Protein AF-A0A3C1RPM1-F1 (afdb_monomer)

Secondary structure (DSSP, 8-state):
-HHHHHHHHHHHHHHS----PPPPPHHHHHHHHT-SSPPPHHHHHHHHHHHHHHTSSS--EEEEEE-TTSSHHHHHHHHHHHHHHTT-EEEEE-SSHHHHHHHHHHHHHHTTTS---EEEESTTS-HHHHHHHHHHHHHT--SEEEESGGGGSTT---SSEEEEEEESGGGS-HHHHHHHHHHTTTSEEEEEESS--HHHHHHHHTTSSEEEEE-S--TTPPPPEEEEEE--HHHHHHHHHHHHHTT-EEEEE-S-STTHHHHHHHHHHHSTT--EEEE-TTS-HHHHHHHHHHHHHTS-SEEEESGGGGG----TTEEEEEETTGGGS-HHHHHHHHTTS--SSSPPEEEEEE-B-TTS-B---HHHHHHHHHHHHTTSTTTHHHHHHHHHHHH-GGGGG-----S---SSHHHHHHHHHHHHHHHHHTPPPP-------

Solvent-accessible surface area (backbone atoms only — not comparable to full-atom values): 24704 Å² total; per-residue (Å²): 107,74,67,59,55,50,51,50,51,52,55,52,34,73,73,40,79,30,73,51,45,76,80,88,52,75,66,54,54,53,57,61,68,64,46,94,60,83,77,43,72,38,49,53,49,41,37,50,54,52,52,54,36,42,47,27,56,42,51,31,60,37,38,43,36,26,42,72,84,46,49,65,67,54,45,48,51,55,52,50,50,56,40,40,78,68,73,22,23,37,40,40,38,23,74,32,62,64,50,24,50,52,52,44,51,54,49,50,61,74,38,61,94,49,101,65,41,75,46,78,51,48,83,89,53,51,73,68,57,50,54,50,52,45,51,37,27,42,75,52,71,36,36,32,39,26,14,26,73,70,66,75,37,94,85,59,51,68,61,51,66,46,39,40,37,34,41,50,61,86,73,52,52,71,75,55,51,54,53,51,54,62,54,49,63,75,24,26,31,43,36,35,33,49,62,64,51,68,68,60,44,48,41,32,75,71,69,79,32,53,68,36,68,34,52,65,67,47,92,62,58,50,59,49,49,66,44,82,43,67,74,47,71,68,58,52,49,50,57,51,47,61,36,48,77,71,73,31,26,36,43,40,34,36,87,55,72,81,62,48,67,60,50,51,52,51,50,40,69,75,39,75,88,64,39,72,42,77,44,54,92,85,50,54,75,69,58,44,50,52,51,50,50,40,39,67,75,62,73,27,42,34,40,41,26,36,79,66,72,60,68,65,65,83,42,58,53,25,27,38,37,38,30,46,53,40,65,80,52,53,65,70,54,52,50,48,53,54,55,48,38,26,70,63,5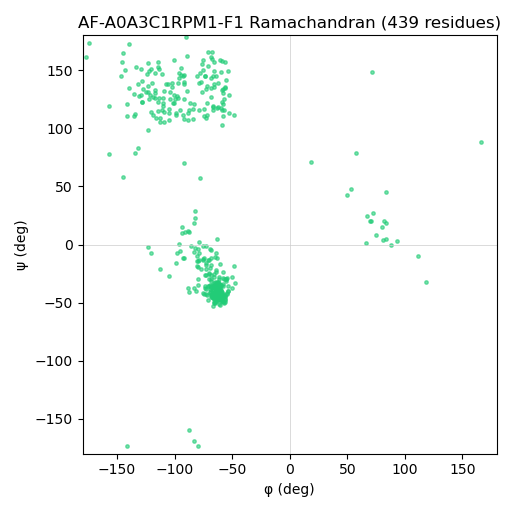1,48,84,15,40,33,40,38,18,33,60,55,44,98,86,70,44,77,66,66,56,71,68,39,49,52,46,57,49,48,57,54,73,53,37,54,78,53,34,50,64,60,47,46,52,48,52,46,65,72,67,43,74,76,71,79,73,75,73,100,68,95,68,98,77,84,82,69,68,54,64,55,50,50,49,56,50,52,52,55,49,32,58,75,71,71,46,85,77,79,79,77,76,80,79,79,131

Mean predicted aligned error: 11.71 Å

Structure (mmCIF, N/CA/C/O backbone):
data_AF-A0A3C1RPM1-F1
#
_entry.id   AF-A0A3C1RPM1-F1
#
loop_
_atom_site.group_PDB
_atom_site.id
_atom_site.type_symbol
_atom_site.label_atom_id
_atom_site.label_alt_id
_atom_site.label_comp_id
_atom_site.label_asym_id
_atom_site.label_entity_id
_atom_site.label_seq_id
_atom_site.pdbx_PDB_ins_code
_atom_site.Cartn_x
_atom_site.Cartn_y
_atom_site.Cartn_z
_atom_site.occupancy
_atom_site.B_iso_or_equiv
_atom_site.auth_seq_id
_atom_site.auth_comp_id
_atom_site.auth_asym_id
_atom_site.auth_atom_id
_atom_site.pdbx_PDB_model_num
ATOM 1 N N . LYS A 1 1 ? 19.577 4.285 22.039 1.00 45.34 1 LYS A N 1
ATOM 2 C CA . LYS A 1 1 ? 18.422 5.217 22.169 1.00 45.34 1 LYS A CA 1
ATOM 3 C C . LYS A 1 1 ? 17.152 4.656 21.520 1.00 45.34 1 LYS A C 1
ATOM 5 O O . LYS A 1 1 ? 16.261 4.275 22.254 1.00 45.34 1 LYS A O 1
ATOM 10 N N . LEU A 1 2 ? 17.105 4.450 20.196 1.00 45.75 2 LEU A N 1
ATOM 11 C CA . LEU A 1 2 ? 15.882 3.989 19.510 1.00 45.75 2 LEU A CA 1
ATOM 12 C C . LEU A 1 2 ? 15.342 2.614 19.971 1.00 45.75 2 LEU A C 1
ATOM 14 O O . LEU A 1 2 ? 14.134 2.417 20.004 1.00 45.75 2 LEU A O 1
ATOM 18 N N . ALA A 1 3 ? 16.220 1.666 20.327 1.00 48.03 3 ALA A N 1
ATOM 19 C CA . ALA A 1 3 ? 15.818 0.365 20.880 1.00 48.03 3 ALA A CA 1
ATOM 20 C C . ALA A 1 3 ? 15.189 0.497 22.277 1.00 48.03 3 ALA A C 1
ATOM 22 O O . ALA A 1 3 ? 14.127 -0.056 22.531 1.00 48.03 3 ALA A O 1
ATOM 23 N N . VAL A 1 4 ? 15.799 1.319 23.136 1.00 56.06 4 VAL A N 1
ATOM 24 C CA . VAL A 1 4 ? 15.280 1.661 24.468 1.00 56.06 4 VAL A CA 1
ATOM 25 C C . VAL A 1 4 ? 13.915 2.349 24.362 1.00 56.06 4 VAL A C 1
ATOM 27 O O . VAL A 1 4 ? 13.015 2.039 25.133 1.00 56.06 4 VAL A O 1
ATOM 30 N N . ASP A 1 5 ? 13.731 3.244 23.389 1.00 59.97 5 ASP A N 1
ATOM 31 C CA . ASP A 1 5 ? 12.451 3.933 23.179 1.00 59.97 5 ASP A CA 1
ATOM 32 C C . ASP A 1 5 ? 11.340 2.968 22.720 1.00 59.97 5 ASP A C 1
ATOM 34 O O . ASP A 1 5 ? 10.194 3.101 23.146 1.00 59.97 5 ASP A O 1
ATOM 38 N N . LEU A 1 6 ? 11.669 1.963 21.898 1.00 61.69 6 LEU A N 1
ATOM 39 C CA . LEU A 1 6 ? 10.729 0.903 21.507 1.00 61.69 6 LEU A CA 1
ATOM 40 C C . LEU A 1 6 ? 10.375 -0.005 22.688 1.00 61.69 6 LEU A C 1
ATOM 42 O O . LEU A 1 6 ? 9.199 -0.275 22.908 1.00 61.69 6 LEU A O 1
ATOM 46 N N . LEU A 1 7 ? 11.362 -0.435 23.473 1.00 62.62 7 LEU A N 1
ATOM 47 C CA . LEU A 1 7 ? 11.129 -1.245 24.672 1.00 62.62 7 LEU A CA 1
ATOM 48 C C . LEU A 1 7 ? 10.241 -0.514 25.679 1.00 62.62 7 LEU A C 1
ATOM 50 O O . LEU A 1 7 ? 9.294 -1.099 26.194 1.00 62.62 7 LEU A O 1
ATOM 54 N N . LYS A 1 8 ? 10.475 0.786 25.888 1.00 67.69 8 LYS A N 1
ATOM 55 C CA . LYS A 1 8 ? 9.611 1.632 26.720 1.00 67.69 8 LYS A CA 1
ATOM 56 C C . LYS A 1 8 ? 8.179 1.692 26.196 1.00 67.69 8 LYS A C 1
ATOM 58 O O . LYS A 1 8 ? 7.257 1.597 26.998 1.00 67.69 8 LYS A O 1
ATOM 63 N N . LEU A 1 9 ? 7.982 1.814 24.881 1.00 70.50 9 LEU A N 1
ATOM 64 C CA . LEU A 1 9 ? 6.647 1.797 24.275 1.00 70.50 9 LEU A CA 1
ATOM 65 C C . LEU A 1 9 ? 5.921 0.473 24.561 1.00 70.50 9 LEU A C 1
ATOM 67 O O . LEU A 1 9 ? 4.767 0.491 24.980 1.00 70.50 9 LEU A O 1
ATOM 71 N N . TYR A 1 10 ? 6.585 -0.670 24.371 1.00 67.19 10 TYR A N 1
ATOM 72 C CA . TYR A 1 10 ? 5.970 -1.980 24.614 1.00 67.19 10 TYR A CA 1
ATOM 73 C C . TYR A 1 10 ? 5.759 -2.270 26.103 1.00 67.19 10 TYR A C 1
ATOM 75 O O . TYR A 1 10 ? 4.724 -2.824 26.461 1.00 67.19 10 TYR A O 1
ATOM 83 N N . ALA A 1 11 ? 6.669 -1.829 26.975 1.00 69.50 11 ALA A N 1
ATOM 84 C CA . ALA A 1 11 ? 6.489 -1.897 28.424 1.00 69.50 11 ALA A CA 1
ATOM 85 C C . ALA A 1 11 ? 5.273 -1.074 28.878 1.00 69.50 11 ALA A C 1
ATOM 87 O O . ALA A 1 11 ? 4.446 -1.564 29.642 1.00 69.50 11 ALA A O 1
ATOM 88 N N . GLN A 1 12 ? 5.122 0.150 28.357 1.00 73.69 12 GLN A N 1
ATOM 89 C CA . GLN A 1 12 ? 3.952 0.990 28.621 1.00 73.69 12 GLN A CA 1
ATOM 90 C C . GLN A 1 12 ? 2.664 0.318 28.141 1.00 73.69 12 GLN A C 1
ATOM 92 O O . GLN A 1 12 ? 1.697 0.259 28.892 1.00 73.69 12 GLN A O 1
ATOM 97 N N . ARG A 1 13 ? 2.654 -0.240 26.926 1.00 75.12 13 ARG A N 1
ATOM 98 C CA . ARG A 1 13 ? 1.475 -0.924 26.372 1.00 75.12 13 ARG A CA 1
ATOM 99 C C . ARG A 1 13 ? 1.100 -2.191 27.136 1.00 75.12 13 ARG A C 1
ATOM 101 O O . ARG A 1 13 ? -0.082 -2.446 27.309 1.00 75.12 13 ARG A O 1
ATOM 108 N N . ALA A 1 14 ? 2.075 -2.959 27.621 1.00 71.38 14 ALA A N 1
ATOM 109 C CA . ALA A 1 14 ? 1.817 -4.159 28.417 1.00 71.38 14 ALA A CA 1
ATOM 110 C C . ALA A 1 14 ? 1.155 -3.849 29.773 1.00 71.38 14 ALA A C 1
ATOM 112 O O . ALA A 1 14 ? 0.478 -4.709 30.330 1.00 71.38 14 ALA A O 1
ATOM 113 N N . GLN A 1 15 ? 1.353 -2.634 30.295 1.00 73.06 15 GLN A N 1
ATOM 114 C CA . GLN A 1 15 ? 0.752 -2.160 31.545 1.00 73.06 15 GLN A CA 1
ATOM 115 C C . GLN A 1 15 ? -0.583 -1.427 31.343 1.00 73.06 15 GLN A C 1
ATOM 117 O O . GLN A 1 15 ? -1.272 -1.152 32.324 1.00 73.06 15 GLN A O 1
ATOM 122 N N . GLN A 1 16 ? -0.951 -1.086 30.104 1.00 76.25 16 GLN A N 1
ATOM 123 C CA . GLN A 1 16 ? -2.204 -0.399 29.808 1.00 76.25 16 GLN A CA 1
ATOM 124 C C . GLN A 1 16 ? -3.331 -1.383 29.494 1.00 76.25 16 GLN A C 1
ATOM 126 O O . GLN A 1 16 ? -3.157 -2.337 28.740 1.00 76.25 16 GLN A O 1
ATOM 131 N N . THR A 1 17 ? -4.514 -1.091 30.028 1.00 81.06 17 THR A N 1
ATOM 132 C CA . THR A 1 17 ? -5.770 -1.727 29.626 1.00 81.06 17 THR A CA 1
ATOM 133 C C . THR A 1 17 ? -6.326 -1.005 28.400 1.00 81.06 17 THR A C 1
ATOM 135 O O . THR A 1 17 ? -6.639 0.186 28.475 1.00 81.06 17 THR A O 1
ATOM 138 N N . GLY A 1 18 ? -6.419 -1.714 27.279 1.00 83.94 18 GLY A N 1
ATOM 139 C CA . GLY A 1 18 ? -7.035 -1.246 26.042 1.00 83.94 18 GLY A CA 1
ATOM 140 C C . GLY A 1 18 ? -8.561 -1.334 26.073 1.00 83.94 18 GLY A C 1
ATOM 141 O O . GLY A 1 18 ? -9.175 -1.645 27.096 1.00 83.94 18 GLY A O 1
ATOM 142 N N . TYR A 1 19 ? -9.179 -1.054 24.928 1.00 90.69 19 TYR A N 1
ATOM 143 C CA . TYR A 1 19 ? -10.606 -1.272 24.728 1.00 90.69 19 TYR A CA 1
ATOM 144 C C . TYR A 1 19 ? -10.827 -2.662 24.128 1.00 90.69 19 TYR A C 1
ATOM 146 O O . TYR A 1 19 ? -10.496 -2.881 22.969 1.00 90.69 19 TYR A O 1
ATOM 154 N N . ALA A 1 20 ? -11.413 -3.573 24.906 1.00 94.25 20 ALA A N 1
ATOM 155 C CA . ALA A 1 20 ? -11.804 -4.886 24.409 1.00 94.25 20 ALA A CA 1
ATOM 156 C C . ALA A 1 20 ? -13.053 -4.755 23.527 1.00 94.25 20 ALA A C 1
ATOM 158 O O . ALA A 1 20 ? -14.147 -4.442 24.011 1.00 94.25 20 ALA A O 1
ATOM 159 N N . PHE A 1 21 ? -12.888 -4.979 22.225 1.00 95.44 21 PHE A N 1
ATOM 160 C CA . PHE A 1 21 ? -13.994 -4.987 21.278 1.00 95.44 21 PHE A CA 1
ATOM 161 C C . PHE A 1 21 ? -14.937 -6.169 21.560 1.00 95.44 21 PHE A C 1
ATOM 163 O O . PHE A 1 21 ? -14.488 -7.243 21.962 1.00 95.44 21 PHE A O 1
ATOM 170 N N . PRO A 1 22 ? -16.255 -6.004 21.352 1.00 94.62 22 PRO A N 1
ATOM 171 C CA . PRO A 1 22 ? -17.206 -7.093 21.526 1.00 94.62 22 PRO A CA 1
ATOM 172 C C . PRO A 1 22 ? -17.014 -8.173 20.457 1.00 94.62 22 PRO A C 1
ATOM 174 O O . PRO A 1 22 ? -16.460 -7.921 19.383 1.00 94.62 22 PRO A O 1
ATOM 177 N N . VAL A 1 23 ? -17.543 -9.366 20.732 1.00 94.12 23 VAL A N 1
ATOM 178 C CA . VAL A 1 23 ? -17.648 -10.450 19.745 1.00 94.12 23 VAL A CA 1
ATOM 179 C C . VAL A 1 23 ? -18.423 -10.005 18.502 1.00 94.12 23 VAL A C 1
ATOM 181 O O . VAL A 1 23 ? -19.206 -9.055 18.538 1.00 94.12 23 VAL A O 1
ATOM 184 N N . ASP A 1 24 ? -18.188 -10.694 17.390 1.00 92.75 24 ASP A N 1
ATOM 185 C CA . ASP A 1 24 ? -18.782 -10.343 16.102 1.00 92.75 24 ASP A CA 1
ATOM 186 C C . ASP A 1 24 ? -20.318 -10.338 16.130 1.00 92.75 24 ASP A C 1
ATOM 188 O O . ASP A 1 24 ? -20.970 -11.276 16.594 1.00 92.75 24 ASP A O 1
ATOM 192 N N . MET A 1 25 ? -20.888 -9.276 15.564 1.00 88.88 25 MET A N 1
ATOM 193 C CA . MET A 1 25 ? -22.328 -9.109 15.376 1.00 88.88 25 MET A CA 1
ATOM 194 C C . MET A 1 25 ? -22.769 -9.709 14.026 1.00 88.88 25 MET A C 1
ATOM 196 O O . MET A 1 25 ? -21.935 -9.857 13.133 1.00 88.88 25 MET A O 1
ATOM 200 N N . PRO A 1 26 ? -24.069 -9.995 13.803 1.00 93.00 26 PRO A N 1
ATOM 201 C CA . PRO A 1 26 ? -24.549 -10.589 12.547 1.00 93.00 26 PRO A CA 1
ATOM 202 C C . PRO A 1 26 ? -24.131 -9.828 11.278 1.00 93.00 26 PRO A C 1
ATOM 204 O O . PRO A 1 26 ? -23.788 -10.443 10.273 1.00 93.00 26 PRO A O 1
ATOM 207 N N . TRP A 1 27 ? -24.070 -8.494 11.338 1.00 94.12 27 TRP A N 1
ATOM 208 C CA . TRP A 1 27 ? -23.588 -7.669 10.224 1.00 94.12 27 TRP A CA 1
ATOM 209 C C . TRP A 1 27 ? -22.135 -7.955 9.832 1.00 94.12 27 TRP A C 1
ATOM 211 O O . TRP A 1 27 ? -21.785 -7.796 8.668 1.00 94.12 27 TRP A O 1
ATOM 221 N N . GLN A 1 28 ? -21.284 -8.383 10.772 1.00 94.06 28 GLN A N 1
ATOM 222 C CA . GLN A 1 28 ? -19.903 -8.759 10.462 1.00 94.06 28 GLN A CA 1
ATOM 223 C C . GLN A 1 28 ? -19.875 -9.983 9.543 1.00 94.06 28 GLN A C 1
ATOM 225 O O . GLN A 1 28 ? -19.100 -10.010 8.593 1.00 94.06 28 GLN A O 1
ATOM 230 N N . GLN A 1 29 ? -20.727 -10.977 9.810 1.00 92.31 29 GLN A N 1
ATOM 231 C CA . GLN A 1 29 ? -20.833 -12.172 8.970 1.00 92.31 29 GLN A CA 1
ATOM 232 C C . GLN A 1 29 ? -21.351 -11.807 7.579 1.00 92.31 29 GLN A C 1
ATOM 234 O O . GLN A 1 29 ? -20.738 -12.181 6.588 1.00 92.31 29 GLN A O 1
ATOM 239 N N . GLU A 1 30 ? -22.398 -10.984 7.501 1.00 92.81 30 GLU A N 1
ATOM 240 C CA . GLU A 1 30 ? -22.948 -10.510 6.226 1.00 92.81 30 GLU A CA 1
ATOM 241 C C . GLU A 1 30 ? -21.907 -9.754 5.380 1.00 92.81 30 GLU A C 1
ATOM 243 O O . GLU A 1 30 ? -21.764 -10.010 4.182 1.00 92.81 30 GLU A O 1
ATOM 248 N N . LEU A 1 31 ? -21.117 -8.870 6.000 1.00 94.44 31 LEU A N 1
ATOM 249 C CA . LEU A 1 31 ? -20.032 -8.163 5.319 1.00 94.44 31 LEU A CA 1
ATOM 250 C C . LEU A 1 31 ? -18.946 -9.131 4.822 1.00 94.44 31 LEU A C 1
ATOM 252 O O . LEU A 1 31 ? -18.398 -8.948 3.729 1.00 94.44 31 LEU A O 1
ATOM 256 N N . GLU A 1 32 ? -18.604 -10.142 5.613 1.00 92.75 32 GLU A N 1
ATOM 257 C CA . GLU A 1 32 ? -17.599 -11.137 5.238 1.00 92.75 32 GLU A CA 1
ATOM 258 C C . GLU A 1 32 ? -18.072 -12.046 4.107 1.00 92.75 32 GLU A C 1
ATOM 260 O O . GLU A 1 32 ? -17.284 -12.330 3.203 1.00 92.75 32 GLU A O 1
ATOM 265 N N . ASP A 1 33 ? -19.351 -12.415 4.113 1.00 91.00 33 ASP A N 1
ATOM 266 C CA . ASP A 1 33 ? -19.999 -13.213 3.071 1.00 91.00 33 ASP A CA 1
ATOM 267 C C . ASP A 1 33 ? -20.215 -12.410 1.778 1.00 91.00 33 ASP A C 1
ATOM 269 O O . ASP A 1 33 ? -20.216 -12.974 0.684 1.00 91.00 33 ASP A O 1
ATOM 273 N N . SER A 1 34 ? -20.326 -11.078 1.871 1.00 90.56 34 SER A N 1
ATOM 274 C CA . SER A 1 34 ? -20.400 -10.187 0.701 1.00 90.56 34 SER A CA 1
ATOM 275 C C . SER A 1 34 ? -19.095 -10.121 -0.107 1.00 90.56 34 SER A C 1
ATOM 277 O O . SER A 1 34 ? -19.066 -9.572 -1.214 1.00 90.56 34 SER A O 1
ATOM 279 N N . PHE A 1 35 ? -17.992 -10.654 0.431 1.00 89.06 35 PHE A N 1
ATOM 280 C CA . PHE A 1 35 ? -16.704 -10.626 -0.243 1.00 89.06 35 PHE A CA 1
ATOM 281 C C . PHE A 1 35 ? -16.731 -11.492 -1.508 1.00 89.06 35 PHE A C 1
ATOM 283 O O . PHE A 1 35 ? -16.902 -12.706 -1.462 1.00 89.06 35 PHE A O 1
ATOM 290 N N . SER A 1 36 ? -16.507 -10.867 -2.665 1.00 83.31 36 SER A N 1
ATOM 291 C CA . SER A 1 36 ? -16.665 -11.509 -3.980 1.00 83.31 36 SER A CA 1
ATOM 292 C C . SER A 1 36 ? -15.640 -12.606 -4.297 1.00 83.31 36 SER A C 1
ATOM 294 O O . SER A 1 36 ? -15.719 -13.230 -5.355 1.00 83.31 36 SER A O 1
ATOM 296 N N . TYR A 1 37 ? -14.656 -12.828 -3.426 1.00 84.06 37 TYR A N 1
ATOM 297 C CA . TYR A 1 37 ? -13.601 -13.817 -3.614 1.00 84.06 37 TYR A CA 1
ATOM 298 C C . TYR A 1 37 ? -13.596 -14.807 -2.458 1.00 84.06 37 TYR A C 1
ATOM 300 O O . TYR A 1 37 ? -13.875 -14.457 -1.317 1.00 84.06 37 TYR A O 1
ATOM 308 N N . GLN A 1 38 ? -13.195 -16.045 -2.732 1.00 83.62 38 GLN A N 1
ATOM 309 C CA . GLN A 1 38 ? -12.976 -17.009 -1.665 1.00 83.62 38 GLN A CA 1
ATOM 310 C C . GLN A 1 38 ? -11.705 -16.630 -0.883 1.00 83.62 38 GLN A C 1
ATOM 312 O O . GLN A 1 38 ? -10.631 -16.542 -1.493 1.00 83.62 38 GLN A O 1
ATOM 317 N N . PRO A 1 39 ? -11.793 -16.400 0.440 1.00 87.00 39 PRO A N 1
ATOM 318 C CA . PRO A 1 39 ? -10.627 -16.043 1.231 1.00 87.00 39 PRO A CA 1
ATOM 319 C C . PRO A 1 39 ? -9.658 -17.226 1.346 1.00 87.00 39 PRO A C 1
ATOM 321 O O . PRO A 1 39 ? -10.069 -18.383 1.453 1.00 87.00 39 PRO A O 1
ATOM 324 N N . THR A 1 40 ? -8.356 -16.943 1.329 1.00 88.88 40 THR A N 1
ATOM 325 C CA . THR A 1 40 ? -7.316 -17.968 1.509 1.00 88.88 40 THR A CA 1
ATOM 326 C C . THR A 1 40 ? -7.213 -18.398 2.980 1.00 88.88 40 THR A C 1
ATOM 328 O O . THR A 1 40 ? -7.585 -17.625 3.868 1.00 88.88 40 THR A O 1
ATOM 331 N N . PRO A 1 41 ? -6.663 -19.592 3.287 1.00 88.69 41 PRO A N 1
ATOM 332 C CA . PRO A 1 41 ? -6.453 -20.020 4.673 1.00 88.69 41 PRO A CA 1
ATOM 333 C C . PRO A 1 41 ? -5.662 -18.999 5.505 1.00 88.69 41 PRO A C 1
ATOM 335 O O . PRO A 1 41 ? -6.026 -18.718 6.646 1.00 88.69 41 PRO A O 1
ATOM 338 N N . ASP A 1 42 ? -4.639 -18.375 4.912 1.00 87.81 42 ASP A N 1
ATOM 339 C CA . ASP A 1 42 ? -3.840 -17.351 5.588 1.00 87.81 42 ASP A CA 1
ATOM 340 C C . ASP A 1 42 ? -4.619 -16.054 5.838 1.00 87.81 42 ASP A C 1
ATOM 342 O O . ASP A 1 42 ? -4.406 -15.400 6.859 1.00 87.81 42 ASP A O 1
ATOM 346 N N . GLN A 1 43 ? -5.527 -15.667 4.933 1.00 90.06 43 GLN A N 1
ATOM 347 C CA . GLN A 1 43 ? -6.409 -14.512 5.136 1.00 90.06 43 GLN A CA 1
ATOM 348 C C . GLN A 1 43 ? -7.408 -14.771 6.265 1.00 90.06 43 GLN A C 1
ATOM 350 O O . GLN A 1 43 ? -7.625 -13.888 7.097 1.00 90.06 43 GLN A O 1
ATOM 355 N N . ILE A 1 44 ? -7.986 -15.976 6.318 1.00 90.88 44 ILE A N 1
ATOM 356 C CA . ILE A 1 44 ? -8.899 -16.392 7.391 1.00 90.88 44 ILE A CA 1
ATOM 357 C C . ILE A 1 44 ? -8.160 -16.355 8.728 1.00 90.88 44 ILE A C 1
ATOM 359 O O . ILE A 1 44 ? -8.616 -15.689 9.656 1.00 90.88 44 ILE A O 1
ATOM 363 N N . LYS A 1 45 ? -6.983 -16.987 8.800 1.00 91.88 45 LYS A N 1
ATOM 364 C CA . LYS A 1 45 ? -6.145 -16.987 10.002 1.00 91.88 45 LYS A CA 1
ATOM 365 C C . LYS A 1 45 ? -5.758 -15.569 10.422 1.00 91.88 45 LYS A C 1
ATOM 367 O O . LYS A 1 45 ? -5.971 -15.203 11.568 1.00 91.88 45 LYS A O 1
ATOM 372 N N . SER A 1 46 ? -5.272 -14.744 9.493 1.00 92.69 46 SER A N 1
ATOM 373 C CA . SER A 1 46 ? -4.893 -13.353 9.788 1.00 92.69 46 SER A CA 1
ATOM 374 C C . SER A 1 46 ? -6.078 -12.525 10.287 1.00 92.69 46 SER A C 1
ATOM 376 O O . SER A 1 46 ? -5.915 -11.695 11.173 1.00 92.69 46 SER A O 1
ATOM 378 N N . THR A 1 47 ? -7.277 -12.754 9.746 1.00 94.00 47 THR A N 1
ATOM 379 C CA . THR A 1 47 ? -8.505 -12.095 10.215 1.00 94.00 47 THR A CA 1
ATOM 380 C C . THR A 1 47 ? -8.857 -12.533 11.636 1.00 94.00 47 THR A C 1
ATOM 382 O O . THR A 1 47 ? -9.182 -11.690 12.466 1.00 94.00 47 THR A O 1
ATOM 385 N N . GLN A 1 48 ? -8.774 -13.832 11.932 1.00 94.19 48 GLN A N 1
ATOM 386 C CA . GLN A 1 48 ? -9.035 -14.371 13.270 1.00 94.19 48 GLN A CA 1
ATOM 387 C C . GLN A 1 48 ? -8.026 -13.855 14.297 1.00 94.19 48 GLN A C 1
ATOM 389 O O . GLN A 1 48 ? -8.430 -13.433 15.376 1.00 94.19 48 GLN A O 1
ATOM 394 N N . ASP A 1 49 ? -6.741 -13.832 13.943 1.00 94.00 49 ASP A N 1
ATOM 395 C CA . ASP A 1 49 ? -5.668 -13.287 14.773 1.00 94.00 49 ASP A CA 1
ATOM 396 C C . ASP A 1 49 ? -5.932 -11.808 15.116 1.00 94.00 49 ASP A C 1
ATOM 398 O O . ASP A 1 49 ? -5.889 -11.421 16.279 1.00 94.00 49 ASP A O 1
ATOM 402 N N . VAL A 1 50 ? -6.274 -10.983 14.115 1.00 95.69 50 VAL A N 1
ATOM 403 C CA . VAL A 1 50 ? -6.615 -9.564 14.324 1.00 95.69 50 VAL A CA 1
ATOM 404 C C . VAL A 1 50 ? -7.837 -9.412 15.233 1.00 95.69 50 VAL A C 1
ATOM 406 O O . VAL A 1 50 ? -7.806 -8.619 16.168 1.00 95.69 50 VAL A O 1
ATOM 409 N N . LYS A 1 51 ? -8.912 -10.172 14.993 1.00 95.00 51 LYS A N 1
ATOM 410 C CA . LYS A 1 51 ? -10.129 -10.096 15.816 1.00 95.00 51 LYS A CA 1
ATOM 411 C C . LYS A 1 51 ? -9.877 -10.515 17.258 1.00 95.00 51 LYS A C 1
ATOM 413 O O . LYS A 1 51 ? -10.382 -9.864 18.165 1.00 95.00 51 LYS A O 1
ATOM 418 N N . ARG A 1 52 ? -9.084 -11.568 17.463 1.00 94.62 52 ARG A N 1
ATOM 419 C CA . ARG A 1 52 ? -8.712 -12.050 18.793 1.00 94.62 52 ARG A CA 1
ATOM 420 C C . ARG A 1 52 ? -7.946 -10.990 19.575 1.00 94.62 52 ARG A C 1
ATOM 422 O O . ARG A 1 52 ? -8.216 -10.815 20.758 1.00 94.62 52 ARG A O 1
ATOM 429 N N . ASP A 1 53 ? -7.024 -10.287 18.925 1.00 93.00 53 ASP A N 1
ATOM 430 C CA . ASP A 1 53 ? -6.296 -9.197 19.574 1.00 93.00 53 ASP A CA 1
ATOM 431 C C . ASP A 1 53 ? -7.220 -8.028 19.912 1.00 93.00 53 ASP A C 1
ATOM 433 O O . ASP A 1 53 ? -7.134 -7.495 21.011 1.00 93.00 53 ASP A O 1
ATOM 437 N N . MET A 1 54 ? -8.129 -7.661 19.000 1.00 95.12 54 MET A N 1
ATOM 438 C CA . MET A 1 54 ? -9.125 -6.611 19.243 1.00 95.12 54 MET A CA 1
ATOM 439 C C . MET A 1 54 ? -10.070 -6.967 20.403 1.00 95.12 54 MET A C 1
ATOM 441 O O . MET A 1 54 ? -10.534 -6.095 21.125 1.00 95.12 54 MET A O 1
ATOM 445 N N . GLU A 1 55 ? -10.379 -8.244 20.613 1.00 94.94 55 GLU A N 1
ATOM 446 C CA . GLU A 1 55 ? -11.209 -8.703 21.738 1.00 94.94 55 GLU A CA 1
ATOM 447 C C . GLU A 1 55 ? -10.434 -8.780 23.070 1.00 94.94 55 GLU A C 1
ATOM 449 O O . GLU A 1 55 ? -11.034 -9.013 24.122 1.00 94.94 55 GLU A O 1
ATOM 454 N N . SER A 1 56 ? -9.111 -8.578 23.054 1.00 91.06 56 SER A N 1
ATOM 455 C CA . SER A 1 56 ? -8.279 -8.573 24.258 1.00 91.06 56 SER A CA 1
ATOM 456 C C . SER A 1 56 ? -8.437 -7.278 25.056 1.00 91.06 56 SER A C 1
ATOM 458 O O . SER A 1 56 ? -8.686 -6.199 24.532 1.00 91.06 56 SER A O 1
ATOM 460 N N . ASP A 1 57 ? -8.165 -7.364 26.354 1.00 87.25 57 ASP A N 1
ATOM 461 C CA . ASP A 1 57 ? -7.994 -6.219 27.256 1.00 87.25 57 ASP A CA 1
ATOM 462 C C . ASP A 1 57 ? -6.678 -5.443 27.047 1.00 87.25 57 ASP A C 1
ATOM 464 O O . ASP A 1 57 ? -6.429 -4.453 27.736 1.00 87.25 57 ASP A O 1
ATOM 468 N N . ARG A 1 58 ? -5.824 -5.872 26.112 1.00 85.81 58 ARG A N 1
ATOM 469 C CA . ARG A 1 58 ? -4.541 -5.242 25.788 1.00 85.81 58 ARG A CA 1
ATOM 470 C C . ARG A 1 58 ? -4.648 -4.538 24.444 1.00 85.81 58 ARG A C 1
ATOM 472 O O . ARG A 1 58 ? -5.164 -5.146 23.512 1.00 85.81 58 ARG A O 1
ATOM 479 N N . PRO A 1 59 ? -4.089 -3.324 24.292 1.00 87.69 59 PRO A N 1
ATOM 480 C CA . PRO A 1 59 ? -4.087 -2.660 22.999 1.00 87.69 59 PRO A CA 1
ATOM 481 C C . PRO A 1 59 ? -3.385 -3.525 21.937 1.00 87.69 59 PRO A C 1
ATOM 483 O O . PRO A 1 59 ? -2.232 -3.934 22.138 1.00 87.69 59 PRO A O 1
ATOM 486 N N . MET A 1 60 ? -4.014 -3.737 20.781 1.00 91.31 60 MET A N 1
ATOM 487 C CA . MET A 1 60 ? -3.439 -4.480 19.648 1.00 91.31 60 MET A CA 1
ATOM 488 C C . MET A 1 60 ? -2.334 -3.666 18.946 1.00 91.31 60 MET A C 1
ATOM 490 O O . MET A 1 60 ? -2.511 -2.478 18.669 1.00 91.31 60 MET A O 1
ATOM 494 N N . ASP A 1 61 ? -1.180 -4.267 18.632 1.00 87.62 61 ASP A N 1
ATOM 495 C CA . ASP A 1 61 ? -0.186 -3.728 17.672 1.00 87.62 61 ASP A CA 1
ATOM 496 C C . ASP A 1 61 ? 0.270 -4.847 16.738 1.00 87.62 61 ASP A C 1
ATOM 498 O O . ASP A 1 61 ? 1.344 -5.434 16.909 1.00 87.62 61 ASP A O 1
ATOM 502 N N . ARG A 1 62 ? -0.574 -5.147 15.749 1.00 89.44 62 ARG A N 1
ATOM 503 C CA . ARG A 1 62 ? -0.363 -6.258 14.823 1.00 89.44 62 ARG A CA 1
ATOM 504 C C . ARG A 1 62 ? 0.156 -5.776 13.475 1.00 89.44 62 ARG A C 1
ATOM 506 O O . ARG A 1 62 ? -0.305 -4.776 12.916 1.00 89.44 62 ARG A O 1
ATOM 513 N N . LEU A 1 63 ? 1.108 -6.524 12.927 1.00 87.25 63 LEU A N 1
ATOM 514 C CA . LEU A 1 63 ? 1.605 -6.362 11.566 1.00 87.25 63 LEU A CA 1
ATOM 515 C C . LEU A 1 63 ? 1.053 -7.466 10.661 1.00 87.25 63 LEU A C 1
ATOM 517 O O . LEU A 1 63 ? 1.396 -8.634 10.822 1.00 87.25 63 LEU A O 1
ATOM 521 N N . VAL A 1 64 ? 0.262 -7.093 9.659 1.00 88.12 64 VAL A N 1
ATOM 522 C CA . VAL A 1 64 ? -0.155 -7.999 8.585 1.00 88.12 64 VAL A CA 1
ATOM 523 C C . VAL A 1 64 ? 0.781 -7.814 7.401 1.00 88.12 64 VAL A C 1
ATOM 525 O O . VAL A 1 64 ? 0.844 -6.753 6.770 1.00 88.12 64 VAL A O 1
ATOM 528 N N . CYS A 1 65 ? 1.518 -8.871 7.096 1.00 82.50 65 CYS A N 1
ATOM 529 C CA . CYS A 1 65 ? 2.509 -8.892 6.039 1.00 82.50 65 CYS A CA 1
ATOM 530 C C . CYS A 1 65 ? 2.116 -9.907 4.973 1.00 82.50 65 CYS A C 1
ATOM 532 O O . CYS A 1 65 ? 1.808 -11.053 5.273 1.00 82.50 65 CYS A O 1
ATOM 534 N N . GLY A 1 66 ? 2.179 -9.506 3.714 1.00 75.69 66 GLY A N 1
ATOM 535 C CA . GLY A 1 66 ? 1.936 -10.397 2.585 1.00 75.69 66 GLY A CA 1
ATOM 536 C C . GLY A 1 66 ? 2.160 -9.663 1.281 1.00 75.69 66 GLY A C 1
ATOM 537 O O . GLY A 1 66 ? 2.137 -8.435 1.270 1.00 75.69 66 GLY A O 1
ATOM 538 N N . ASP A 1 67 ? 2.356 -10.367 0.172 1.00 70.06 67 ASP A N 1
ATOM 539 C CA . ASP A 1 67 ? 2.642 -9.705 -1.103 1.00 70.06 67 ASP A CA 1
ATOM 540 C C . ASP A 1 67 ? 1.522 -8.727 -1.525 1.00 70.06 67 ASP A C 1
ATOM 542 O O . ASP A 1 67 ? 0.364 -8.782 -1.085 1.00 70.06 67 ASP A O 1
ATOM 546 N N . VAL A 1 68 ? 1.868 -7.763 -2.383 1.00 69.69 68 VAL A N 1
ATOM 547 C CA . VAL A 1 68 ? 0.890 -6.852 -3.010 1.00 69.69 68 VAL A CA 1
ATOM 548 C C . VAL A 1 68 ? -0.211 -7.689 -3.658 1.00 69.69 68 VAL A C 1
ATOM 550 O O . VAL A 1 68 ? 0.116 -8.601 -4.401 1.00 69.69 68 VAL A O 1
ATOM 553 N N . GLY A 1 69 ? -1.490 -7.419 -3.388 1.00 71.31 69 GLY A N 1
ATOM 554 C CA . GLY A 1 69 ? -2.604 -8.183 -3.969 1.00 71.31 69 GLY A CA 1
ATOM 555 C C . GLY A 1 69 ? -2.965 -9.492 -3.252 1.00 71.31 69 GLY A C 1
ATOM 556 O O . GLY A 1 69 ? -3.856 -10.192 -3.710 1.00 71.31 69 GLY A O 1
ATOM 557 N N . PHE A 1 70 ? -2.344 -9.827 -2.117 1.00 78.31 70 PHE A N 1
ATOM 558 C CA . PHE A 1 70 ? -2.748 -10.979 -1.290 1.00 78.31 70 PHE A CA 1
ATOM 559 C C . PHE A 1 70 ? -3.909 -10.671 -0.326 1.00 78.31 70 PHE A C 1
ATOM 561 O O . PHE A 1 70 ? -4.123 -11.381 0.648 1.00 78.31 70 PHE A O 1
ATOM 568 N N . GLY A 1 71 ? -4.672 -9.602 -0.567 1.00 82.12 71 GLY A N 1
ATOM 569 C CA . GLY A 1 71 ? -5.861 -9.275 0.229 1.00 82.12 71 GLY A CA 1
ATOM 570 C C . GLY A 1 71 ? -5.587 -8.751 1.642 1.00 82.12 71 GLY A C 1
ATOM 571 O O . GLY A 1 71 ? -6.444 -8.870 2.507 1.00 82.12 71 GLY A O 1
ATOM 572 N N . LYS A 1 72 ? -4.436 -8.109 1.889 1.00 88.88 72 LYS A N 1
ATOM 573 C CA . LYS A 1 72 ? -4.181 -7.381 3.153 1.00 88.88 72 LYS A CA 1
ATOM 574 C C . LYS A 1 72 ? -5.276 -6.355 3.467 1.00 88.88 72 LYS A C 1
ATOM 576 O O . LYS A 1 72 ? -5.697 -6.223 4.610 1.00 88.88 72 LYS A O 1
ATOM 581 N N . THR A 1 73 ? -5.749 -5.658 2.433 1.00 89.38 73 THR A N 1
ATOM 582 C CA . THR A 1 73 ? -6.840 -4.685 2.539 1.00 89.38 73 THR A CA 1
ATOM 583 C C . THR A 1 73 ? -8.126 -5.335 3.040 1.00 89.38 73 THR A C 1
ATOM 585 O O . THR A 1 73 ? -8.833 -4.716 3.819 1.00 89.38 73 THR A O 1
ATOM 588 N N . GLU A 1 74 ? -8.404 -6.590 2.670 1.00 92.44 74 GLU A N 1
ATOM 589 C CA . GLU A 1 74 ? -9.597 -7.302 3.143 1.00 92.44 74 GLU A CA 1
ATOM 590 C C . GLU A 1 74 ? -9.540 -7.557 4.652 1.00 92.44 74 GLU A C 1
ATOM 592 O O . GLU A 1 74 ? -10.512 -7.301 5.357 1.00 92.44 74 GLU A O 1
ATOM 597 N N . VAL A 1 75 ? -8.378 -7.975 5.165 1.00 94.38 75 VAL A N 1
ATOM 598 C CA . VAL A 1 75 ? -8.163 -8.144 6.613 1.00 94.38 75 VAL A CA 1
ATOM 599 C C . VAL A 1 75 ? -8.408 -6.823 7.352 1.00 94.38 75 VAL A C 1
ATOM 601 O O . VAL A 1 75 ? -9.069 -6.803 8.388 1.00 94.38 75 VAL A O 1
ATOM 604 N N . ALA A 1 76 ? -7.938 -5.704 6.792 1.00 95.56 76 ALA A N 1
ATOM 605 C CA . ALA A 1 76 ? -8.178 -4.385 7.367 1.00 95.56 76 ALA A CA 1
ATOM 606 C C . ALA A 1 76 ? -9.648 -3.958 7.299 1.00 95.56 76 ALA A C 1
ATOM 608 O O . ALA A 1 76 ? -10.159 -3.458 8.293 1.00 95.56 76 ALA A O 1
ATOM 609 N N . ILE A 1 77 ? -10.344 -4.179 6.179 1.00 96.12 77 ILE A N 1
ATOM 610 C CA . ILE A 1 77 ? -11.775 -3.855 6.033 1.00 96.12 77 ILE A CA 1
ATOM 611 C C . ILE A 1 77 ? -12.598 -4.561 7.115 1.00 96.12 77 ILE A C 1
ATOM 613 O O . ILE A 1 77 ? -13.435 -3.925 7.753 1.00 96.12 77 ILE A O 1
ATOM 617 N N . ARG A 1 78 ? -12.319 -5.844 7.377 1.00 96.06 78 ARG A N 1
ATOM 618 C CA . ARG A 1 78 ? -13.012 -6.623 8.415 1.00 96.06 78 ARG A CA 1
ATOM 619 C C . ARG A 1 78 ? -12.759 -6.080 9.821 1.00 96.06 78 ARG A C 1
ATOM 621 O O . ARG A 1 78 ? -13.702 -5.976 10.598 1.00 96.06 78 ARG A O 1
ATOM 628 N N . ALA A 1 79 ? -11.519 -5.692 10.127 1.00 97.00 79 ALA A N 1
ATOM 629 C CA . ALA A 1 79 ? -11.161 -5.072 11.404 1.00 97.00 79 ALA A CA 1
ATOM 630 C C . ALA A 1 79 ? -11.807 -3.686 11.581 1.00 97.00 79 ALA A C 1
ATOM 632 O O . ALA A 1 79 ? -12.351 -3.377 12.639 1.00 97.00 79 ALA A O 1
ATOM 633 N N . ILE A 1 80 ? -11.799 -2.867 10.524 1.00 97.50 80 ILE A N 1
ATOM 634 C CA . ILE A 1 80 ? -12.448 -1.550 10.497 1.00 97.50 80 ILE A CA 1
ATOM 635 C C . ILE A 1 80 ? -13.945 -1.696 10.768 1.00 97.50 80 ILE A C 1
ATOM 637 O O . ILE A 1 80 ? -14.484 -0.972 11.600 1.00 97.50 80 ILE A O 1
ATOM 641 N N . PHE A 1 81 ? -14.609 -2.644 10.105 1.00 97.12 81 PHE A N 1
ATOM 642 C CA . PHE A 1 81 ? -16.041 -2.861 10.280 1.00 97.12 81 PHE A CA 1
ATOM 643 C C . PHE A 1 81 ? -16.394 -3.298 11.708 1.00 97.12 81 PHE A C 1
ATOM 645 O O . PHE A 1 81 ? -17.324 -2.748 12.300 1.00 97.12 81 PHE A O 1
ATOM 652 N N . LYS A 1 82 ? -15.604 -4.200 12.310 1.00 96.62 82 LYS A N 1
ATOM 653 C CA . LYS A 1 82 ? -15.756 -4.592 13.722 1.00 96.62 82 LYS A CA 1
ATOM 654 C C . LYS A 1 82 ? -15.635 -3.390 14.660 1.00 96.62 82 LYS A C 1
ATOM 656 O O . LYS A 1 82 ? -16.440 -3.235 15.573 1.00 96.62 82 LYS A O 1
ATOM 661 N N . ALA A 1 83 ? -14.659 -2.514 14.421 1.00 96.56 83 ALA A N 1
ATOM 662 C CA . ALA A 1 83 ? -14.464 -1.334 15.256 1.00 96.56 83 ALA A CA 1
ATOM 663 C C . ALA A 1 83 ? -15.608 -0.314 15.119 1.00 96.56 83 ALA A C 1
ATOM 665 O O . ALA A 1 83 ? -16.127 0.165 16.128 1.00 96.56 83 ALA A O 1
ATOM 666 N N . VAL A 1 84 ? -16.045 -0.038 13.888 1.00 96.31 84 VAL A N 1
ATOM 667 C CA . VAL A 1 84 ? -17.154 0.889 13.613 1.00 96.31 84 VAL A CA 1
ATOM 668 C C . VAL A 1 84 ? -18.471 0.381 14.200 1.00 96.31 84 VAL A C 1
ATOM 670 O O . VAL A 1 84 ? -19.187 1.132 14.857 1.00 96.31 84 VAL A O 1
ATOM 673 N N . THR A 1 85 ? -18.782 -0.904 14.031 1.00 94.81 85 THR A N 1
ATOM 674 C CA . THR A 1 85 ? -20.022 -1.494 14.569 1.00 94.81 85 THR A CA 1
ATOM 675 C C . THR A 1 85 ? -20.039 -1.585 16.097 1.00 94.81 85 THR A C 1
ATOM 677 O O . THR A 1 85 ? -21.115 -1.610 16.691 1.00 94.81 85 THR A O 1
ATOM 680 N N . ALA A 1 86 ? -18.872 -1.541 16.747 1.00 94.69 86 ALA A N 1
ATOM 681 C CA . ALA A 1 86 ? -18.741 -1.369 18.194 1.00 94.69 86 ALA A CA 1
ATOM 682 C C . ALA A 1 86 ? -18.912 0.094 18.664 1.00 94.69 86 ALA A C 1
ATOM 684 O O . ALA A 1 86 ? -18.781 0.378 19.855 1.00 94.69 86 ALA A O 1
ATOM 685 N N . GLY A 1 87 ? -19.191 1.031 17.752 1.00 94.06 87 GLY A N 1
ATOM 686 C CA . GLY A 1 87 ? -19.374 2.453 18.051 1.00 94.06 87 GLY A CA 1
ATOM 687 C C . GLY A 1 87 ? -18.071 3.237 18.212 1.00 94.06 87 GLY A C 1
ATOM 688 O O . GLY A 1 87 ? -18.095 4.345 18.749 1.00 94.06 87 GLY A O 1
ATOM 689 N N . LYS A 1 88 ? -16.933 2.682 17.775 1.00 96.25 88 LYS A N 1
ATOM 690 C CA . LYS A 1 88 ? -15.635 3.366 17.789 1.00 96.25 88 LYS A CA 1
ATOM 691 C C . LYS A 1 88 ? -15.332 4.004 16.441 1.00 96.25 88 LYS A C 1
ATOM 693 O O . LYS A 1 88 ? -15.582 3.418 15.392 1.00 96.25 88 LYS A O 1
ATOM 698 N N . GLN A 1 89 ? -14.704 5.176 16.469 1.00 97.38 89 GLN A N 1
ATOM 699 C CA . GLN A 1 89 ? -14.176 5.800 15.263 1.00 97.38 89 GLN A CA 1
ATOM 700 C C . GLN A 1 89 ? -12.891 5.106 14.814 1.00 97.38 89 GLN A C 1
ATOM 702 O O . GLN A 1 89 ? -12.106 4.611 15.630 1.00 97.38 89 GLN A O 1
ATOM 707 N N . VAL A 1 90 ? -12.650 5.122 13.507 1.00 97.69 90 VAL A N 1
ATOM 708 C CA . VAL A 1 90 ? -11.489 4.489 12.883 1.00 97.69 90 VAL A CA 1
ATOM 709 C C . VAL A 1 90 ? -10.764 5.474 11.973 1.00 97.69 90 VAL A C 1
ATOM 711 O O . VAL A 1 90 ? -11.382 6.259 11.251 1.00 97.69 90 VAL A O 1
ATOM 714 N N . ALA A 1 91 ? -9.433 5.422 11.982 1.00 96.50 91 ALA A N 1
ATOM 715 C CA . ALA A 1 91 ? -8.589 6.193 11.076 1.00 96.50 91 ALA A CA 1
ATOM 716 C C . ALA A 1 91 ? -7.746 5.261 10.197 1.00 96.50 91 ALA A C 1
ATOM 718 O O . ALA A 1 91 ? -7.021 4.414 10.715 1.00 96.50 91 ALA A O 1
ATOM 719 N N . LEU A 1 92 ? -7.798 5.446 8.875 1.00 96.62 92 LEU A N 1
ATOM 720 C CA . LEU A 1 92 ? -6.926 4.763 7.916 1.00 96.62 92 LEU A CA 1
ATOM 721 C C . LEU A 1 92 ? -5.919 5.755 7.332 1.00 96.62 92 LEU A C 1
ATOM 723 O O . LEU A 1 92 ? -6.282 6.679 6.598 1.00 96.62 92 LEU A O 1
ATOM 727 N N . LEU A 1 93 ? -4.643 5.534 7.640 1.00 93.94 93 LEU A N 1
ATOM 728 C CA . LEU A 1 93 ? -3.512 6.291 7.119 1.00 93.94 93 LEU A CA 1
ATOM 729 C C . LEU A 1 93 ? -2.879 5.573 5.931 1.00 93.94 93 LEU A C 1
ATOM 731 O O . LEU A 1 93 ? -2.431 4.435 6.051 1.00 93.94 93 LEU A O 1
ATOM 735 N N . ALA A 1 94 ? -2.761 6.283 4.812 1.00 90.50 94 ALA A N 1
ATOM 736 C CA . ALA A 1 94 ? -1.973 5.847 3.663 1.00 90.50 94 ALA A CA 1
ATOM 737 C C . ALA A 1 94 ? -1.006 6.959 3.208 1.00 90.50 94 ALA A C 1
ATOM 739 O O . ALA A 1 94 ? -1.287 8.148 3.397 1.00 90.50 94 ALA A O 1
ATOM 740 N N . PRO A 1 95 ? 0.155 6.612 2.621 1.00 83.38 95 PRO A N 1
ATOM 741 C CA . PRO A 1 95 ? 1.227 7.574 2.373 1.00 83.38 95 PRO A CA 1
ATOM 742 C C . PRO A 1 95 ? 0.922 8.539 1.221 1.00 83.38 95 PRO A C 1
ATOM 744 O O . PRO A 1 95 ? 1.445 9.653 1.202 1.00 83.38 95 PRO A O 1
ATOM 747 N N . THR A 1 96 ? 0.079 8.137 0.266 1.00 83.12 96 THR A N 1
ATOM 748 C CA . THR A 1 96 ? -0.232 8.925 -0.932 1.00 83.12 96 THR A CA 1
ATOM 749 C C . THR A 1 96 ? -1.718 9.252 -1.039 1.00 83.12 96 THR A C 1
ATOM 751 O O . THR A 1 96 ? -2.592 8.506 -0.592 1.00 83.12 96 THR A O 1
ATOM 754 N N . THR A 1 97 ? -2.025 10.379 -1.679 1.00 83.00 97 THR A N 1
ATOM 755 C CA . THR A 1 97 ? -3.404 10.803 -1.965 1.00 83.00 97 THR A CA 1
ATOM 756 C C . THR A 1 97 ? -4.161 9.762 -2.792 1.00 83.00 97 THR A C 1
ATOM 758 O O . THR A 1 97 ? -5.354 9.559 -2.601 1.00 83.00 97 THR A O 1
ATOM 761 N N . ILE A 1 98 ? -3.469 9.055 -3.683 1.00 81.00 98 ILE A N 1
ATOM 762 C CA . ILE A 1 98 ? -4.110 8.094 -4.581 1.00 81.00 98 ILE A CA 1
ATOM 763 C C . ILE A 1 98 ? -4.476 6.812 -3.832 1.00 81.00 98 ILE A C 1
ATOM 765 O O . ILE A 1 98 ? -5.596 6.329 -3.971 1.00 81.00 98 ILE A O 1
ATOM 769 N N . LEU A 1 99 ? -3.590 6.317 -2.960 1.00 83.56 99 LEU A N 1
ATOM 770 C CA . LEU A 1 99 ? -3.927 5.207 -2.065 1.00 83.56 99 LEU A CA 1
ATOM 771 C C . LEU A 1 99 ? -5.095 5.559 -1.138 1.00 83.56 99 LEU A C 1
ATOM 773 O O . LEU A 1 99 ? -5.987 4.741 -0.942 1.00 83.56 99 LEU A O 1
ATOM 777 N N . THR A 1 100 ? -5.131 6.781 -0.594 1.00 90.12 100 THR A N 1
ATOM 778 C CA . THR A 1 100 ? -6.262 7.206 0.252 1.00 90.12 100 THR A CA 1
ATOM 779 C C . THR A 1 100 ? -7.573 7.259 -0.533 1.00 90.12 100 THR A C 1
ATOM 781 O O . THR A 1 100 ? -8.602 6.836 -0.016 1.00 90.12 100 THR A O 1
ATOM 784 N N . GLN A 1 101 ? -7.544 7.689 -1.798 1.00 87.31 101 GLN A N 1
ATOM 785 C CA . GLN A 1 101 ? -8.705 7.646 -2.690 1.00 87.31 101 GLN A CA 1
ATOM 786 C C . GLN A 1 101 ? -9.158 6.204 -2.980 1.00 87.31 101 GLN A C 1
ATOM 788 O O . GLN A 1 101 ? -10.355 5.923 -2.944 1.00 87.31 101 GLN A O 1
ATOM 793 N N . GLN A 1 102 ? -8.216 5.293 -3.241 1.00 86.25 102 GLN A N 1
ATOM 794 C CA . GLN A 1 102 ? -8.503 3.882 -3.509 1.00 86.25 102 GLN A CA 1
ATOM 795 C C . GLN A 1 102 ? -9.152 3.201 -2.297 1.00 86.25 102 GLN A C 1
ATOM 797 O O . GLN A 1 102 ? -10.191 2.550 -2.434 1.00 86.25 102 GLN A O 1
ATOM 802 N N . HIS A 1 103 ? -8.566 3.386 -1.110 1.00 93.06 103 HIS A N 1
ATOM 803 C CA . HIS A 1 103 ? -9.131 2.886 0.143 1.00 93.06 103 HIS A CA 1
ATOM 804 C C . HIS A 1 103 ? -10.517 3.473 0.383 1.00 93.06 103 HIS A C 1
ATOM 806 O O . HIS A 1 103 ? -11.453 2.724 0.638 1.00 93.06 103 HIS A O 1
ATOM 812 N N . TYR A 1 104 ? -10.678 4.790 0.220 1.00 94.50 104 TYR A N 1
ATOM 813 C CA . TYR A 1 104 ? -11.971 5.458 0.366 1.00 94.50 104 TYR A CA 1
ATOM 814 C C . TYR A 1 104 ? -13.048 4.870 -0.551 1.00 94.50 104 TYR A C 1
ATOM 816 O O . TYR A 1 104 ? -14.149 4.593 -0.088 1.00 94.50 104 TYR A O 1
ATOM 824 N N . HIS A 1 105 ? -12.741 4.657 -1.834 1.00 91.12 105 HIS A N 1
ATOM 825 C CA . HIS A 1 105 ? -13.701 4.094 -2.782 1.00 91.12 105 HIS A CA 1
ATOM 826 C C . HIS A 1 105 ? -14.096 2.663 -2.405 1.00 91.12 105 HIS A C 1
ATOM 828 O O . HIS A 1 105 ? -15.283 2.370 -2.302 1.00 91.12 105 HIS A O 1
ATOM 834 N N . THR A 1 106 ? -13.104 1.820 -2.102 1.00 91.44 106 THR A N 1
ATOM 835 C CA . THR A 1 106 ? -13.321 0.419 -1.705 1.00 91.44 106 THR A CA 1
ATOM 836 C C . THR A 1 106 ? -14.163 0.325 -0.430 1.00 91.44 106 THR A C 1
ATOM 838 O O . THR A 1 106 ? -15.107 -0.456 -0.360 1.00 91.44 106 THR A O 1
ATOM 841 N N . LEU A 1 107 ? -13.847 1.142 0.579 1.00 95.44 107 LEU A N 1
ATOM 842 C CA . LEU A 1 107 ? -14.577 1.186 1.847 1.00 95.44 107 LEU A CA 1
ATOM 843 C C . LEU A 1 107 ? -16.005 1.695 1.653 1.00 95.44 107 LEU A C 1
ATOM 845 O O . LEU A 1 107 ? -16.937 1.113 2.193 1.00 95.44 107 LEU A O 1
ATOM 849 N N . LYS A 1 108 ? -16.192 2.747 0.850 1.00 94.50 108 LYS A N 1
ATOM 850 C CA . LYS A 1 108 ? -17.518 3.302 0.562 1.00 94.50 108 LYS A CA 1
ATOM 851 C C . LYS A 1 108 ? -18.410 2.312 -0.184 1.00 94.50 108 LYS A C 1
ATOM 853 O O . LYS A 1 108 ? -19.600 2.245 0.098 1.00 94.50 108 LYS A O 1
ATOM 858 N N . GLU A 1 109 ? -17.848 1.551 -1.118 1.00 92.81 109 GLU A N 1
ATOM 859 C CA . GLU A 1 109 ? -18.568 0.492 -1.828 1.00 92.81 109 GLU A CA 1
ATOM 860 C C . GLU A 1 109 ? -18.948 -0.646 -0.874 1.00 92.81 109 GLU A C 1
ATOM 862 O O . GLU A 1 109 ? -20.128 -0.978 -0.749 1.00 92.81 109 GLU A O 1
ATOM 867 N N . ARG A 1 110 ? -17.971 -1.182 -0.130 1.00 93.69 110 ARG A N 1
ATOM 868 C CA . ARG A 1 110 ? -18.178 -2.297 0.809 1.00 93.69 110 ARG A CA 1
ATOM 869 C C . ARG A 1 110 ? -19.117 -1.959 1.960 1.00 93.69 110 ARG A C 1
ATOM 871 O O . ARG A 1 110 ? -19.822 -2.845 2.427 1.00 93.69 110 ARG A O 1
ATOM 878 N N . PHE A 1 111 ? -19.137 -0.707 2.411 1.00 95.38 111 PHE A N 1
ATOM 879 C CA . PHE A 1 111 ? -19.988 -0.267 3.517 1.00 95.38 111 PHE A CA 1
ATOM 880 C C . PHE A 1 111 ? -21.305 0.372 3.066 1.00 95.38 111 PHE A C 1
ATOM 882 O O . PHE A 1 111 ? -22.109 0.736 3.916 1.00 95.38 111 PHE A O 1
ATOM 889 N N . SER A 1 112 ? -21.570 0.458 1.757 1.00 93.50 112 SER A N 1
ATOM 890 C CA . SER A 1 112 ? -22.811 1.034 1.221 1.00 93.50 112 SER A CA 1
ATOM 891 C C . SER A 1 112 ? -24.123 0.420 1.746 1.00 93.50 112 SER A C 1
ATOM 893 O O . SER A 1 112 ? -25.094 1.174 1.838 1.00 93.50 112 SER A O 1
ATOM 895 N N . PRO A 1 113 ? -24.199 -0.874 2.134 1.00 93.44 113 PRO A N 1
ATOM 896 C CA . PRO A 1 113 ? -25.418 -1.435 2.724 1.00 93.44 113 PRO A CA 1
ATOM 897 C C . PRO A 1 113 ? -25.677 -0.994 4.174 1.00 93.44 113 PRO A C 1
ATOM 899 O O . PRO A 1 113 ? -26.760 -1.245 4.700 1.00 93.44 113 PRO A O 1
ATOM 902 N N . TYR A 1 114 ? -24.702 -0.360 4.831 1.00 94.81 114 TYR A N 1
ATOM 903 C CA . TYR A 1 114 ? -24.729 -0.055 6.261 1.00 94.81 114 TYR A CA 1
ATOM 904 C C . TYR A 1 114 ? -24.783 1.459 6.502 1.00 94.81 114 TYR A C 1
ATOM 906 O O . TYR A 1 114 ? -24.276 2.237 5.692 1.00 94.81 114 TYR A O 1
ATOM 914 N N . PRO A 1 115 ? -25.352 1.910 7.633 1.00 94.38 115 PRO A N 1
ATOM 915 C CA . PRO A 1 115 ? -25.397 3.324 7.994 1.00 94.38 115 PRO A CA 1
ATOM 916 C C . PRO A 1 115 ? -24.042 3.798 8.554 1.00 94.38 115 PRO A C 1
ATOM 918 O O . PRO A 1 115 ? -23.972 4.254 9.689 1.00 94.38 115 PRO A O 1
ATOM 921 N N . ILE A 1 116 ? -22.966 3.636 7.777 1.00 96.00 116 ILE A N 1
ATOM 922 C CA . ILE A 1 116 ? -21.591 3.986 8.152 1.00 96.00 116 ILE A CA 1
ATOM 923 C C . ILE A 1 116 ? -21.142 5.196 7.339 1.00 96.00 116 ILE A C 1
ATOM 925 O O . ILE A 1 116 ? -21.081 5.146 6.107 1.00 96.00 116 ILE A O 1
ATOM 929 N N . GLU A 1 117 ? -20.762 6.271 8.024 1.00 96.69 117 GLU A N 1
ATOM 930 C CA . GLU A 1 117 ? -20.256 7.475 7.374 1.00 96.69 117 GLU A CA 1
ATOM 931 C C . GLU A 1 117 ? -18.736 7.389 7.180 1.00 96.69 117 GLU A C 1
ATOM 933 O O . GLU A 1 117 ? -17.941 7.441 8.126 1.00 96.69 117 GLU A O 1
ATOM 938 N N . VAL A 1 118 ? -18.324 7.309 5.913 1.00 97.25 118 VAL A N 1
ATOM 939 C CA . VAL A 1 118 ? -16.914 7.302 5.508 1.00 97.25 118 VAL A CA 1
ATOM 940 C C . VAL A 1 118 ? -16.527 8.667 4.941 1.00 97.25 118 VAL A C 1
ATOM 942 O O . VAL A 1 118 ? -17.105 9.136 3.955 1.00 97.25 118 VAL A O 1
ATOM 945 N N . ALA A 1 119 ? -15.485 9.281 5.501 1.00 96.44 119 ALA A N 1
ATOM 946 C CA . ALA A 1 119 ? -14.922 10.545 5.036 1.00 96.44 119 ALA A CA 1
ATOM 947 C C . ALA A 1 119 ? -13.492 10.391 4.494 1.00 96.44 119 ALA A C 1
ATOM 949 O O . ALA A 1 119 ? -12.754 9.472 4.849 1.00 96.44 119 ALA A O 1
ATOM 950 N N . LEU A 1 120 ? -13.083 11.333 3.641 1.00 95.50 120 LEU A N 1
ATOM 951 C CA . LEU A 1 120 ? -11.750 11.377 3.040 1.00 95.50 120 LEU A CA 1
ATOM 952 C C . LEU A 1 120 ? -11.113 12.750 3.233 1.00 95.50 120 LEU A C 1
ATOM 954 O O . LEU A 1 120 ? -11.636 13.747 2.733 1.00 95.50 120 LEU A O 1
ATOM 958 N N . ILE A 1 121 ? -9.941 12.787 3.869 1.00 92.31 121 ILE A N 1
ATOM 959 C CA . ILE A 1 121 ? -9.079 13.972 3.921 1.00 92.31 121 ILE A CA 1
ATOM 960 C C . ILE A 1 121 ? -7.797 13.706 3.146 1.00 92.31 121 ILE A C 1
ATOM 962 O O . ILE A 1 121 ? -6.884 13.004 3.585 1.00 92.31 121 ILE A O 1
ATOM 966 N N . ASN A 1 122 ? -7.696 14.368 2.004 1.00 88.44 122 ASN A N 1
ATOM 967 C CA . ASN A 1 122 ? -6.484 14.418 1.212 1.00 88.44 122 ASN A CA 1
ATOM 968 C C . ASN A 1 122 ? -6.305 15.819 0.607 1.00 88.44 122 ASN A C 1
ATOM 970 O O . ASN A 1 122 ? -7.029 16.762 0.947 1.00 88.44 122 ASN A O 1
ATOM 974 N N . ARG A 1 123 ? -5.305 15.997 -0.258 1.00 83.25 123 ARG A N 1
ATOM 975 C CA . ARG A 1 123 ? -4.999 17.326 -0.800 1.00 83.25 123 ARG A CA 1
ATOM 976 C C . ARG A 1 123 ? -6.049 17.866 -1.772 1.00 83.25 123 ARG A C 1
ATOM 978 O O . ARG A 1 123 ? -6.169 19.081 -1.852 1.00 83.25 123 ARG A O 1
ATOM 985 N N . PHE A 1 124 ? -6.831 17.000 -2.417 1.00 82.44 124 PHE A N 1
ATOM 986 C CA . PHE A 1 124 ? -7.870 17.395 -3.374 1.00 82.44 124 PHE A CA 1
ATOM 987 C C . PHE A 1 124 ? -9.101 18.026 -2.724 1.00 82.44 124 PHE A C 1
ATOM 989 O O . PHE A 1 124 ? -9.883 18.679 -3.406 1.00 82.44 124 PHE A O 1
ATOM 996 N N . ARG A 1 125 ? -9.270 17.870 -1.407 1.00 85.81 125 ARG A N 1
ATOM 997 C CA . ARG A 1 125 ? -10.330 18.558 -0.668 1.00 85.81 125 ARG A CA 1
ATOM 998 C C . ARG A 1 125 ? -9.976 20.021 -0.437 1.00 85.81 125 ARG A C 1
ATOM 1000 O O . ARG A 1 125 ? -8.888 20.339 0.063 1.00 85.81 125 ARG A O 1
ATOM 1007 N N . SER A 1 126 ? -10.923 20.896 -0.746 1.00 89.19 126 SER A N 1
ATOM 1008 C CA . SER A 1 126 ? -10.853 22.322 -0.443 1.00 89.19 126 SER A CA 1
ATOM 1009 C C . SER A 1 126 ? -10.737 22.559 1.066 1.00 89.19 126 SER A C 1
ATOM 1011 O O . SER A 1 126 ? -11.099 21.714 1.890 1.00 89.19 126 SER A O 1
ATOM 1013 N N . ASN A 1 127 ? -10.239 23.734 1.460 1.00 89.88 127 ASN A N 1
ATOM 1014 C CA . ASN A 1 127 ? -10.136 24.076 2.880 1.00 89.88 127 ASN A CA 1
ATOM 1015 C C . ASN A 1 127 ? -11.507 24.102 3.570 1.00 89.88 127 ASN A C 1
ATOM 1017 O O . ASN A 1 127 ? -11.600 23.683 4.720 1.00 89.88 127 ASN A O 1
ATOM 1021 N N . SER A 1 128 ? -12.564 24.527 2.869 1.00 93.31 128 SER A N 1
ATOM 1022 C CA . SER A 1 128 ? -13.929 24.517 3.408 1.00 93.31 128 SER A CA 1
ATOM 1023 C C . SER A 1 128 ? -14.410 23.095 3.704 1.00 93.31 128 SER A C 1
ATOM 1025 O O . SER A 1 128 ? -14.879 22.831 4.806 1.00 93.31 128 SER A O 1
ATOM 1027 N N . GLU A 1 129 ? -14.232 22.160 2.761 1.00 93.31 129 GLU A N 1
ATOM 1028 C CA . GLU A 1 129 ? -14.592 20.748 2.96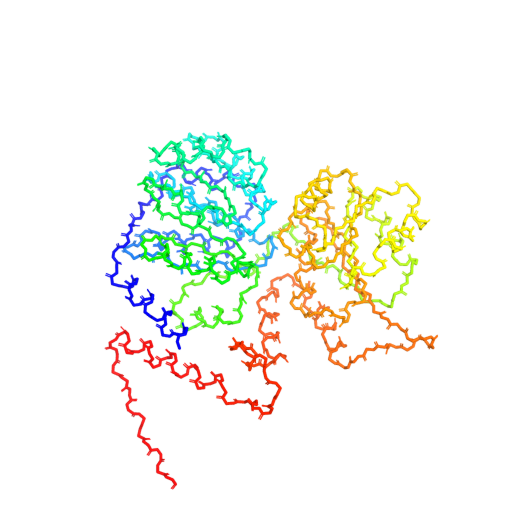6 1.00 93.31 129 GLU A CA 1
ATOM 1029 C C . GLU A 1 129 ? -13.792 20.121 4.110 1.00 93.31 129 GLU A C 1
ATOM 1031 O O . GLU A 1 129 ? -14.355 19.422 4.946 1.00 93.31 129 GLU A O 1
ATOM 1036 N N . LYS A 1 130 ? -12.481 20.386 4.183 1.00 92.50 130 LYS A N 1
ATOM 1037 C CA . LYS A 1 130 ? -11.634 19.865 5.266 1.00 92.50 130 LYS A CA 1
ATOM 1038 C C . LYS A 1 130 ? -12.118 20.329 6.634 1.00 92.50 130 LYS A C 1
ATOM 1040 O O . LYS A 1 130 ? -12.206 19.512 7.542 1.00 92.50 130 LYS A O 1
ATOM 1045 N N . GLN A 1 131 ? -12.424 21.618 6.785 1.00 92.62 131 GLN A N 1
ATOM 1046 C CA . GLN A 1 131 ? -12.911 22.158 8.056 1.00 92.62 131 GLN A CA 1
ATOM 1047 C C . GLN A 1 131 ? -14.248 21.538 8.461 1.00 92.62 131 GLN A C 1
ATOM 1049 O O . GLN A 1 131 ? -14.442 21.226 9.632 1.00 92.62 131 GLN A O 1
ATOM 1054 N N . GLU A 1 132 ? -15.140 21.306 7.500 1.00 95.25 132 GLU A N 1
ATOM 1055 C CA . GLU A 1 132 ? -16.417 20.649 7.766 1.00 95.25 132 GLU A CA 1
ATOM 1056 C C . GLU A 1 132 ? -16.237 19.191 8.203 1.00 95.25 132 GLU A C 1
ATOM 1058 O O . GLU A 1 132 ? -16.773 18.775 9.229 1.00 95.25 132 GLU A O 1
ATOM 1063 N N . ILE A 1 133 ? -15.398 18.432 7.492 1.00 95.62 133 ILE A N 1
ATOM 1064 C CA . ILE A 1 133 ? -15.079 17.044 7.850 1.00 95.62 133 ILE A CA 1
ATOM 1065 C C . ILE A 1 133 ? -14.477 16.973 9.258 1.00 95.62 133 ILE A C 1
ATOM 1067 O O . ILE A 1 133 ? -14.866 16.119 10.047 1.00 95.62 133 ILE A O 1
ATOM 1071 N N . LEU A 1 134 ? -13.554 17.873 9.609 1.00 94.69 134 LEU A N 1
ATOM 1072 C CA . LEU A 1 134 ? -12.925 17.874 10.934 1.00 94.69 134 LEU A CA 1
ATOM 1073 C C . LEU A 1 134 ? -13.912 18.203 12.062 1.00 94.69 134 LEU A C 1
ATOM 1075 O O . LEU A 1 134 ? -13.798 17.631 13.145 1.00 94.69 134 LEU A O 1
ATOM 1079 N N . LYS A 1 135 ? -14.899 19.076 11.821 1.00 95.56 135 LYS A N 1
ATOM 1080 C CA . LYS A 1 135 ? -15.969 19.348 12.794 1.00 95.56 135 LYS A CA 1
ATOM 1081 C C . LYS A 1 135 ? -16.836 18.115 13.027 1.00 95.56 135 LYS A C 1
ATOM 1083 O O . LYS A 1 135 ? -17.019 17.721 14.175 1.00 95.56 135 LYS A O 1
ATOM 1088 N N . ARG A 1 136 ? -17.300 17.481 11.947 1.00 97.00 136 ARG A N 1
ATOM 1089 C CA . ARG A 1 136 ? -18.116 16.255 11.996 1.00 97.00 136 ARG A CA 1
ATOM 1090 C C . ARG A 1 136 ? -17.362 15.078 12.625 1.00 97.00 136 ARG A C 1
ATOM 1092 O O . ARG A 1 136 ? -17.939 14.260 13.338 1.00 97.00 136 ARG A O 1
ATOM 1099 N N . LEU A 1 137 ? -16.045 15.014 12.422 1.00 96.25 137 LEU A N 1
ATOM 1100 C CA . LEU A 1 137 ? -15.181 14.024 13.066 1.00 96.25 137 LEU A CA 1
ATOM 1101 C C . LEU A 1 137 ? -15.136 14.219 14.587 1.00 96.25 137 LEU A C 1
ATOM 1103 O O . LEU A 1 137 ? -15.234 13.242 15.330 1.00 96.25 137 LEU A O 1
ATOM 1107 N N . ALA A 1 138 ? -15.039 15.470 15.042 1.00 95.50 138 ALA A N 1
ATOM 1108 C CA . ALA A 1 138 ? -15.007 15.808 16.461 1.00 95.50 138 ALA A CA 1
ATOM 1109 C C . ALA A 1 138 ? -16.363 15.591 17.162 1.00 95.50 138 ALA A C 1
ATOM 1111 O O . ALA A 1 138 ? -16.385 15.271 18.350 1.00 95.50 138 ALA A O 1
ATOM 1112 N N . THR A 1 139 ? -17.491 15.727 16.453 1.00 95.88 139 THR A N 1
ATOM 1113 C CA . THR A 1 139 ? -18.837 15.428 16.991 1.00 95.88 139 THR A CA 1
ATOM 1114 C C . THR A 1 139 ? -19.180 13.934 16.967 1.00 95.88 139 THR A C 1
ATOM 1116 O O . THR A 1 139 ? -20.097 13.496 17.675 1.00 95.88 139 THR A O 1
ATOM 1119 N N . GLY A 1 140 ? -18.403 13.131 16.231 1.00 93.88 140 GLY A N 1
ATOM 1120 C CA . GLY A 1 140 ? -18.609 11.691 16.070 1.00 93.88 140 GLY A CA 1
ATOM 1121 C C . GLY A 1 140 ? -19.648 11.329 15.012 1.00 93.88 140 GLY A C 1
ATOM 1122 O O . GLY A 1 140 ? -20.193 10.238 15.069 1.00 93.88 140 GLY A O 1
ATOM 1123 N N . GLU A 1 141 ? -19.945 12.234 14.079 1.00 96.25 141 GLU A N 1
ATOM 1124 C CA . GLU A 1 141 ? -20.819 11.963 12.926 1.00 96.25 141 GLU A CA 1
ATOM 1125 C C . GLU A 1 141 ? -20.114 11.187 11.808 1.00 96.25 141 GLU A C 1
ATOM 1127 O O . GLU A 1 141 ? -20.761 10.749 10.863 1.00 96.25 141 GLU A O 1
ATOM 1132 N N . ILE A 1 142 ? -18.783 11.092 11.870 1.00 97.31 142 ILE A N 1
ATOM 1133 C CA . ILE A 1 142 ? -17.960 10.320 10.939 1.00 97.31 142 ILE A CA 1
ATOM 1134 C C . ILE A 1 142 ? -17.407 9.118 11.691 1.00 97.31 142 ILE A C 1
ATOM 1136 O O . ILE A 1 142 ? -16.635 9.292 12.639 1.00 97.31 142 ILE A O 1
ATOM 1140 N N . ASP A 1 143 ? -17.747 7.922 11.226 1.00 97.62 143 ASP A N 1
ATOM 1141 C CA . ASP A 1 143 ? -17.293 6.664 11.817 1.00 97.62 143 ASP A CA 1
ATOM 1142 C C . ASP A 1 143 ? -15.885 6.298 11.340 1.00 97.62 143 ASP A C 1
ATOM 1144 O O . ASP A 1 143 ? -15.038 5.858 12.117 1.00 97.62 143 ASP A O 1
ATOM 1148 N N . LEU A 1 144 ? -15.606 6.520 10.053 1.00 97.81 144 LEU A N 1
ATOM 1149 C CA . LEU A 1 144 ? -14.334 6.175 9.429 1.00 97.81 144 LEU A CA 1
ATOM 1150 C C . LEU A 1 144 ? -13.770 7.347 8.640 1.00 97.81 144 LEU A C 1
ATOM 1152 O O . LEU A 1 144 ? -14.410 7.878 7.732 1.00 97.81 144 LEU A O 1
ATOM 1156 N N . ILE A 1 145 ? -12.515 7.690 8.918 1.00 97.12 145 ILE A N 1
ATOM 1157 C CA . ILE A 1 145 ? -11.777 8.677 8.140 1.00 97.12 145 ILE A CA 1
ATOM 1158 C C . ILE A 1 145 ? -10.562 8.058 7.459 1.00 97.12 145 ILE A C 1
ATOM 1160 O O . ILE A 1 145 ? -9.694 7.453 8.087 1.00 97.12 145 ILE A O 1
ATOM 1164 N N . VAL A 1 146 ? -10.486 8.244 6.147 1.00 97.12 146 VAL A N 1
ATOM 1165 C CA . VAL A 1 146 ? -9.337 7.859 5.330 1.00 97.12 146 VAL A CA 1
ATOM 1166 C C . VAL A 1 146 ? -8.532 9.110 5.019 1.00 97.12 146 VAL A C 1
ATOM 1168 O O . VAL A 1 146 ? -9.092 10.150 4.662 1.00 97.12 146 VAL A O 1
ATOM 1171 N N . GLY A 1 147 ? -7.211 9.052 5.132 1.00 94.19 147 GLY A N 1
ATOM 1172 C CA . GLY A 1 147 ? -6.411 10.218 4.798 1.00 94.19 147 GLY A CA 1
ATOM 1173 C C . GLY A 1 147 ? -4.913 10.018 4.840 1.00 94.19 147 GLY A C 1
ATOM 1174 O O . GLY A 1 147 ? -4.386 8.965 5.191 1.00 94.19 147 GLY A O 1
ATOM 1175 N N . THR A 1 148 ? -4.218 11.060 4.401 1.00 89.69 148 THR A N 1
ATOM 1176 C CA . THR A 1 148 ? -2.752 11.071 4.390 1.00 89.69 148 THR A CA 1
ATOM 1177 C C . THR A 1 148 ? -2.204 11.463 5.764 1.00 89.69 148 THR A C 1
ATOM 1179 O O . THR A 1 148 ? -2.949 11.627 6.731 1.00 89.69 148 THR A O 1
ATOM 1182 N N . GLN A 1 149 ? -0.899 11.733 5.844 1.00 83.56 149 GLN A N 1
ATOM 1183 C CA . GLN A 1 149 ? -0.256 12.363 7.004 1.00 83.56 149 GLN A CA 1
ATOM 1184 C C . GLN A 1 149 ? -0.959 13.633 7.530 1.00 83.56 149 GLN A C 1
ATOM 1186 O O . GLN A 1 149 ? -0.726 14.024 8.671 1.00 83.56 149 GLN A O 1
ATOM 1191 N N . SER A 1 150 ? -1.825 14.276 6.738 1.00 84.94 150 SER A N 1
ATOM 1192 C CA . SER A 1 150 ? -2.676 15.384 7.189 1.00 84.94 150 SER A CA 1
ATOM 1193 C C . SER A 1 150 ? -3.542 15.026 8.401 1.00 84.94 150 SER A C 1
ATOM 1195 O O . SER A 1 150 ? -3.815 15.903 9.218 1.00 84.94 150 SER A O 1
ATOM 1197 N N . LEU A 1 151 ? -3.926 13.753 8.557 1.00 88.00 151 LEU A N 1
ATOM 1198 C CA . LEU A 1 151 ? -4.673 13.265 9.722 1.00 88.00 151 LEU A CA 1
ATOM 1199 C C . LEU A 1 151 ? -3.849 13.271 11.021 1.00 88.00 151 LEU A C 1
ATOM 1201 O O . LEU A 1 151 ? -4.414 13.274 12.105 1.00 88.00 151 LEU A O 1
ATOM 1205 N N . LEU A 1 152 ? -2.518 13.344 10.926 1.00 85.62 152 LEU A N 1
ATOM 1206 C CA . LEU A 1 152 ? -1.606 13.480 12.069 1.00 85.62 152 LEU A CA 1
ATOM 1207 C C . LEU A 1 152 ? -1.369 14.960 12.451 1.00 85.62 152 LEU A C 1
ATOM 1209 O O . LEU A 1 152 ? -0.417 15.297 13.169 1.00 85.62 152 LEU A O 1
ATOM 1213 N N . GLY A 1 153 ? -2.156 15.883 11.897 1.00 83.12 153 GLY A N 1
ATOM 1214 C CA . GLY A 1 153 ? -2.109 17.309 12.214 1.00 83.12 153 GLY A CA 1
ATOM 1215 C C . GLY A 1 153 ? -2.650 17.611 13.615 1.00 83.12 153 GLY A C 1
ATOM 1216 O O . GLY A 1 153 ? -3.496 16.894 14.129 1.00 83.12 153 GLY A O 1
ATOM 1217 N N . LYS A 1 154 ? -2.195 18.710 14.234 1.00 80.25 154 LYS A N 1
ATOM 1218 C CA . LYS A 1 154 ? -2.637 19.106 15.588 1.00 80.25 154 LYS A CA 1
ATOM 1219 C C . LYS A 1 154 ? -4.129 19.460 15.685 1.00 80.25 154 LYS A C 1
ATOM 1221 O O . LYS A 1 154 ? -4.660 19.450 16.780 1.00 80.25 154 LYS A O 1
ATOM 1226 N N . GLY A 1 155 ? -4.771 19.809 14.568 1.00 82.12 155 GLY A N 1
ATOM 1227 C CA . GLY A 1 155 ? -6.186 20.196 14.524 1.00 82.12 155 GLY A CA 1
ATOM 1228 C C . GLY A 1 155 ? -7.154 19.038 14.279 1.00 82.12 155 GLY A C 1
ATOM 1229 O O . GLY A 1 155 ? -8.311 19.291 13.960 1.00 82.12 155 GLY A O 1
ATOM 1230 N N . VAL A 1 156 ? -6.687 17.789 14.344 1.00 90.25 156 VAL A N 1
ATOM 1231 C CA . VAL A 1 156 ? -7.527 16.605 14.144 1.00 90.25 156 VAL A CA 1
ATOM 1232 C C . VAL A 1 156 ? -7.903 16.050 15.508 1.00 90.25 156 VAL A C 1
ATOM 1234 O O . VAL A 1 156 ? -7.042 15.581 16.251 1.00 90.25 156 VAL A O 1
ATOM 1237 N N . HIS A 1 157 ? -9.190 16.122 15.830 1.00 91.94 157 HIS A N 1
ATOM 1238 C CA . HIS A 1 157 ? -9.741 15.634 17.085 1.00 91.94 157 HIS A CA 1
ATOM 1239 C C . HIS A 1 157 ? -10.813 14.593 16.785 1.00 91.94 157 HIS A C 1
ATOM 1241 O O . HIS A 1 157 ? -11.747 14.855 16.031 1.00 91.94 157 HIS A O 1
ATOM 1247 N N . PHE A 1 158 ? -10.647 13.417 17.377 1.0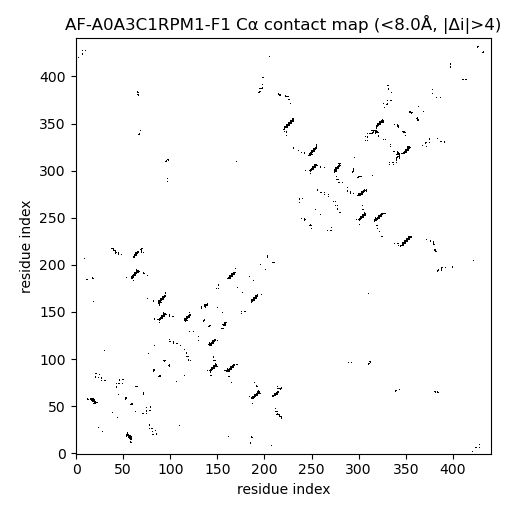0 94.00 158 PHE A N 1
ATOM 1248 C CA . PHE A 1 158 ? -11.633 12.347 17.360 1.00 94.00 158 PHE A CA 1
ATOM 1249 C C . PHE A 1 158 ? -12.456 12.424 18.644 1.00 94.00 158 PHE A C 1
ATOM 1251 O O . PHE A 1 158 ? -11.924 12.792 19.693 1.00 94.00 158 PHE A O 1
ATOM 1258 N N . LYS A 1 159 ? -13.731 12.052 18.564 1.00 94.88 159 LYS A N 1
ATOM 1259 C CA . LYS A 1 159 ? -14.586 11.850 19.734 1.00 94.88 159 LYS A CA 1
ATOM 1260 C C . LYS A 1 159 ? -14.178 10.594 20.501 1.00 94.88 159 LYS A C 1
ATOM 1262 O O . LYS A 1 159 ? -14.043 10.651 21.717 1.00 94.88 159 LYS A O 1
ATOM 1267 N N . ASP A 1 160 ? -13.991 9.481 19.790 1.00 93.94 160 ASP A N 1
ATOM 1268 C CA . ASP A 1 160 ? -13.669 8.176 20.384 1.00 93.94 160 ASP A CA 1
ATOM 1269 C C . ASP A 1 160 ? -12.965 7.266 19.361 1.00 93.94 160 ASP A C 1
ATOM 1271 O O . ASP A 1 160 ? -13.581 6.407 18.731 1.00 93.94 160 ASP A O 1
ATOM 1275 N N . LEU A 1 161 ? -11.667 7.502 19.134 1.00 94.69 161 LEU A N 1
ATOM 1276 C CA . LEU A 1 161 ? -10.847 6.699 18.220 1.00 94.69 161 LEU A CA 1
ATOM 1277 C C . LEU A 1 161 ? -10.516 5.340 18.854 1.00 94.69 161 LEU A C 1
ATOM 1279 O O . LEU A 1 161 ? -9.799 5.293 19.850 1.00 94.69 161 LEU A O 1
ATOM 1283 N N . GLY A 1 162 ? -10.983 4.248 18.244 1.00 94.31 162 GLY A N 1
ATOM 1284 C CA . GLY A 1 162 ? -10.717 2.884 18.717 1.00 94.31 162 GLY A CA 1
ATOM 1285 C C . GLY A 1 162 ? -9.691 2.108 17.897 1.00 94.31 162 GLY A C 1
ATOM 1286 O O . GLY A 1 162 ? -9.019 1.250 18.453 1.00 94.31 162 GLY A O 1
ATOM 1287 N N . LEU A 1 163 ? -9.531 2.410 16.603 1.00 96.44 163 LEU A N 1
ATOM 1288 C CA . LEU A 1 163 ? -8.611 1.681 15.721 1.00 96.44 163 LEU A CA 1
ATOM 1289 C C . LEU A 1 163 ? -7.864 2.626 14.773 1.00 96.44 163 LEU A C 1
ATOM 1291 O O . LEU A 1 163 ? -8.456 3.485 14.115 1.00 96.44 163 LEU A O 1
ATOM 1295 N N . LEU A 1 164 ? -6.554 2.417 14.656 1.00 95.44 164 LEU A N 1
ATOM 1296 C CA . LEU A 1 164 ? -5.679 3.066 13.687 1.00 95.44 164 LEU A CA 1
ATOM 1297 C C . LEU A 1 164 ? -5.124 2.030 12.703 1.00 95.44 164 LEU A C 1
ATOM 1299 O O . LEU A 1 164 ? -4.312 1.178 13.061 1.00 95.44 164 LEU A O 1
ATOM 1303 N N . VAL A 1 165 ? -5.501 2.145 11.435 1.00 95.69 165 VAL A N 1
ATOM 1304 C CA . VAL A 1 165 ? -4.942 1.336 10.350 1.00 95.69 165 VAL A CA 1
ATOM 1305 C C . VAL A 1 165 ? -3.861 2.139 9.633 1.00 95.69 165 VAL A C 1
ATOM 1307 O O . VAL A 1 165 ? -4.099 3.267 9.206 1.00 95.69 165 VAL A O 1
ATOM 1310 N N . VAL A 1 166 ? -2.667 1.567 9.483 1.00 91.69 166 VAL A N 1
ATOM 1311 C CA . VAL A 1 166 ? -1.539 2.187 8.774 1.00 91.69 166 VAL A CA 1
ATOM 1312 C C . VAL A 1 166 ? -1.126 1.293 7.616 1.00 91.69 166 VAL A C 1
ATOM 1314 O O . VAL A 1 166 ? -0.618 0.194 7.828 1.00 91.69 166 VAL A O 1
ATOM 1317 N N . ASP A 1 167 ? -1.317 1.769 6.391 1.00 88.25 167 ASP A N 1
ATOM 1318 C CA . ASP A 1 167 ? -0.889 1.069 5.182 1.00 88.25 167 ASP A CA 1
ATOM 1319 C C . ASP A 1 167 ? 0.459 1.604 4.687 1.00 88.25 167 ASP A C 1
ATOM 1321 O O . ASP A 1 167 ? 0.698 2.812 4.701 1.00 88.25 167 ASP A O 1
ATOM 1325 N N . GLU A 1 168 ? 1.347 0.711 4.248 1.00 78.44 168 GLU A N 1
ATOM 1326 C CA . GLU A 1 168 ? 2.679 1.038 3.721 1.00 78.44 168 GLU A CA 1
ATOM 1327 C C . GLU A 1 168 ? 3.529 1.915 4.681 1.00 78.44 168 GLU A C 1
ATOM 1329 O O . GLU A 1 168 ? 4.158 2.895 4.263 1.00 78.44 168 GLU A O 1
ATOM 1334 N N . GLU A 1 169 ? 3.592 1.549 5.975 1.00 77.31 169 GLU A N 1
ATOM 1335 C CA . GLU A 1 169 ? 4.306 2.286 7.049 1.00 77.31 169 GLU A CA 1
ATOM 1336 C C . GLU A 1 169 ? 5.745 2.700 6.661 1.00 77.31 169 GLU A C 1
ATOM 1338 O O . GLU A 1 169 ? 6.228 3.772 7.042 1.00 77.31 169 GLU A O 1
ATOM 1343 N N . GLN A 1 170 ? 6.440 1.893 5.853 1.00 68.25 170 GLN A N 1
ATOM 1344 C CA . GLN A 1 170 ? 7.791 2.176 5.359 1.00 68.25 170 GLN A CA 1
ATOM 1345 C C . GLN A 1 170 ? 7.919 3.524 4.633 1.00 68.25 170 GLN A C 1
ATOM 1347 O O . GLN A 1 170 ? 8.973 4.151 4.736 1.00 68.25 170 GLN A O 1
ATOM 1352 N N . ARG A 1 171 ? 6.862 3.996 3.958 1.00 73.94 171 ARG A N 1
ATOM 1353 C CA . ARG A 1 171 ? 6.862 5.245 3.175 1.00 73.94 171 ARG A CA 1
ATOM 1354 C C . ARG A 1 171 ? 6.673 6.499 4.040 1.00 73.94 171 ARG A C 1
ATOM 1356 O O . ARG A 1 171 ? 6.863 7.603 3.536 1.00 73.94 171 ARG A O 1
ATOM 1363 N N . PHE A 1 172 ? 6.326 6.355 5.321 1.00 72.88 172 PHE A N 1
ATOM 1364 C CA . PHE A 1 172 ? 6.173 7.490 6.233 1.00 72.88 172 PHE A CA 1
ATOM 1365 C C . PHE A 1 172 ? 7.531 7.996 6.743 1.00 72.88 172 PHE A C 1
ATOM 1367 O O . PHE A 1 172 ? 8.428 7.218 7.097 1.00 72.88 172 PHE A O 1
ATOM 1374 N N . GLY A 1 173 ? 7.670 9.320 6.809 1.00 73.50 173 GLY A N 1
ATOM 1375 C CA . GLY A 1 173 ? 8.856 10.002 7.327 1.00 73.50 173 GLY A CA 1
ATOM 1376 C C . GLY A 1 173 ? 9.004 9.872 8.847 1.00 73.50 173 GLY A C 1
ATOM 1377 O O . GLY A 1 173 ? 8.062 9.517 9.556 1.00 73.50 173 GLY A O 1
ATOM 1378 N N . VAL A 1 174 ? 10.187 10.208 9.369 1.00 70.25 174 VAL A N 1
ATOM 1379 C CA . VAL A 1 174 ? 10.533 10.046 10.798 1.00 70.25 174 VAL A CA 1
ATOM 1380 C C . VAL A 1 174 ? 9.543 10.775 11.717 1.00 70.25 174 VAL A C 1
ATOM 1382 O O . VAL A 1 174 ? 8.967 10.161 12.609 1.00 70.25 174 VAL A O 1
ATOM 1385 N N . ASN A 1 175 ? 9.251 12.051 11.445 1.00 71.50 175 ASN A N 1
ATOM 1386 C CA . ASN A 1 175 ? 8.319 12.848 12.257 1.00 71.50 175 ASN A CA 1
ATOM 1387 C C . ASN A 1 175 ? 6.889 12.283 12.271 1.00 71.50 175 ASN A C 1
ATOM 1389 O O . ASN A 1 175 ? 6.172 12.418 13.260 1.00 71.50 175 ASN A O 1
ATOM 1393 N N . GLN A 1 176 ? 6.457 11.668 11.168 1.00 76.56 176 GLN A N 1
ATOM 1394 C CA . GLN A 1 176 ? 5.133 11.051 11.071 1.00 76.56 176 GLN A CA 1
ATOM 1395 C C . GLN A 1 176 ? 5.089 9.770 11.907 1.00 76.56 176 GLN A C 1
ATOM 1397 O O . GLN A 1 176 ? 4.142 9.567 12.662 1.00 76.56 176 GLN A O 1
ATOM 1402 N N . LYS A 1 177 ? 6.144 8.951 11.831 1.00 74.94 177 LYS A N 1
ATOM 1403 C CA . LYS A 1 177 ? 6.294 7.730 12.631 1.00 74.94 177 LYS A CA 1
ATOM 1404 C C . LYS A 1 177 ? 6.289 8.024 14.129 1.00 74.94 177 LYS A C 1
ATOM 1406 O O . LYS A 1 177 ? 5.628 7.306 14.869 1.00 74.94 177 LYS A O 1
ATOM 1411 N N . GLU A 1 178 ? 6.939 9.097 14.575 1.00 74.12 178 GLU A N 1
ATOM 1412 C CA . GLU A 1 178 ? 6.891 9.515 15.984 1.00 74.12 178 GLU A CA 1
ATOM 1413 C C . GLU A 1 178 ? 5.470 9.878 16.441 1.00 74.12 178 GLU A C 1
ATOM 1415 O O . GLU A 1 178 ? 5.023 9.418 17.488 1.00 74.12 178 GLU A O 1
ATOM 1420 N N . LYS A 1 179 ? 4.702 10.612 15.626 1.00 77.88 179 LYS A N 1
ATOM 1421 C CA . LYS A 1 179 ? 3.293 10.906 15.946 1.00 77.88 179 LYS A CA 1
ATOM 1422 C C . LYS A 1 179 ? 2.418 9.657 15.973 1.00 77.88 179 LYS A C 1
ATOM 1424 O O . LYS A 1 179 ? 1.571 9.528 16.853 1.00 77.88 179 LYS A O 1
ATOM 1429 N N . ILE A 1 180 ? 2.631 8.740 15.027 1.00 80.06 180 ILE A N 1
ATOM 1430 C CA . ILE A 1 180 ? 1.944 7.446 15.014 1.00 80.06 180 ILE A CA 1
ATOM 1431 C C . ILE A 1 180 ? 2.258 6.702 16.314 1.00 80.06 180 ILE A C 1
ATOM 1433 O O . ILE A 1 180 ? 1.320 6.267 16.969 1.00 80.06 180 ILE A O 1
ATOM 1437 N N . LYS A 1 181 ? 3.529 6.625 16.745 1.00 74.88 181 LYS A N 1
ATOM 1438 C CA . LYS A 1 181 ? 3.927 6.010 18.030 1.00 74.88 181 LYS A CA 1
ATOM 1439 C C . LYS A 1 181 ? 3.196 6.614 19.223 1.00 74.88 181 LYS A C 1
ATOM 1441 O O . LYS A 1 181 ? 2.759 5.867 20.091 1.00 74.88 181 LYS A O 1
ATOM 1446 N N . THR A 1 182 ? 3.034 7.938 19.263 1.00 76.94 182 THR A N 1
ATOM 1447 C CA . THR A 1 182 ? 2.268 8.588 20.334 1.00 76.94 182 THR A CA 1
ATOM 1448 C C . THR A 1 182 ? 0.817 8.111 20.339 1.00 76.94 182 THR A C 1
ATOM 1450 O O . THR A 1 182 ? 0.319 7.733 21.392 1.00 76.94 182 THR A O 1
ATOM 1453 N N . LEU A 1 183 ? 0.158 8.040 19.178 1.00 76.19 183 LEU A N 1
ATOM 1454 C CA . LEU A 1 183 ? -1.210 7.511 19.066 1.00 76.19 183 LEU A CA 1
ATOM 1455 C C . LEU A 1 183 ? -1.294 6.017 19.405 1.00 76.19 183 LEU A C 1
ATOM 1457 O O . LEU A 1 183 ? -2.269 5.589 20.017 1.00 76.19 183 LEU A O 1
ATOM 1461 N N . LYS A 1 184 ? -0.246 5.238 19.093 1.00 76.88 184 LYS A N 1
ATOM 1462 C CA . LYS A 1 184 ? -0.171 3.813 19.443 1.00 76.88 184 LYS A CA 1
ATOM 1463 C C . LYS A 1 184 ? -0.239 3.577 20.953 1.00 76.88 184 LYS A C 1
ATOM 1465 O O . LYS A 1 184 ? -0.452 2.453 21.357 1.00 76.88 184 LYS A O 1
ATOM 1470 N N . THR A 1 185 ? -0.019 4.554 21.823 1.00 73.81 185 THR A N 1
ATOM 1471 C CA . THR A 1 185 ? 0.012 4.255 23.266 1.00 73.81 185 THR A CA 1
ATOM 1472 C C . THR A 1 185 ? -1.330 3.749 23.810 1.00 73.81 185 THR A C 1
ATOM 1474 O O . THR A 1 185 ? -1.306 2.836 24.622 1.00 73.81 185 THR A O 1
ATOM 1477 N N . HIS A 1 186 ? -2.464 4.253 23.304 1.00 77.06 186 HIS A N 1
ATOM 1478 C CA . HIS A 1 186 ? -3.799 3.993 23.876 1.00 77.06 186 HIS A CA 1
ATOM 1479 C C . HIS A 1 186 ? -4.806 3.374 22.890 1.00 77.06 186 HIS A C 1
ATOM 1481 O O . HIS A 1 186 ? -5.949 3.127 23.261 1.00 77.06 186 HIS A O 1
ATOM 1487 N N . VAL A 1 187 ? -4.417 3.180 21.627 1.00 89.25 187 VAL A N 1
ATOM 1488 C CA . VAL A 1 187 ? -5.319 2.781 20.534 1.00 89.25 187 VAL A CA 1
ATOM 1489 C C . VAL A 1 187 ? -4.805 1.498 19.889 1.00 89.25 187 VAL A C 1
ATOM 1491 O O . VAL A 1 187 ? -3.587 1.293 19.782 1.00 89.25 187 VAL A O 1
ATOM 1494 N N . ASP A 1 188 ? -5.729 0.660 19.426 1.00 93.12 188 ASP A N 1
ATOM 1495 C CA . ASP A 1 188 ? -5.411 -0.513 18.623 1.00 93.12 188 ASP A CA 1
ATOM 1496 C C . ASP A 1 188 ? -4.833 -0.101 17.272 1.00 93.12 188 ASP A C 1
ATOM 1498 O O . ASP A 1 188 ? -5.319 0.815 16.606 1.00 93.12 188 ASP A O 1
ATOM 1502 N N . VAL A 1 189 ? -3.763 -0.771 16.854 1.00 92.25 189 VAL A N 1
ATOM 1503 C CA . VAL A 1 189 ? -3.016 -0.425 15.649 1.00 92.25 189 VAL A CA 1
ATOM 1504 C C . VAL A 1 189 ? -2.851 -1.651 14.774 1.00 92.25 189 VAL A C 1
ATOM 1506 O O . VAL A 1 189 ? -2.236 -2.643 15.166 1.00 92.25 189 VAL A O 1
ATOM 1509 N N . LEU A 1 190 ? -3.335 -1.536 13.542 1.00 93.88 190 LEU A N 1
ATOM 1510 C CA . LEU A 1 190 ? -3.150 -2.528 12.496 1.00 93.88 190 LEU A CA 1
ATOM 1511 C C . LEU A 1 190 ? -2.235 -1.952 11.420 1.00 93.88 190 LEU A C 1
ATOM 1513 O O . LEU A 1 190 ? -2.571 -0.974 10.757 1.00 93.88 190 LEU A O 1
ATOM 1517 N N . THR A 1 191 ? -1.062 -2.548 11.232 1.00 90.31 191 THR A N 1
ATOM 1518 C CA . THR A 1 191 ? -0.129 -2.137 10.176 1.00 90.31 191 THR A CA 1
ATOM 1519 C C . THR A 1 191 ? -0.159 -3.124 9.018 1.00 90.31 191 THR A C 1
ATOM 1521 O O . THR A 1 191 ? -0.026 -4.325 9.234 1.00 90.31 191 THR A O 1
ATOM 1524 N N . LEU A 1 192 ? -0.276 -2.626 7.787 1.00 87.31 192 LEU A N 1
ATOM 1525 C CA . LEU A 1 192 ? -0.241 -3.421 6.561 1.00 87.31 192 LEU A CA 1
ATOM 1526 C C . LEU A 1 192 ? 1.062 -3.151 5.804 1.00 87.31 192 LEU A C 1
ATOM 1528 O O . LEU A 1 192 ? 1.444 -1.998 5.593 1.00 87.31 192 LEU A O 1
ATOM 1532 N N . THR A 1 193 ? 1.755 -4.204 5.367 1.00 77.31 193 THR A N 1
ATOM 1533 C CA . THR A 1 193 ? 2.951 -4.038 4.528 1.00 77.31 193 THR A CA 1
ATOM 1534 C C . THR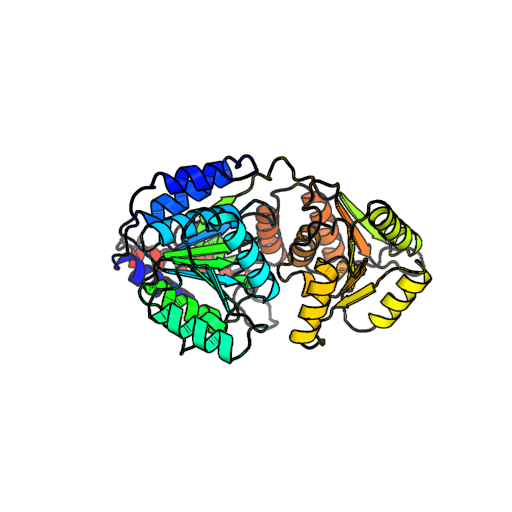 A 1 193 ? 3.131 -5.155 3.505 1.00 77.31 193 THR A C 1
ATOM 1536 O O . THR A 1 193 ? 2.781 -6.312 3.744 1.00 77.31 193 THR A O 1
ATOM 1539 N N . ALA A 1 194 ? 3.657 -4.799 2.331 1.00 64.12 194 ALA A N 1
ATOM 1540 C CA . ALA A 1 194 ? 4.041 -5.752 1.295 1.00 64.12 194 ALA A CA 1
ATOM 1541 C C . ALA A 1 194 ? 5.398 -6.420 1.552 1.00 64.12 194 ALA A C 1
ATOM 1543 O O . ALA A 1 194 ? 5.587 -7.586 1.221 1.00 64.12 194 ALA A O 1
ATOM 1544 N N . THR A 1 195 ? 6.335 -5.679 2.140 1.00 57.97 195 THR A N 1
ATOM 1545 C CA . THR A 1 195 ? 7.698 -6.133 2.420 1.00 57.97 195 THR A CA 1
ATOM 1546 C C . THR A 1 195 ? 8.032 -5.727 3.846 1.00 57.97 195 THR A C 1
ATOM 1548 O O . THR A 1 195 ? 8.132 -4.522 4.110 1.00 57.97 195 THR A O 1
ATOM 1551 N N . PRO A 1 196 ? 8.194 -6.675 4.780 1.00 55.00 196 PRO A N 1
ATOM 1552 C CA . PRO A 1 196 ? 8.523 -6.311 6.138 1.00 55.00 196 PRO A CA 1
ATOM 1553 C C . PRO A 1 196 ? 9.946 -5.746 6.118 1.00 55.00 196 PRO A C 1
ATOM 1555 O O . PRO A 1 196 ? 10.865 -6.351 5.567 1.00 55.00 196 PRO A O 1
ATOM 1558 N N . ILE A 1 197 ? 10.128 -4.546 6.669 1.00 55.53 197 ILE A N 1
ATOM 1559 C CA . ILE A 1 197 ? 11.464 -3.968 6.850 1.00 55.53 197 ILE A CA 1
ATOM 1560 C C . ILE A 1 197 ? 12.271 -4.982 7.679 1.00 55.53 197 ILE A C 1
ATOM 1562 O O . ILE A 1 197 ? 11.723 -5.454 8.677 1.00 55.53 197 ILE A O 1
ATOM 1566 N N . PRO A 1 198 ? 13.537 -5.301 7.347 1.00 50.47 198 PRO A N 1
ATOM 1567 C CA . PRO A 1 198 ? 14.300 -6.332 8.057 1.00 50.47 198 PRO A CA 1
ATOM 1568 C C . PRO A 1 198 ? 14.283 -6.179 9.584 1.00 50.47 198 PRO A C 1
ATOM 1570 O O . PRO A 1 198 ? 14.110 -7.146 10.317 1.00 50.47 198 PRO A O 1
ATOM 1573 N N . ARG A 1 199 ? 14.327 -4.935 10.072 1.00 53.16 199 ARG A N 1
ATOM 1574 C CA . ARG A 1 199 ? 14.169 -4.603 11.492 1.00 53.16 199 ARG A CA 1
ATOM 1575 C C . ARG A 1 199 ? 12.792 -4.959 12.061 1.00 53.16 199 ARG A C 1
ATOM 1577 O O . ARG A 1 199 ? 12.697 -5.508 13.151 1.00 53.16 199 ARG A O 1
ATOM 1584 N N . THR A 1 200 ? 11.723 -4.602 11.355 1.00 51.28 200 THR A N 1
ATOM 1585 C CA . THR A 1 200 ? 10.347 -4.907 11.765 1.00 51.28 200 THR A CA 1
ATOM 1586 C C . THR A 1 200 ? 10.096 -6.410 11.735 1.00 51.28 200 THR A C 1
ATOM 1588 O O . THR A 1 200 ? 9.417 -6.931 12.614 1.00 51.28 200 THR A O 1
ATOM 1591 N N . LEU A 1 201 ? 10.686 -7.102 10.759 1.00 52.97 201 LEU A N 1
ATOM 1592 C CA . LEU A 1 201 ? 10.660 -8.551 10.680 1.00 52.97 201 LEU A CA 1
ATOM 1593 C C . LEU A 1 201 ? 11.370 -9.182 11.882 1.00 52.97 201 LEU A C 1
ATOM 1595 O O . LEU A 1 201 ? 10.809 -10.064 12.518 1.00 52.97 201 LEU A O 1
ATOM 1599 N N . TYR A 1 202 ? 12.551 -8.682 12.248 1.00 52.25 202 TYR A N 1
ATOM 1600 C CA . TYR A 1 202 ? 13.272 -9.170 13.420 1.00 52.25 202 TYR A CA 1
ATOM 1601 C C . TYR A 1 202 ? 12.473 -8.972 14.715 1.00 52.25 202 TYR A C 1
ATOM 1603 O O . TYR A 1 202 ? 12.307 -9.911 15.479 1.00 52.25 202 TYR A O 1
ATOM 1611 N N . MET A 1 203 ? 11.875 -7.793 14.925 1.00 52.34 203 MET A N 1
ATOM 1612 C CA . MET A 1 203 ? 11.030 -7.533 16.103 1.00 52.34 203 MET A CA 1
ATOM 1613 C C . MET A 1 203 ? 9.809 -8.455 16.198 1.00 52.34 203 MET A C 1
ATOM 1615 O O . MET A 1 203 ? 9.391 -8.817 17.301 1.00 52.34 203 MET A O 1
ATOM 1619 N N . ALA A 1 204 ? 9.232 -8.812 15.050 1.00 52.94 204 ALA A N 1
ATOM 1620 C CA . ALA A 1 204 ? 8.168 -9.799 14.990 1.00 52.94 204 ALA A CA 1
ATOM 1621 C C . ALA A 1 204 ? 8.677 -11.203 15.348 1.00 52.94 204 ALA A C 1
ATOM 1623 O O . ALA A 1 204 ? 8.056 -11.898 16.148 1.00 52.94 204 ALA A O 1
ATOM 1624 N N . LEU A 1 205 ? 9.843 -11.592 14.825 1.00 46.72 205 LEU A N 1
ATOM 1625 C CA . LEU A 1 205 ? 10.491 -12.871 15.128 1.00 46.72 205 LEU A CA 1
ATOM 1626 C C . LEU A 1 205 ? 10.927 -12.983 16.600 1.00 46.72 205 LEU A C 1
ATOM 1628 O O . LEU A 1 205 ? 10.850 -14.066 17.171 1.00 46.72 205 LEU A O 1
ATOM 1632 N N . SER A 1 206 ? 11.303 -11.875 17.246 1.00 49.97 206 SER A N 1
ATOM 1633 C CA . SER A 1 206 ? 11.615 -11.816 18.684 1.00 49.97 206 SER A CA 1
ATOM 1634 C C . SER A 1 206 ? 10.371 -11.857 19.590 1.00 49.97 206 SER A C 1
ATOM 1636 O O . SER A 1 206 ? 10.504 -11.800 20.813 1.00 49.97 206 SER A O 1
ATOM 1638 N N . GLY A 1 207 ? 9.155 -11.908 19.029 1.00 54.44 207 GLY A N 1
ATOM 1639 C CA . GLY A 1 207 ? 7.904 -11.976 19.794 1.00 54.44 207 GLY A CA 1
ATOM 1640 C C . GLY A 1 207 ? 7.556 -10.694 20.563 1.00 54.44 207 GLY A C 1
ATOM 1641 O O . GLY A 1 207 ? 6.803 -10.750 21.535 1.00 54.44 207 GLY A O 1
ATOM 1642 N N . ILE A 1 208 ? 8.128 -9.550 20.168 1.00 60.00 208 ILE A N 1
ATOM 1643 C CA . ILE A 1 208 ? 7.796 -8.224 20.725 1.00 60.00 208 ILE A CA 1
ATOM 1644 C C . ILE A 1 208 ? 6.549 -7.661 20.040 1.00 60.00 208 ILE A C 1
ATOM 1646 O O . ILE A 1 208 ? 5.730 -7.001 20.674 1.00 60.00 208 ILE A O 1
ATOM 1650 N N . ARG A 1 209 ? 6.423 -7.913 18.733 1.00 66.69 209 ARG A N 1
ATOM 1651 C CA . ARG A 1 209 ? 5.321 -7.437 17.899 1.00 66.69 209 ARG A CA 1
ATOM 1652 C C . ARG A 1 209 ? 4.612 -8.621 17.264 1.00 66.69 209 ARG A C 1
ATOM 1654 O O . ARG A 1 209 ? 5.257 -9.447 16.626 1.00 66.69 209 ARG A O 1
ATOM 1661 N N . GLU A 1 210 ? 3.295 -8.687 17.400 1.00 74.88 210 GLU A N 1
ATOM 1662 C CA . GLU A 1 210 ? 2.528 -9.766 16.786 1.00 74.88 210 GLU A CA 1
ATOM 1663 C C . GLU A 1 210 ? 2.454 -9.587 15.266 1.00 74.88 210 GLU A C 1
ATOM 1665 O O . GLU A 1 210 ? 2.256 -8.480 14.752 1.00 74.88 210 GLU A O 1
ATOM 1670 N N . MET A 1 211 ? 2.651 -10.679 14.528 1.00 82.50 211 MET A N 1
ATOM 1671 C CA . MET A 1 211 ? 2.736 -10.657 13.072 1.00 82.50 211 MET A CA 1
ATOM 1672 C C . MET A 1 211 ? 1.915 -11.786 12.468 1.00 82.50 211 MET A C 1
ATOM 1674 O O . MET A 1 211 ? 2.083 -12.950 12.826 1.00 82.50 211 MET A O 1
ATOM 1678 N N . SER A 1 212 ? 1.072 -11.434 11.501 1.00 82.56 212 SER A N 1
ATOM 1679 C CA . SER A 1 212 ? 0.344 -12.395 10.674 1.00 82.56 212 SER A CA 1
ATOM 1680 C C . SER A 1 212 ? 0.897 -12.351 9.253 1.00 82.56 212 SER A C 1
ATOM 1682 O O . SER A 1 212 ? 1.009 -11.287 8.635 1.00 82.56 212 SER A O 1
ATOM 1684 N N . LEU A 1 213 ? 1.286 -13.521 8.752 1.00 80.56 213 LEU A N 1
ATOM 1685 C CA . LEU A 1 213 ? 1.844 -13.704 7.418 1.00 80.56 213 LEU A CA 1
ATOM 1686 C C . LEU A 1 213 ? 0.766 -14.235 6.473 1.00 80.56 213 LEU A C 1
ATOM 1688 O O . LEU A 1 213 ? 0.142 -15.254 6.751 1.00 80.56 213 LEU A O 1
ATOM 1692 N N . ILE A 1 214 ? 0.603 -13.566 5.334 1.00 81.06 214 ILE A N 1
ATOM 1693 C CA . ILE A 1 214 ? -0.202 -14.023 4.205 1.00 81.06 214 ILE A CA 1
ATOM 1694 C C . ILE A 1 214 ? 0.766 -14.387 3.085 1.00 81.06 214 ILE A C 1
ATOM 1696 O O . ILE A 1 214 ? 1.354 -13.502 2.460 1.00 81.06 214 ILE A O 1
ATOM 1700 N N . THR A 1 215 ? 0.958 -15.684 2.851 1.00 75.38 215 THR A N 1
ATOM 1701 C CA . THR A 1 215 ? 1.889 -16.209 1.836 1.00 75.38 215 THR A CA 1
ATOM 1702 C C . THR A 1 215 ? 1.157 -16.904 0.694 1.00 75.38 215 THR A C 1
ATOM 1704 O O . THR A 1 215 ? 1.687 -16.987 -0.413 1.00 75.38 215 THR A O 1
ATOM 1707 N N . THR A 1 216 ? -0.079 -17.339 0.929 1.00 75.38 216 THR A N 1
ATOM 1708 C CA . THR A 1 216 ? -0.925 -17.987 -0.069 1.00 75.38 216 THR A CA 1
ATOM 1709 C C . THR A 1 216 ? -1.541 -16.941 -1.008 1.00 75.38 216 THR A C 1
ATOM 1711 O O . THR A 1 216 ? -2.343 -16.113 -0.556 1.00 75.38 216 THR A O 1
ATOM 1714 N N . PRO A 1 217 ? -1.210 -16.951 -2.316 1.00 73.00 217 PRO A N 1
ATOM 1715 C CA . PRO A 1 217 ? -1.840 -16.063 -3.285 1.00 73.00 217 PRO A CA 1
ATOM 1716 C C . PRO A 1 217 ? -3.332 -16.387 -3.459 1.00 73.00 217 PRO A C 1
ATOM 1718 O O . PRO A 1 217 ? -3.720 -17.553 -3.380 1.00 73.00 217 PRO A O 1
ATOM 1721 N N . PRO A 1 218 ? -4.176 -15.389 -3.777 1.00 71.56 218 PRO A N 1
ATOM 1722 C CA . PRO A 1 218 ? -5.549 -15.644 -4.195 1.00 71.56 218 PRO A CA 1
ATOM 1723 C C . PRO A 1 218 ? -5.601 -16.513 -5.467 1.00 71.56 218 PRO A C 1
ATOM 1725 O O . PRO A 1 218 ? -4.732 -16.355 -6.331 1.00 71.56 218 PRO A O 1
ATOM 1728 N N . PRO A 1 219 ? -6.635 -17.358 -5.651 1.00 67.81 219 PRO A N 1
ATOM 1729 C CA . PRO A 1 219 ? -6.730 -18.290 -6.784 1.00 67.81 219 PRO A CA 1
ATOM 1730 C C . PRO A 1 219 ? -6.690 -17.620 -8.164 1.00 67.81 219 PRO A C 1
ATOM 1732 O O . PRO A 1 219 ? -6.238 -18.211 -9.140 1.00 67.81 219 PRO A O 1
ATOM 1735 N N . SER A 1 220 ? -7.159 -16.374 -8.256 1.00 68.25 220 SER A N 1
ATOM 1736 C CA . SER A 1 220 ? -7.184 -15.594 -9.495 1.00 68.25 220 SER A CA 1
ATOM 1737 C C . SER A 1 220 ? -5.810 -15.062 -9.912 1.00 68.25 220 SER A C 1
ATOM 1739 O O . SER A 1 220 ? -5.659 -14.583 -11.037 1.00 68.25 220 SER A O 1
ATOM 1741 N N . ARG A 1 221 ? -4.795 -15.120 -9.039 1.00 71.44 221 ARG A N 1
ATOM 1742 C CA . ARG A 1 221 ? -3.501 -14.491 -9.298 1.00 71.44 221 ARG A CA 1
ATOM 1743 C C . ARG A 1 221 ? -2.577 -15.411 -10.088 1.00 71.44 221 ARG A C 1
ATOM 1745 O O . ARG A 1 221 ? -2.210 -16.492 -9.637 1.00 71.44 221 ARG A O 1
ATOM 1752 N N . ARG A 1 222 ? -2.133 -14.936 -11.252 1.00 77.75 222 ARG A N 1
ATOM 1753 C CA . ARG A 1 222 ? -1.139 -15.625 -12.086 1.00 77.75 222 ARG A CA 1
ATOM 1754 C C . ARG A 1 222 ? 0.280 -15.152 -11.747 1.00 77.75 222 ARG A C 1
ATOM 1756 O O . ARG A 1 222 ? 0.458 -13.976 -11.417 1.00 77.75 222 ARG A O 1
ATOM 1763 N N . PRO A 1 223 ? 1.296 -16.031 -11.815 1.00 80.75 223 PRO A N 1
ATOM 1764 C CA . PRO A 1 223 ? 2.687 -15.622 -11.648 1.00 80.75 223 PRO A CA 1
ATOM 1765 C C . PRO A 1 223 ? 3.097 -14.670 -12.775 1.00 80.75 223 PRO A C 1
ATOM 1767 O O . PRO A 1 223 ? 2.652 -14.810 -13.915 1.00 80.75 223 PRO A O 1
ATOM 1770 N N . ILE A 1 224 ? 3.951 -13.700 -12.463 1.00 85.81 224 ILE A N 1
ATOM 1771 C CA . ILE A 1 224 ? 4.401 -12.695 -13.431 1.00 85.81 224 ILE A CA 1
ATOM 1772 C C . ILE A 1 224 ? 5.551 -13.289 -14.245 1.00 85.81 224 ILE A C 1
ATOM 1774 O O . ILE A 1 224 ? 6.590 -13.649 -13.687 1.00 85.81 224 ILE A O 1
ATOM 1778 N N . GLN A 1 225 ? 5.387 -13.372 -15.567 1.00 89.25 225 GLN A N 1
ATOM 1779 C CA . GLN A 1 225 ? 6.446 -13.850 -16.453 1.00 89.25 225 GLN A CA 1
ATOM 1780 C C . GLN A 1 225 ? 7.543 -12.792 -16.539 1.00 89.25 225 GLN A C 1
ATOM 1782 O O . GLN A 1 225 ? 7.330 -11.699 -17.057 1.00 89.25 225 GLN A O 1
ATOM 1787 N N . THR A 1 226 ? 8.708 -13.107 -15.974 1.00 89.56 226 THR A N 1
ATOM 1788 C CA . THR A 1 226 ? 9.848 -12.189 -15.922 1.00 89.56 226 THR A CA 1
ATOM 1789 C C . THR A 1 226 ? 10.848 -12.557 -17.011 1.00 89.56 226 THR A C 1
ATOM 1791 O O . THR A 1 226 ? 11.357 -13.677 -17.037 1.00 89.56 226 THR A O 1
ATOM 1794 N N . HIS A 1 227 ? 11.134 -11.611 -17.901 1.00 91.00 227 HIS A N 1
ATOM 1795 C CA . HIS A 1 227 ? 12.036 -11.764 -19.036 1.00 91.00 227 HIS A CA 1
ATOM 1796 C C . HIS A 1 227 ? 13.261 -10.870 -18.837 1.00 91.00 227 HIS A C 1
ATOM 1798 O O . HIS A 1 227 ? 13.125 -9.664 -18.643 1.00 91.00 227 HIS A O 1
ATOM 1804 N N . LEU A 1 228 ? 14.458 -11.452 -18.908 1.00 89.75 228 LEU A N 1
ATOM 1805 C CA . LEU A 1 228 ? 15.723 -10.719 -18.905 1.00 89.75 228 LEU A CA 1
ATOM 1806 C C . LEU A 1 228 ? 16.256 -10.636 -20.331 1.00 89.75 228 LEU A C 1
ATOM 1808 O O . LEU A 1 228 ? 16.497 -11.667 -20.957 1.00 89.75 228 LEU A O 1
ATOM 1812 N N . SER A 1 229 ? 16.470 -9.423 -20.834 1.00 90.12 229 SER A N 1
ATOM 1813 C CA . SER A 1 229 ? 16.935 -9.204 -22.206 1.00 90.12 229 SER A CA 1
ATOM 1814 C C . SER A 1 229 ? 17.907 -8.027 -22.292 1.00 90.12 229 SER A C 1
ATOM 1816 O O . SER A 1 229 ? 17.759 -7.062 -21.545 1.00 90.12 229 SER A O 1
ATOM 1818 N N . PRO A 1 230 ? 18.863 -8.034 -23.236 1.00 89.69 230 PRO A N 1
ATOM 1819 C CA . PRO A 1 230 ? 19.510 -6.807 -23.680 1.00 89.69 230 PRO A CA 1
ATOM 1820 C C . PRO A 1 230 ? 18.473 -5.772 -24.126 1.00 89.69 230 PRO A C 1
ATOM 1822 O O . PRO A 1 230 ? 17.404 -6.145 -24.629 1.00 89.69 230 PRO A O 1
ATOM 1825 N N . LEU A 1 231 ? 18.788 -4.486 -23.963 1.00 88.12 231 LEU A N 1
ATOM 1826 C CA . LEU A 1 231 ? 17.944 -3.398 -24.458 1.00 88.12 231 LEU A CA 1
ATOM 1827 C C . LEU A 1 231 ? 17.770 -3.511 -25.983 1.00 88.12 231 LEU A C 1
ATOM 1829 O O . LEU A 1 231 ? 18.733 -3.391 -26.736 1.00 88.12 231 LEU A O 1
ATOM 1833 N N . ASN A 1 232 ? 16.536 -3.742 -26.432 1.00 90.00 232 ASN A N 1
ATOM 1834 C CA . ASN A 1 232 ? 16.192 -3.875 -27.846 1.00 90.00 232 ASN A CA 1
ATOM 1835 C C . ASN A 1 232 ? 14.838 -3.206 -28.118 1.00 90.00 232 ASN A C 1
ATOM 1837 O O . ASN A 1 232 ? 13.818 -3.588 -27.538 1.00 90.00 232 ASN A O 1
ATOM 1841 N N . LEU A 1 233 ? 14.838 -2.219 -29.018 1.00 90.50 233 LEU A N 1
ATOM 1842 C CA . LEU A 1 233 ? 13.662 -1.411 -29.346 1.00 90.50 233 LEU A CA 1
ATOM 1843 C C . LEU A 1 233 ? 12.528 -2.226 -29.984 1.00 90.50 233 LEU A C 1
ATOM 1845 O O . LEU A 1 233 ? 11.364 -1.959 -29.700 1.00 90.50 233 LEU A O 1
ATOM 1849 N N . GLU A 1 234 ? 12.832 -3.264 -30.766 1.00 92.19 234 GLU A N 1
ATOM 1850 C CA . GLU A 1 234 ? 11.797 -4.117 -31.370 1.00 92.19 234 GLU A CA 1
ATOM 1851 C C . GLU A 1 234 ? 11.087 -4.984 -30.324 1.00 92.19 234 GLU A C 1
ATOM 1853 O O . GLU A 1 234 ? 9.870 -5.177 -30.391 1.00 92.19 234 GLU A O 1
ATOM 1858 N N . ILE A 1 235 ? 11.819 -5.451 -29.304 1.00 92.75 235 ILE A N 1
ATOM 1859 C CA . ILE A 1 235 ? 11.224 -6.174 -28.168 1.00 92.75 235 ILE A CA 1
ATOM 1860 C C . ILE A 1 235 ? 10.314 -5.232 -27.377 1.00 92.75 235 ILE A C 1
ATOM 1862 O O . ILE A 1 235 ? 9.176 -5.594 -27.081 1.00 92.75 235 ILE A O 1
ATOM 1866 N N . ILE A 1 236 ? 10.779 -4.010 -27.090 1.00 94.00 236 ILE A N 1
ATOM 1867 C CA . ILE A 1 236 ? 9.988 -2.971 -26.411 1.00 94.00 236 ILE A CA 1
ATOM 1868 C C . ILE A 1 236 ? 8.700 -2.684 -27.186 1.00 94.00 236 ILE A C 1
ATOM 1870 O O . ILE A 1 236 ? 7.607 -2.733 -26.620 1.00 94.00 236 ILE A O 1
ATOM 1874 N N . ARG A 1 237 ? 8.813 -2.436 -28.494 1.00 95.00 237 ARG A N 1
ATOM 1875 C CA . ARG A 1 237 ? 7.677 -2.149 -29.374 1.00 95.00 237 ARG A CA 1
ATOM 1876 C C . ARG A 1 237 ? 6.658 -3.283 -29.378 1.00 95.00 237 ARG A C 1
ATOM 1878 O O . ARG A 1 237 ? 5.459 -3.029 -29.268 1.00 95.00 237 ARG A O 1
ATOM 1885 N N . THR A 1 238 ? 7.133 -4.521 -29.499 1.00 94.44 238 THR A N 1
ATOM 1886 C CA . THR A 1 238 ? 6.282 -5.716 -29.528 1.00 94.44 238 THR A CA 1
ATOM 1887 C C . THR A 1 238 ? 5.563 -5.909 -28.196 1.00 94.44 238 THR A C 1
ATOM 1889 O O . THR A 1 238 ? 4.350 -6.102 -28.189 1.00 94.44 238 THR A O 1
ATOM 1892 N N . ALA A 1 239 ? 6.281 -5.789 -27.076 1.00 94.38 239 ALA A N 1
ATOM 1893 C CA . ALA A 1 239 ? 5.711 -5.930 -25.739 1.00 94.38 239 ALA A CA 1
ATOM 1894 C C . ALA A 1 239 ? 4.634 -4.873 -25.451 1.00 94.38 239 ALA A C 1
ATOM 1896 O O . ALA A 1 239 ? 3.579 -5.210 -24.919 1.00 94.38 239 ALA A O 1
ATOM 1897 N N . ILE A 1 240 ? 4.865 -3.611 -25.841 1.00 95.19 240 ILE A N 1
ATOM 1898 C CA . ILE A 1 240 ? 3.859 -2.555 -25.678 1.00 95.19 240 ILE A CA 1
ATOM 1899 C C . ILE A 1 240 ? 2.637 -2.854 -26.554 1.00 95.19 240 ILE A C 1
ATOM 1901 O O . ILE A 1 240 ? 1.525 -2.868 -26.040 1.00 95.19 240 ILE A O 1
ATOM 1905 N N . ARG A 1 241 ? 2.815 -3.151 -27.850 1.00 94.44 241 ARG A N 1
ATOM 1906 C CA . ARG A 1 241 ? 1.686 -3.440 -28.757 1.00 94.44 241 ARG A CA 1
ATOM 1907 C C . ARG A 1 241 ? 0.823 -4.603 -28.281 1.00 94.44 241 ARG A C 1
ATOM 1909 O O . ARG A 1 241 ? -0.389 -4.457 -28.241 1.00 94.44 241 ARG A O 1
ATOM 1916 N N . GLN A 1 242 ? 1.437 -5.703 -27.850 1.00 93.69 242 GLN A N 1
ATOM 1917 C CA . GLN A 1 242 ? 0.705 -6.860 -27.327 1.00 93.69 242 GLN A CA 1
ATOM 1918 C C . GLN A 1 242 ? -0.184 -6.508 -26.126 1.00 93.69 242 GLN A C 1
ATOM 1920 O O . GLN A 1 242 ? -1.266 -7.076 -25.985 1.00 93.69 242 GLN A O 1
ATOM 1925 N N . GLU A 1 243 ? 0.249 -5.583 -25.263 1.00 94.25 243 GLU A N 1
ATOM 1926 C CA . GLU A 1 243 ? -0.576 -5.105 -24.150 1.00 94.25 243 GLU A CA 1
ATOM 1927 C C . GLU A 1 243 ? -1.721 -4.203 -24.627 1.00 94.25 243 GLU A C 1
ATOM 1929 O O . GLU A 1 243 ? -2.853 -4.340 -24.160 1.00 94.25 243 GLU A O 1
ATOM 1934 N N . LEU A 1 244 ? -1.444 -3.302 -25.571 1.00 92.94 244 LEU A N 1
ATOM 1935 C CA . LEU A 1 244 ? -2.452 -2.390 -26.114 1.00 92.94 244 LEU A CA 1
ATOM 1936 C C . LEU A 1 244 ? -3.533 -3.138 -26.905 1.00 92.94 244 LEU A C 1
ATOM 1938 O O . LEU A 1 244 ? -4.714 -2.832 -26.757 1.00 92.94 244 LEU A O 1
ATOM 1942 N N . ASP A 1 245 ? -3.156 -4.168 -27.668 1.00 92.38 245 ASP A N 1
ATOM 1943 C CA . ASP A 1 245 ? -4.077 -5.000 -28.455 1.00 92.38 245 ASP A CA 1
ATOM 1944 C C . ASP A 1 245 ? -5.099 -5.735 -27.569 1.00 92.38 245 ASP A C 1
ATOM 1946 O O . ASP A 1 245 ? -6.222 -6.003 -27.997 1.00 92.38 245 ASP A O 1
ATOM 1950 N N . ARG A 1 246 ? -4.741 -6.030 -26.310 1.00 91.38 246 ARG A N 1
ATOM 1951 C CA . ARG A 1 246 ? -5.651 -6.613 -25.306 1.00 91.38 246 ARG A CA 1
ATOM 1952 C C . ARG A 1 246 ? -6.352 -5.577 -24.420 1.00 91.38 246 ARG A C 1
ATOM 1954 O O . ARG A 1 246 ? -6.985 -5.959 -23.437 1.00 91.38 246 ARG A O 1
ATOM 1961 N N . GLY A 1 247 ? -6.247 -4.286 -24.746 1.00 88.69 247 GLY A N 1
ATOM 1962 C CA . GLY A 1 247 ? -6.878 -3.184 -24.009 1.00 88.69 247 GLY A CA 1
ATOM 1963 C C . GLY A 1 247 ? -6.263 -2.912 -22.633 1.00 88.69 247 GLY A C 1
ATOM 1964 O O . GLY A 1 247 ? -6.927 -2.343 -21.763 1.00 88.69 247 GLY A O 1
ATOM 1965 N N . GLY A 1 248 ? -5.028 -3.363 -22.410 1.00 91.75 248 GLY A N 1
ATOM 1966 C CA . GLY A 1 248 ? -4.284 -3.114 -21.184 1.00 91.75 248 GLY A CA 1
ATOM 1967 C C . GLY A 1 248 ? -3.447 -1.840 -21.247 1.00 91.75 248 GLY A C 1
ATOM 1968 O O . GLY A 1 248 ? -3.401 -1.136 -22.253 1.00 91.75 248 GLY A O 1
ATOM 1969 N N . GLN A 1 249 ? -2.768 -1.553 -20.142 1.00 93.88 249 GLN A N 1
ATOM 1970 C CA . GLN A 1 249 ? -1.886 -0.399 -19.986 1.00 93.88 249 GLN A CA 1
ATOM 1971 C C . GLN A 1 249 ? -0.475 -0.842 -19.596 1.00 93.88 249 GLN A C 1
ATOM 1973 O O . GLN A 1 249 ? -0.278 -1.919 -19.020 1.00 93.88 249 GLN A O 1
ATOM 1978 N N . VAL A 1 250 ? 0.518 -0.003 -19.892 1.00 94.75 250 VAL A N 1
ATOM 1979 C CA . VAL A 1 250 ? 1.936 -0.350 -19.730 1.00 94.75 250 VAL A CA 1
ATOM 1980 C C . VAL A 1 250 ? 2.659 0.633 -18.817 1.00 94.75 250 VAL A C 1
ATOM 1982 O O . VAL A 1 250 ? 2.540 1.848 -18.977 1.00 94.75 250 VAL A O 1
ATOM 1985 N N . PHE A 1 251 ? 3.480 0.103 -17.910 1.00 94.50 251 PHE A N 1
ATOM 1986 C CA . PHE A 1 251 ? 4.516 0.884 -17.233 1.00 94.50 251 PHE A CA 1
ATOM 1987 C C . PHE A 1 251 ? 5.837 0.792 -17.999 1.00 94.50 251 PHE A C 1
ATOM 1989 O O . PHE A 1 251 ? 6.352 -0.305 -18.214 1.00 94.50 251 PHE A O 1
ATOM 1996 N N . TYR A 1 252 ? 6.411 1.938 -18.360 1.00 94.75 252 TYR A N 1
ATOM 1997 C CA . TYR A 1 252 ? 7.767 2.039 -18.896 1.00 94.75 252 TYR A CA 1
ATOM 1998 C C . TYR A 1 252 ? 8.652 2.771 -17.881 1.00 94.75 252 TYR A C 1
ATOM 2000 O O . TYR A 1 252 ? 8.541 3.981 -17.698 1.00 94.75 252 TYR A O 1
ATOM 2008 N N . VAL A 1 253 ? 9.514 2.032 -17.188 1.00 93.81 253 VAL A N 1
ATOM 2009 C CA . VAL A 1 253 ? 10.321 2.527 -16.072 1.00 93.81 253 VAL A CA 1
ATOM 2010 C C . VAL A 1 253 ? 11.735 2.855 -16.527 1.00 93.81 253 VAL A C 1
ATOM 2012 O O . VAL A 1 253 ? 12.444 1.989 -17.040 1.00 93.81 253 VAL A O 1
ATOM 2015 N N . VAL A 1 254 ? 12.167 4.085 -16.258 1.00 92.25 254 VAL A N 1
ATOM 2016 C CA . VAL A 1 254 ? 13.542 4.556 -16.460 1.00 92.25 254 VAL A CA 1
ATOM 2017 C C . VAL A 1 254 ? 14.238 4.807 -15.114 1.00 92.25 254 VAL A C 1
ATOM 2019 O O . VAL A 1 254 ? 13.597 5.227 -14.148 1.00 92.25 254 VAL A O 1
ATOM 2022 N N . PRO A 1 255 ? 15.559 4.575 -15.001 1.00 87.44 255 PRO A N 1
ATOM 2023 C CA . PRO A 1 255 ? 16.284 4.737 -13.735 1.00 87.44 255 PRO A CA 1
ATOM 2024 C C . PRO A 1 255 ? 16.486 6.199 -13.310 1.00 87.44 255 PRO A C 1
ATOM 2026 O O . PRO A 1 255 ? 16.764 6.464 -12.143 1.00 87.44 255 PRO A O 1
ATOM 2029 N N . ARG A 1 256 ? 16.407 7.153 -14.245 1.00 89.44 256 ARG A N 1
ATOM 2030 C CA . ARG A 1 256 ? 16.707 8.578 -14.024 1.00 89.44 256 ARG A CA 1
ATOM 2031 C C . ARG A 1 256 ? 15.796 9.460 -14.875 1.00 89.44 256 ARG A C 1
ATOM 2033 O O . ARG A 1 256 ? 15.251 9.009 -15.873 1.00 89.44 256 ARG A O 1
ATOM 2040 N N . ILE A 1 257 ? 15.631 10.705 -14.428 1.00 88.44 257 ILE A N 1
ATOM 2041 C CA . ILE A 1 257 ? 14.761 11.718 -15.053 1.00 88.44 257 ILE A CA 1
ATOM 2042 C C . ILE A 1 257 ? 15.385 12.254 -16.346 1.00 88.44 257 ILE A C 1
ATOM 2044 O O . ILE A 1 257 ? 14.687 12.539 -17.312 1.00 88.44 257 ILE A O 1
ATOM 2048 N N . GLU A 1 258 ? 16.710 12.376 -16.367 1.00 90.12 258 GLU A N 1
ATOM 2049 C CA . GLU A 1 258 ? 17.457 12.804 -17.545 1.00 90.12 258 GLU A CA 1
ATOM 2050 C C . GLU A 1 258 ? 17.161 11.881 -18.740 1.00 90.12 258 GLU A C 1
ATOM 2052 O O . GLU A 1 258 ? 17.297 10.660 -18.633 1.00 90.12 258 GLU A O 1
ATOM 2057 N N . GLY A 1 259 ? 16.725 12.466 -19.860 1.00 87.69 259 GLY A N 1
ATOM 2058 C CA . GLY A 1 259 ? 16.361 11.738 -21.081 1.00 87.69 259 GLY A CA 1
ATOM 2059 C C . GLY A 1 259 ? 14.953 11.123 -21.093 1.00 87.69 259 GLY A C 1
ATOM 2060 O O . GLY A 1 259 ? 14.600 10.453 -22.063 1.00 87.69 259 GLY A O 1
ATOM 2061 N N . ILE A 1 260 ? 14.117 11.341 -20.066 1.00 92.62 260 ILE A N 1
ATOM 2062 C CA . ILE A 1 260 ? 12.753 10.775 -20.024 1.00 92.62 260 ILE A CA 1
ATOM 2063 C C . ILE A 1 260 ? 11.855 11.300 -21.158 1.00 92.62 260 ILE A C 1
ATOM 2065 O O . ILE A 1 260 ? 11.072 10.542 -21.733 1.00 92.62 260 ILE A O 1
ATOM 2069 N N . GLU A 1 261 ? 12.002 12.576 -21.521 1.00 91.19 261 GLU A N 1
ATOM 2070 C CA . GLU A 1 261 ? 11.273 13.213 -22.626 1.00 91.19 261 GLU A CA 1
ATOM 2071 C C . GLU A 1 261 ? 11.702 12.648 -23.983 1.00 91.19 261 GLU A C 1
ATOM 2073 O O . GLU A 1 261 ? 10.864 12.269 -24.799 1.00 91.19 261 GLU A O 1
ATOM 2078 N N . GLU A 1 262 ? 13.011 12.498 -24.198 1.00 92.44 262 GLU A N 1
ATOM 2079 C CA . GLU A 1 262 ? 13.569 11.884 -25.409 1.00 92.44 262 GLU A CA 1
ATOM 2080 C C . GLU A 1 262 ? 13.086 10.441 -25.561 1.00 92.44 262 GLU A C 1
ATOM 2082 O O . GLU A 1 262 ? 12.659 10.025 -26.639 1.00 92.44 262 GLU A O 1
ATOM 2087 N N . LYS A 1 263 ? 13.074 9.682 -24.459 1.00 91.56 263 LYS A N 1
ATOM 2088 C CA . LYS A 1 263 ? 12.556 8.314 -24.447 1.00 91.56 263 LYS A CA 1
ATOM 2089 C C . LYS A 1 263 ? 11.063 8.273 -24.765 1.00 91.56 263 LYS A C 1
ATOM 2091 O O . LYS A 1 263 ? 10.618 7.422 -25.532 1.00 91.56 263 LYS A O 1
ATOM 2096 N N . SER A 1 264 ? 10.292 9.210 -24.224 1.00 92.31 264 SER A N 1
ATOM 2097 C CA . SER A 1 264 ? 8.861 9.330 -24.509 1.00 92.31 264 SER A CA 1
ATOM 2098 C C . SER A 1 264 ? 8.606 9.662 -25.981 1.00 92.31 264 SER A C 1
ATOM 2100 O O . SER A 1 264 ? 7.714 9.075 -26.596 1.00 92.31 264 SER A O 1
ATOM 2102 N N . ALA A 1 265 ? 9.417 10.540 -26.577 1.00 92.88 265 ALA A N 1
ATOM 2103 C CA . ALA A 1 265 ? 9.379 10.833 -28.007 1.00 92.88 265 ALA A CA 1
ATOM 2104 C C . ALA A 1 265 ? 9.730 9.598 -28.855 1.00 92.88 265 ALA A C 1
ATOM 2106 O O . ALA A 1 265 ? 9.001 9.281 -29.794 1.00 92.88 265 ALA A O 1
ATOM 2107 N N . GLN A 1 266 ? 10.761 8.840 -28.468 1.00 93.44 266 GLN A N 1
ATOM 2108 C CA . GLN A 1 266 ? 11.133 7.585 -29.126 1.00 93.44 266 GLN A CA 1
ATOM 2109 C C . GLN A 1 266 ? 9.988 6.559 -29.084 1.00 93.44 266 GLN A C 1
ATOM 2111 O O . GLN A 1 266 ? 9.705 5.900 -30.082 1.00 93.44 266 GLN A O 1
ATOM 2116 N N . ILE A 1 267 ? 9.276 6.439 -27.957 1.00 92.69 267 ILE A N 1
ATOM 2117 C CA . ILE A 1 267 ? 8.111 5.543 -27.848 1.00 92.69 267 ILE A CA 1
ATOM 2118 C C . ILE A 1 267 ? 6.962 6.011 -28.755 1.00 92.69 267 ILE A C 1
ATOM 2120 O O . ILE A 1 267 ? 6.355 5.173 -29.426 1.00 92.69 267 ILE A O 1
ATOM 2124 N N . ARG A 1 268 ? 6.695 7.326 -28.842 1.00 93.19 268 ARG A N 1
ATOM 2125 C CA . ARG A 1 268 ? 5.700 7.885 -29.785 1.00 93.19 268 ARG A CA 1
ATOM 2126 C C . ARG A 1 268 ? 6.040 7.571 -31.236 1.00 93.19 268 ARG A C 1
ATOM 2128 O O . ARG A 1 268 ? 5.142 7.272 -32.016 1.00 93.19 268 ARG A O 1
ATOM 2135 N N . GLU A 1 269 ? 7.317 7.633 -31.597 1.00 93.50 269 GLU A N 1
ATOM 2136 C CA . GLU A 1 269 ? 7.780 7.312 -32.948 1.00 93.50 269 GLU A CA 1
ATOM 2137 C C . GLU A 1 269 ? 7.634 5.811 -33.252 1.00 93.50 269 GLU A C 1
ATOM 2139 O O . GLU A 1 269 ? 7.125 5.428 -34.307 1.00 93.50 269 GLU A O 1
ATOM 2144 N N . MET A 1 270 ? 7.995 4.944 -32.298 1.00 92.56 270 MET A N 1
ATOM 2145 C CA . MET A 1 270 ? 7.844 3.489 -32.437 1.00 92.56 270 MET A CA 1
ATOM 2146 C C . MET A 1 270 ? 6.372 3.057 -32.566 1.00 92.56 270 MET A C 1
ATOM 2148 O O . MET A 1 270 ? 6.055 2.091 -33.281 1.00 92.56 270 MET A O 1
ATOM 2152 N N . ILE A 1 271 ? 5.467 3.747 -31.865 1.00 93.00 271 ILE A N 1
ATOM 2153 C CA . ILE A 1 271 ? 4.036 3.428 -31.797 1.00 93.00 271 ILE A CA 1
ATOM 2154 C C . ILE A 1 271 ? 3.213 4.705 -32.033 1.00 93.00 271 ILE A C 1
ATOM 2156 O O . ILE A 1 271 ? 2.757 5.341 -31.081 1.00 93.00 271 ILE A O 1
ATOM 2160 N N . PRO A 1 272 ? 2.987 5.081 -33.306 1.00 90.12 272 PRO A N 1
ATOM 2161 C CA . PRO A 1 272 ? 2.200 6.262 -33.637 1.00 90.12 272 PRO A CA 1
ATOM 2162 C C . PRO A 1 272 ? 0.778 6.177 -33.067 1.00 90.12 272 PRO A C 1
ATOM 2164 O O . PRO A 1 272 ? 0.109 5.156 -33.216 1.00 90.12 272 PRO A O 1
ATOM 2167 N N . GLY A 1 273 ? 0.314 7.257 -32.433 1.00 87.06 273 GLY A N 1
ATOM 2168 C CA . GLY A 1 273 ? -1.039 7.359 -31.869 1.00 87.06 273 GLY A CA 1
ATOM 2169 C C . GLY A 1 273 ? -1.203 6.852 -30.431 1.00 87.06 273 GLY A C 1
ATOM 2170 O O . GLY A 1 273 ? -2.300 6.955 -29.891 1.00 87.06 273 GLY A O 1
ATOM 2171 N N . VAL A 1 274 ? -0.142 6.348 -29.789 1.00 93.62 274 VAL A N 1
ATOM 2172 C CA . VAL A 1 274 ? -0.198 5.931 -28.378 1.00 93.62 274 VAL A CA 1
ATOM 2173 C C . VAL A 1 274 ? -0.381 7.133 -27.441 1.00 93.62 274 VAL A C 1
ATOM 2175 O O . VAL A 1 274 ? 0.310 8.151 -27.571 1.00 93.62 274 VAL A O 1
ATOM 2178 N N . ARG A 1 275 ? -1.289 7.023 -26.464 1.00 94.50 275 ARG A N 1
ATOM 2179 C CA . ARG A 1 275 ? -1.495 8.067 -25.449 1.00 94.50 275 ARG A CA 1
ATOM 2180 C C . ARG A 1 275 ? -0.483 7.872 -24.325 1.00 94.50 275 ARG A C 1
ATOM 2182 O O . ARG A 1 275 ? -0.574 6.918 -23.557 1.00 94.50 275 ARG A O 1
ATOM 2189 N N . LEU A 1 276 ? 0.503 8.760 -24.246 1.00 94.38 276 LEU A N 1
ATOM 2190 C CA . LEU A 1 276 ? 1.587 8.687 -23.263 1.00 94.38 276 LEU A CA 1
ATOM 2191 C C . LEU A 1 276 ? 1.420 9.723 -22.161 1.00 94.38 276 LEU A C 1
ATOM 2193 O O . LEU A 1 276 ? 1.156 10.891 -22.440 1.00 94.38 276 LEU A O 1
ATOM 2197 N N . ALA A 1 277 ? 1.688 9.291 -20.936 1.00 93.56 277 ALA A N 1
ATOM 2198 C CA . ALA A 1 277 ? 1.845 10.140 -19.767 1.00 93.56 277 ALA A CA 1
ATOM 2199 C C . ALA A 1 277 ? 3.272 10.005 -19.216 1.00 93.56 277 ALA A C 1
ATOM 2201 O O . ALA A 1 277 ? 3.867 8.928 -19.298 1.00 93.56 277 ALA A O 1
ATOM 2202 N N . ILE A 1 278 ? 3.816 11.080 -18.643 1.00 93.44 278 ILE A N 1
ATOM 2203 C CA . ILE A 1 278 ? 5.159 11.101 -18.049 1.00 93.44 278 ILE A CA 1
ATOM 2204 C C . ILE A 1 278 ? 5.029 11.386 -16.553 1.00 93.44 278 ILE A C 1
ATOM 2206 O O . ILE A 1 278 ? 4.356 12.333 -16.167 1.00 93.44 278 ILE A O 1
ATOM 2210 N N . ALA A 1 279 ? 5.672 10.585 -15.703 1.00 90.00 279 ALA A N 1
ATOM 2211 C CA . ALA A 1 279 ? 5.624 10.748 -14.251 1.00 90.00 279 ALA A CA 1
ATOM 2212 C C . ALA A 1 279 ? 7.012 10.602 -13.605 1.00 90.00 279 ALA A C 1
ATOM 2214 O O . ALA A 1 279 ? 7.570 9.507 -13.526 1.00 90.00 279 ALA A O 1
ATOM 2215 N N . HIS A 1 280 ? 7.569 11.698 -13.086 1.00 88.56 280 HIS A N 1
ATOM 2216 C CA . HIS A 1 280 ? 8.868 11.704 -12.405 1.00 88.56 280 HIS A CA 1
ATOM 2217 C C . HIS A 1 280 ? 8.882 12.605 -11.159 1.00 88.56 280 HIS A C 1
ATOM 2219 O O . HIS A 1 280 ? 7.925 13.307 -10.859 1.00 88.56 280 HIS A O 1
ATOM 2225 N N . GLY A 1 281 ? 9.975 12.558 -10.388 1.00 81.81 281 GLY A N 1
ATOM 2226 C CA . GLY A 1 281 ? 9.990 13.037 -8.989 1.00 81.81 281 GLY A CA 1
ATOM 2227 C C . GLY A 1 281 ? 10.200 14.529 -8.822 1.00 81.81 281 GLY A C 1
ATOM 2228 O O . GLY A 1 281 ? 10.133 15.035 -7.710 1.00 81.81 281 GLY A O 1
ATOM 2229 N N . GLN A 1 282 ? 10.482 15.206 -9.930 1.00 84.25 282 GLN A N 1
ATOM 2230 C CA . GLN A 1 282 ? 10.576 16.660 -10.002 1.00 84.25 282 GLN A CA 1
ATOM 2231 C C . GLN A 1 282 ? 9.239 17.298 -10.393 1.00 84.25 282 GLN A C 1
ATOM 2233 O O . GLN A 1 282 ? 9.116 18.512 -10.286 1.00 84.25 282 GLN A O 1
ATOM 2238 N N . ILE A 1 283 ? 8.258 16.500 -10.839 1.00 85.38 283 ILE A N 1
ATOM 2239 C CA . ILE A 1 283 ? 6.900 16.988 -11.079 1.00 85.38 283 ILE A CA 1
ATOM 2240 C C . ILE A 1 283 ? 6.310 17.392 -9.731 1.00 85.38 283 ILE A C 1
ATOM 2242 O O . ILE A 1 283 ? 6.483 16.679 -8.734 1.00 85.38 283 ILE A O 1
ATOM 2246 N N . ASP A 1 284 ? 5.613 18.528 -9.702 1.00 84.81 284 ASP A N 1
ATOM 2247 C CA . ASP A 1 284 ? 4.906 18.938 -8.500 1.00 84.81 284 ASP A CA 1
ATOM 2248 C C . ASP A 1 284 ? 3.944 17.833 -8.060 1.00 84.81 284 ASP A C 1
ATOM 2250 O O . ASP A 1 284 ? 3.300 17.153 -8.861 1.00 84.81 284 ASP A O 1
ATOM 2254 N N . ALA A 1 285 ? 3.837 17.637 -6.753 1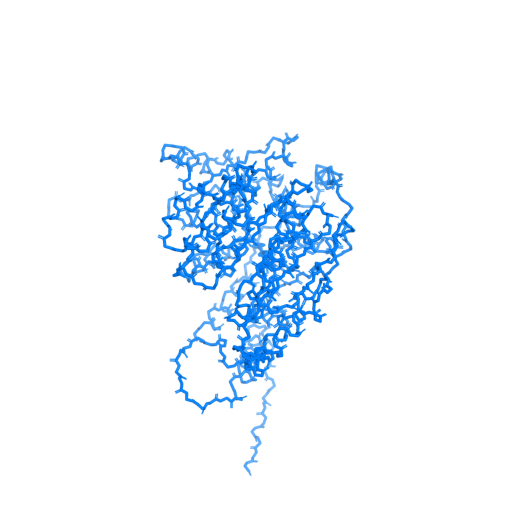.00 76.12 285 ALA A N 1
ATOM 2255 C CA . ALA A 1 285 ? 3.095 16.510 -6.235 1.00 76.12 285 ALA A CA 1
ATOM 2256 C C . ALA A 1 285 ? 1.591 16.583 -6.590 1.00 76.12 285 ALA A C 1
ATOM 2258 O O . ALA A 1 285 ? 0.936 15.545 -6.578 1.00 76.12 285 ALA A O 1
ATOM 2259 N N . SER A 1 286 ? 1.019 17.761 -6.871 1.00 77.69 286 SER A N 1
ATOM 2260 C CA . SER A 1 286 ? -0.367 17.897 -7.351 1.00 77.69 286 SER A CA 1
ATOM 2261 C C . SER A 1 286 ? -0.525 17.491 -8.818 1.00 77.69 286 SER A C 1
ATOM 2263 O O . SER A 1 286 ? -1.456 16.762 -9.163 1.00 77.69 286 SER A O 1
ATOM 2265 N N . GLU A 1 287 ? 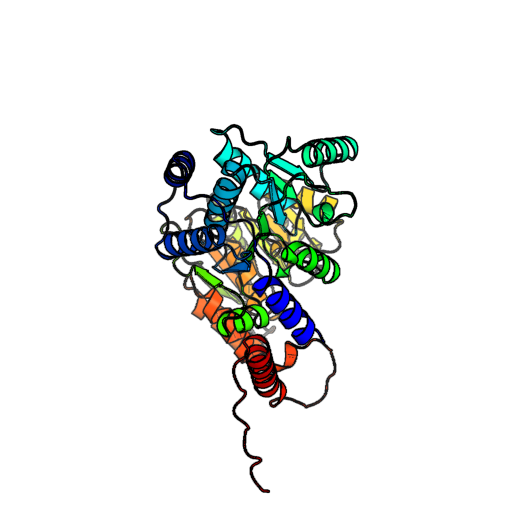0.419 17.893 -9.664 1.00 85.00 287 GLU A N 1
ATOM 2266 C CA . GLU A 1 287 ? 0.450 17.549 -11.083 1.00 85.00 287 GLU A CA 1
ATOM 2267 C C . GLU A 1 287 ? 0.696 16.049 -11.279 1.00 85.00 287 GLU A C 1
ATOM 2269 O O . GLU A 1 287 ? -0.054 15.387 -11.996 1.00 85.00 287 GLU A O 1
ATOM 2274 N N . LEU A 1 288 ? 1.666 15.483 -10.555 1.00 83.75 288 LEU A N 1
ATOM 2275 C CA . LEU A 1 288 ? 1.954 14.050 -10.564 1.00 83.75 288 LEU A CA 1
ATOM 2276 C C . LEU A 1 288 ? 0.704 13.228 -10.232 1.00 83.75 288 LEU A C 1
ATOM 2278 O O . LEU A 1 288 ? 0.430 12.219 -10.876 1.00 83.75 288 LEU A O 1
ATOM 2282 N N . GLU A 1 289 ? -0.080 13.656 -9.243 1.00 78.00 289 GLU A N 1
ATOM 2283 C CA . GLU A 1 289 ? -1.308 12.952 -8.881 1.00 78.00 289 GLU A CA 1
ATOM 2284 C C . GLU A 1 289 ? -2.388 13.049 -9.964 1.00 78.00 289 GLU A C 1
ATOM 2286 O O . GLU A 1 289 ? -3.053 12.049 -10.233 1.00 78.00 289 GLU A O 1
ATOM 2291 N N . SER A 1 290 ? -2.534 14.203 -10.621 1.00 83.50 290 SER A N 1
ATOM 2292 C CA . SER A 1 290 ? -3.441 14.369 -11.767 1.00 83.50 290 SER A CA 1
ATOM 2293 C C . SER A 1 290 ? -3.069 13.436 -12.925 1.00 83.50 290 SER A C 1
ATOM 2295 O O . SER A 1 290 ? -3.923 12.739 -13.482 1.00 83.50 290 SER A O 1
ATOM 2297 N N . ILE A 1 291 ? -1.772 13.338 -13.232 1.00 88.69 291 ILE A N 1
ATOM 2298 C CA . ILE A 1 291 ? -1.240 12.433 -14.258 1.00 88.69 291 ILE A CA 1
ATOM 2299 C C . ILE A 1 291 ? -1.557 10.978 -13.906 1.00 88.69 291 ILE A C 1
ATOM 2301 O O . ILE A 1 291 ? -2.020 10.211 -14.751 1.00 88.69 291 ILE A O 1
ATOM 2305 N N . MET A 1 292 ? -1.362 10.593 -12.645 1.00 84.12 292 MET A N 1
ATOM 2306 C CA . MET A 1 292 ? -1.666 9.237 -12.201 1.00 84.12 292 MET A CA 1
ATOM 2307 C C . MET A 1 292 ? -3.167 8.919 -12.234 1.00 84.12 292 MET A C 1
ATOM 2309 O O . MET A 1 292 ? -3.527 7.784 -12.544 1.00 84.12 292 MET A O 1
ATOM 2313 N N . LEU A 1 293 ? -4.044 9.884 -11.934 1.00 82.00 293 LEU A N 1
ATOM 2314 C CA . LEU A 1 293 ? -5.497 9.717 -12.062 1.00 82.00 293 LEU A CA 1
ATOM 2315 C C . LEU A 1 293 ? -5.910 9.531 -13.527 1.00 82.00 293 LEU A C 1
ATOM 2317 O O . LEU A 1 293 ? -6.665 8.609 -13.822 1.00 82.00 293 LEU A O 1
ATOM 2321 N N . THR A 1 294 ? -5.349 10.341 -14.426 1.00 86.56 294 THR A N 1
ATOM 2322 C CA . THR A 1 294 ? -5.540 10.248 -15.887 1.00 86.56 294 THR A CA 1
ATOM 2323 C C . THR A 1 294 ? -5.088 8.885 -16.418 1.00 86.56 294 THR A C 1
ATOM 2325 O O . THR A 1 294 ? -5.754 8.237 -17.225 1.00 86.56 294 THR A O 1
ATOM 2328 N N . PHE A 1 295 ? -3.949 8.391 -15.932 1.00 89.25 295 PHE A N 1
ATOM 2329 C CA . PHE A 1 295 ? -3.497 7.051 -16.279 1.00 89.25 295 PHE A CA 1
ATOM 2330 C C . PHE A 1 295 ? -4.444 5.987 -15.705 1.00 89.25 295 PHE A C 1
ATOM 2332 O O . PHE A 1 295 ? -4.876 5.103 -16.431 1.00 89.25 295 PHE A O 1
ATOM 2339 N N . SER A 1 296 ? -4.863 6.095 -14.444 1.00 84.12 296 SER A N 1
ATOM 2340 C CA . SER A 1 296 ? -5.787 5.132 -13.826 1.00 84.12 296 SER A CA 1
ATOM 2341 C C . SER A 1 296 ? -7.165 5.064 -14.513 1.00 84.12 296 SER A C 1
ATOM 2343 O O . SER A 1 296 ? -7.737 3.979 -14.629 1.00 84.12 296 SER A O 1
ATOM 2345 N N . SER A 1 297 ? -7.691 6.184 -15.030 1.00 83.69 297 SER A N 1
ATOM 2346 C CA . SER A 1 297 ? -8.967 6.219 -15.769 1.00 83.69 297 SER A CA 1
ATOM 2347 C C . SER A 1 297 ? -8.890 5.558 -17.157 1.00 83.69 297 SER A C 1
ATOM 2349 O O . SER A 1 297 ? -9.920 5.223 -17.750 1.00 83.69 297 SER A O 1
ATOM 2351 N N . GLY A 1 298 ? -7.682 5.289 -17.662 1.00 86.62 298 GLY A N 1
ATOM 2352 C CA . GLY A 1 298 ? -7.448 4.757 -19.007 1.00 86.62 298 GLY A CA 1
ATOM 2353 C C . GLY A 1 298 ? -7.419 5.831 -20.095 1.00 86.62 298 GLY A C 1
ATOM 2354 O O . GLY A 1 298 ? -7.590 5.516 -21.276 1.00 86.62 298 GLY A O 1
ATOM 2355 N N . GLU A 1 299 ? -7.221 7.096 -19.721 1.00 89.88 299 GLU A N 1
ATOM 2356 C CA . GLU A 1 299 ? -7.016 8.199 -20.667 1.00 89.88 299 GLU A CA 1
ATOM 2357 C C . GLU A 1 299 ? -5.598 8.208 -21.256 1.00 89.88 299 GLU A C 1
ATOM 2359 O O . GLU A 1 299 ? -5.399 8.728 -22.354 1.00 89.88 299 GLU A O 1
ATOM 2364 N N . ALA A 1 300 ? -4.638 7.566 -20.584 1.00 92.06 300 ALA A N 1
ATOM 2365 C CA . ALA A 1 300 ? -3.299 7.288 -21.099 1.00 92.06 300 ALA A CA 1
ATOM 2366 C C . ALA A 1 300 ? -3.031 5.776 -21.150 1.00 92.06 300 ALA A C 1
ATOM 2368 O O . ALA A 1 300 ? -3.375 5.043 -20.229 1.00 92.06 300 ALA A O 1
ATOM 2369 N N . ASP A 1 301 ? -2.395 5.310 -22.219 1.00 93.88 301 ASP A N 1
ATOM 2370 C CA . ASP A 1 301 ? -2.124 3.894 -22.489 1.00 93.88 301 ASP A CA 1
ATOM 2371 C C . ASP A 1 301 ? -0.795 3.434 -21.877 1.00 93.88 301 ASP A C 1
ATOM 2373 O O . ASP A 1 301 ? -0.670 2.324 -21.354 1.00 93.88 301 ASP A O 1
ATOM 2377 N N . VAL A 1 302 ? 0.209 4.311 -21.917 1.00 94.75 302 VAL A N 1
ATOM 2378 C CA . VAL A 1 302 ? 1.567 4.030 -21.446 1.00 94.75 302 VAL A CA 1
ATOM 2379 C C . VAL A 1 302 ? 2.015 5.141 -20.503 1.00 94.75 302 VAL A C 1
ATOM 2381 O O . VAL A 1 302 ? 1.955 6.323 -20.848 1.00 94.75 302 VAL A O 1
ATOM 2384 N N . LEU A 1 303 ? 2.490 4.762 -19.317 1.00 94.50 303 LEU A N 1
ATOM 2385 C CA . LEU A 1 303 ? 3.093 5.682 -18.358 1.00 94.50 303 LEU A CA 1
ATOM 2386 C C . LEU A 1 303 ? 4.612 5.503 -18.364 1.00 94.50 303 LEU A C 1
ATOM 2388 O O . LEU A 1 303 ? 5.119 4.463 -17.937 1.00 94.50 303 LEU A O 1
ATOM 2392 N N . VAL A 1 304 ? 5.327 6.528 -18.823 1.00 94.69 304 VAL A N 1
ATOM 2393 C CA . VAL A 1 304 ? 6.788 6.608 -18.744 1.00 94.69 304 VAL A CA 1
ATOM 2394 C C . VAL A 1 304 ? 7.155 7.232 -17.406 1.00 94.69 304 VAL A C 1
ATOM 2396 O O . VAL A 1 304 ? 6.812 8.382 -17.136 1.00 94.69 304 VAL A O 1
ATOM 2399 N N . CYS A 1 305 ? 7.824 6.486 -16.535 1.00 91.88 305 CYS A N 1
ATOM 2400 C CA . CYS A 1 305 ? 8.045 6.929 -15.166 1.00 91.88 305 CYS A CA 1
ATOM 2401 C C . CYS A 1 305 ? 9.386 6.504 -14.575 1.00 91.88 305 CYS A C 1
ATOM 2403 O O . CYS A 1 305 ? 10.054 5.602 -15.068 1.00 91.88 305 CYS A O 1
ATOM 2405 N N . THR A 1 306 ? 9.770 7.131 -13.467 1.00 88.94 306 THR A N 1
ATOM 2406 C CA . THR A 1 306 ? 10.861 6.633 -12.613 1.00 88.94 306 THR A CA 1
ATOM 2407 C C . THR A 1 306 ? 10.329 5.640 -11.564 1.00 88.94 306 THR A C 1
ATOM 2409 O O . THR A 1 306 ? 9.232 5.096 -11.701 1.00 88.94 306 THR A O 1
ATOM 2412 N N . THR A 1 307 ? 11.063 5.408 -10.469 1.00 79.12 307 THR A N 1
ATOM 2413 C CA . THR A 1 307 ? 10.672 4.551 -9.325 1.00 79.12 307 THR A CA 1
ATOM 2414 C C . THR A 1 307 ? 9.432 5.024 -8.552 1.00 79.12 307 THR A C 1
ATOM 2416 O O . THR A 1 307 ? 9.055 4.443 -7.541 1.00 79.12 307 THR A O 1
ATOM 2419 N N . ILE A 1 308 ? 8.744 6.072 -8.994 1.00 70.25 308 ILE A N 1
ATOM 2420 C CA . ILE A 1 308 ? 7.618 6.667 -8.258 1.00 70.25 308 ILE A CA 1
ATOM 2421 C C . ILE A 1 308 ? 6.387 5.772 -8.245 1.00 70.25 308 ILE A C 1
ATOM 2423 O O . ILE A 1 308 ? 5.612 5.810 -7.286 1.00 70.25 308 ILE A O 1
ATOM 2427 N N . ILE A 1 309 ? 6.237 4.896 -9.239 1.00 65.94 309 ILE A N 1
ATOM 2428 C CA . ILE A 1 309 ? 5.177 3.880 -9.240 1.00 65.94 309 ILE A CA 1
ATOM 2429 C C . ILE A 1 309 ? 5.339 2.849 -8.113 1.00 65.94 309 ILE A C 1
ATOM 2431 O O . ILE A 1 309 ? 4.406 2.104 -7.811 1.00 65.94 309 ILE A O 1
ATOM 2435 N N . GLU A 1 310 ? 6.476 2.833 -7.408 1.00 58.22 310 GLU A N 1
ATOM 2436 C CA . GLU A 1 310 ? 6.606 2.059 -6.176 1.00 58.22 310 GLU A CA 1
ATOM 2437 C C . GLU A 1 310 ? 5.651 2.543 -5.059 1.00 58.22 310 GLU A C 1
ATOM 2439 O O . GLU A 1 310 ? 5.491 1.844 -4.061 1.00 58.22 310 GLU A O 1
ATOM 2444 N N . SER A 1 311 ? 4.992 3.700 -5.199 1.00 57.28 311 SER A N 1
ATOM 2445 C CA . SER A 1 311 ? 4.202 4.371 -4.150 1.00 57.28 311 SER A CA 1
ATOM 2446 C C . SER A 1 311 ? 2.757 3.876 -3.941 1.00 57.28 311 SER A C 1
ATOM 2448 O O . SER A 1 311 ? 1.933 4.587 -3.364 1.00 57.28 311 SER A O 1
ATOM 2450 N N . GLY A 1 312 ? 2.443 2.639 -4.339 1.00 55.56 312 GLY A N 1
ATOM 2451 C CA . GLY A 1 312 ? 1.215 1.962 -3.891 1.00 55.56 312 GLY A CA 1
ATOM 2452 C C . GLY A 1 312 ? 0.141 1.729 -4.944 1.00 55.56 312 GLY A C 1
ATOM 2453 O O . GLY A 1 312 ? -0.783 0.968 -4.693 1.00 55.56 312 GLY A O 1
ATOM 2454 N N . LEU A 1 313 ? 0.278 2.313 -6.129 1.00 63.22 313 LEU A N 1
ATOM 2455 C CA . LEU A 1 313 ? -0.780 2.352 -7.137 1.00 63.22 313 LEU A CA 1
ATOM 2456 C C . LEU A 1 313 ? -1.238 0.957 -7.576 1.00 63.22 313 LEU A C 1
ATOM 2458 O O . LEU A 1 313 ? -0.452 0.156 -8.095 1.00 63.22 313 LEU A O 1
ATOM 2462 N N . ASP A 1 314 ? -2.510 0.659 -7.320 1.00 68.94 314 ASP A N 1
ATOM 2463 C CA . ASP A 1 314 ? -3.244 -0.456 -7.907 1.00 68.94 314 ASP A CA 1
ATOM 2464 C C . ASP A 1 314 ? -3.944 0.009 -9.175 1.00 68.94 314 ASP A C 1
ATOM 2466 O O . ASP A 1 314 ? -4.902 0.774 -9.108 1.00 68.94 314 ASP A O 1
ATOM 2470 N N . ILE A 1 315 ? -3.447 -0.431 -10.329 1.00 77.94 315 ILE A N 1
ATOM 2471 C CA . ILE A 1 315 ? -4.094 -0.161 -11.608 1.00 77.94 315 ILE A CA 1
ATOM 2472 C C . ILE A 1 315 ? -4.372 -1.518 -12.258 1.00 77.94 315 ILE A C 1
ATOM 2474 O O . ILE A 1 315 ? -3.462 -2.105 -12.846 1.00 77.94 315 ILE A O 1
ATOM 2478 N N . PRO A 1 316 ? -5.608 -2.048 -12.151 1.00 76.06 316 PRO A N 1
ATOM 2479 C CA . PRO A 1 316 ? -5.945 -3.402 -12.601 1.00 76.06 316 PRO A CA 1
ATOM 2480 C C . PRO A 1 316 ? -5.649 -3.671 -14.081 1.00 76.06 316 PRO A C 1
ATOM 2482 O O . PRO A 1 316 ? -5.357 -4.804 -14.466 1.00 76.06 316 PRO A O 1
ATOM 2485 N N . ARG A 1 317 ? -5.716 -2.623 -14.910 1.00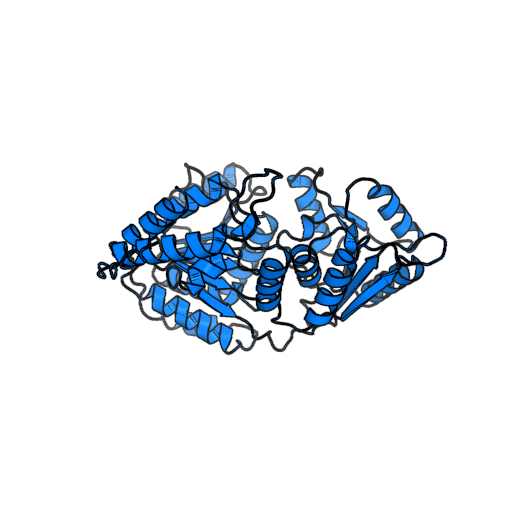 85.38 317 ARG A N 1
ATOM 2486 C CA . ARG A 1 317 ? -5.449 -2.671 -16.354 1.00 85.38 317 ARG A CA 1
ATOM 2487 C C . ARG A 1 317 ? -3.962 -2.762 -16.698 1.00 85.38 317 ARG A C 1
ATOM 2489 O O . ARG A 1 317 ? -3.632 -3.069 -17.840 1.00 85.38 317 ARG A O 1
ATOM 2496 N N . VAL A 1 318 ? -3.066 -2.513 -15.743 1.00 90.00 318 VAL A N 1
ATOM 2497 C CA . VAL A 1 318 ? -1.624 -2.547 -15.993 1.00 90.00 318 VAL A CA 1
ATOM 2498 C C . VAL A 1 318 ? -1.094 -3.961 -15.786 1.00 90.00 318 VAL A C 1
ATOM 2500 O O . VAL A 1 318 ? -0.966 -4.450 -14.660 1.00 90.00 318 VAL A O 1
ATOM 2503 N N . ASN A 1 319 ? -0.769 -4.628 -16.892 1.00 90.75 319 ASN A N 1
ATOM 2504 C CA . ASN A 1 319 ? -0.293 -6.014 -16.875 1.00 90.75 319 ASN A CA 1
ATOM 2505 C C . ASN A 1 319 ? 1.100 -6.190 -17.485 1.00 90.75 319 ASN A C 1
ATOM 2507 O O . ASN A 1 319 ? 1.674 -7.268 -17.345 1.00 90.75 319 ASN A O 1
ATOM 2511 N N . THR A 1 320 ? 1.674 -5.151 -18.093 1.00 94.12 320 THR A N 1
ATOM 2512 C CA . THR A 1 320 ? 3.045 -5.195 -18.609 1.00 94.12 320 THR A CA 1
ATOM 2513 C C . THR A 1 320 ? 3.884 -4.065 -18.026 1.00 94.12 320 THR A C 1
ATOM 2515 O O . THR A 1 320 ? 3.473 -2.905 -18.010 1.00 94.12 320 THR A O 1
ATOM 2518 N N . ILE A 1 321 ? 5.071 -4.418 -17.531 1.00 94.31 321 ILE A N 1
ATOM 2519 C CA . ILE A 1 321 ? 6.089 -3.477 -17.060 1.00 94.31 321 ILE A CA 1
ATOM 2520 C C . ILE A 1 321 ? 7.387 -3.706 -17.828 1.00 94.31 321 ILE A C 1
ATOM 2522 O O . ILE A 1 321 ? 7.853 -4.836 -17.959 1.00 94.31 321 ILE A O 1
ATOM 2526 N N . LEU A 1 322 ? 7.968 -2.625 -18.334 1.00 95.38 322 LEU A N 1
ATOM 2527 C CA . LEU A 1 322 ? 9.269 -2.593 -18.986 1.00 95.38 322 LEU A CA 1
ATOM 2528 C C . LEU A 1 322 ? 10.195 -1.759 -18.108 1.00 95.38 322 LEU A C 1
ATOM 2530 O O . LEU A 1 322 ? 9.876 -0.615 -17.812 1.00 95.38 322 LEU A O 1
ATOM 2534 N N . VAL A 1 323 ? 11.319 -2.320 -17.672 1.00 94.38 323 VAL A N 1
ATOM 2535 C CA . VAL A 1 323 ? 12.304 -1.633 -16.830 1.00 94.38 323 VAL A CA 1
ATOM 2536 C C . VAL A 1 323 ? 13.603 -1.513 -17.606 1.00 94.38 323 VAL A C 1
ATOM 2538 O O . VAL A 1 323 ? 14.295 -2.507 -17.838 1.00 94.38 323 VAL A O 1
ATOM 2541 N N . GLU A 1 324 ? 13.929 -0.294 -18.014 1.00 92.06 324 GLU A N 1
ATOM 2542 C CA . GLU A 1 324 ? 15.204 0.027 -18.641 1.00 92.06 324 GLU A CA 1
ATOM 2543 C C . GLU A 1 324 ? 16.324 0.022 -17.596 1.00 92.06 324 GLU A C 1
ATOM 2545 O O . GLU A 1 324 ? 16.105 0.394 -16.446 1.00 92.06 324 GLU A O 1
ATOM 2550 N N . ASP A 1 325 ? 17.529 -0.409 -17.981 1.00 89.75 325 ASP A N 1
ATOM 2551 C CA . ASP A 1 325 ? 18.703 -0.409 -17.100 1.00 89.75 325 ASP A CA 1
ATOM 2552 C C . ASP A 1 325 ? 18.457 -1.058 -15.719 1.00 89.75 325 ASP A C 1
ATOM 2554 O O . ASP A 1 325 ? 18.936 -0.586 -14.686 1.00 89.75 325 ASP A O 1
ATOM 2558 N N . SER A 1 326 ? 17.760 -2.196 -15.697 1.00 89.94 326 SER A N 1
ATOM 2559 C CA . SER A 1 326 ? 17.368 -2.937 -14.484 1.00 89.94 326 SER A CA 1
ATOM 2560 C C . SER A 1 326 ? 18.521 -3.211 -13.502 1.00 89.94 326 SER A C 1
ATOM 2562 O O . SER A 1 326 ? 18.313 -3.251 -12.292 1.00 89.94 326 SER A O 1
ATOM 2564 N N . HIS A 1 327 ? 19.758 -3.316 -13.994 1.00 85.94 327 HIS A N 1
ATOM 2565 C CA . HIS A 1 327 ? 20.979 -3.465 -13.193 1.00 85.94 327 HIS A CA 1
ATOM 2566 C C . HIS A 1 327 ? 21.230 -2.341 -12.173 1.00 85.94 327 HIS A C 1
ATOM 2568 O O . HIS A 1 327 ? 21.927 -2.557 -11.178 1.00 85.94 327 HIS A O 1
ATOM 2574 N N . ARG A 1 328 ? 20.669 -1.148 -12.405 1.00 87.25 328 ARG A N 1
ATOM 2575 C CA . ARG A 1 328 ? 20.806 0.014 -11.516 1.00 87.25 328 ARG A CA 1
ATOM 2576 C C . ARG A 1 328 ? 19.878 -0.028 -10.306 1.00 87.25 328 ARG A C 1
ATOM 2578 O O . ARG A 1 328 ? 20.089 0.730 -9.368 1.00 87.25 328 ARG A O 1
ATOM 2585 N N . PHE A 1 329 ? 18.875 -0.901 -10.309 1.00 84.25 329 PHE A N 1
ATOM 2586 C CA . PHE A 1 329 ? 17.881 -0.986 -9.245 1.00 84.25 329 PHE A CA 1
ATOM 2587 C C . PHE A 1 329 ? 18.263 -2.048 -8.212 1.00 84.25 329 PHE A C 1
ATOM 2589 O O . PHE A 1 329 ? 18.830 -3.097 -8.542 1.00 84.25 329 PHE A O 1
ATOM 2596 N N . GLY A 1 330 ? 17.931 -1.796 -6.946 1.00 81.75 330 GLY A N 1
ATOM 2597 C CA . GLY A 1 330 ? 18.046 -2.790 -5.879 1.00 81.75 330 GLY A CA 1
ATOM 2598 C C . GLY A 1 330 ? 17.052 -3.947 -6.052 1.00 81.75 330 GLY A C 1
ATOM 2599 O O . GLY A 1 330 ? 16.032 -3.812 -6.729 1.00 81.75 330 GLY A O 1
ATOM 2600 N N . LEU A 1 331 ? 17.321 -5.089 -5.408 1.00 78.44 331 LEU A N 1
ATOM 2601 C CA . LEU A 1 331 ? 16.479 -6.287 -5.527 1.00 78.44 331 LEU A CA 1
ATOM 2602 C C . LEU A 1 331 ? 15.050 -6.028 -5.029 1.00 78.44 331 LEU A C 1
ATOM 2604 O O . LEU A 1 331 ? 14.083 -6.326 -5.729 1.00 78.44 331 LEU A O 1
ATOM 2608 N N . GLY A 1 332 ? 14.923 -5.405 -3.852 1.00 72.31 332 GLY A N 1
ATOM 2609 C CA . GLY A 1 332 ? 13.628 -5.023 -3.287 1.00 72.31 332 GLY A CA 1
ATOM 2610 C C . GLY A 1 332 ? 12.851 -4.035 -4.165 1.00 72.31 332 GLY A C 1
ATOM 2611 O O . GLY A 1 332 ? 11.640 -4.174 -4.305 1.00 72.31 332 GLY A O 1
ATOM 2612 N N . GLN A 1 333 ? 13.538 -3.090 -4.822 1.00 77.25 333 GLN A N 1
ATOM 2613 C CA . GLN A 1 333 ? 12.905 -2.134 -5.743 1.00 77.25 333 GLN A CA 1
ATOM 2614 C C . GLN A 1 333 ? 12.347 -2.842 -6.976 1.00 77.25 333 GLN A C 1
ATOM 2616 O O . GLN A 1 333 ? 11.171 -2.687 -7.294 1.00 77.25 333 GLN A O 1
ATOM 2621 N N . LEU A 1 334 ? 13.155 -3.681 -7.636 1.00 82.94 334 LEU A N 1
ATOM 2622 C CA . LEU A 1 334 ? 12.703 -4.448 -8.798 1.00 82.94 334 LEU A CA 1
ATOM 2623 C C . LEU A 1 33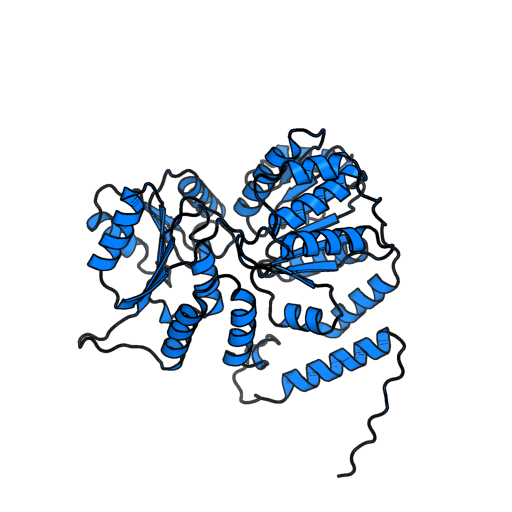4 ? 11.523 -5.361 -8.453 1.00 82.94 334 LEU A C 1
ATOM 2625 O O . LEU A 1 334 ? 10.584 -5.476 -9.237 1.00 82.94 334 LEU A O 1
ATOM 2629 N N . TYR A 1 335 ? 11.538 -5.979 -7.272 1.00 79.25 335 TYR A N 1
ATOM 2630 C CA . TYR A 1 335 ? 10.429 -6.808 -6.813 1.00 79.25 335 TYR A CA 1
ATOM 2631 C C . TYR A 1 335 ? 9.154 -5.996 -6.564 1.00 79.25 335 TYR A C 1
ATOM 2633 O O . TYR A 1 335 ? 8.073 -6.415 -6.983 1.00 79.25 335 TYR A O 1
ATOM 2641 N N . GLN A 1 336 ? 9.262 -4.819 -5.939 1.00 77.88 336 GLN A N 1
ATOM 2642 C CA . GLN A 1 336 ? 8.126 -3.914 -5.748 1.00 77.88 336 GLN A CA 1
ATOM 2643 C C . GLN A 1 336 ? 7.561 -3.428 -7.086 1.00 77.88 336 GLN A C 1
ATOM 2645 O O . GLN A 1 336 ? 6.345 -3.469 -7.262 1.00 77.88 336 GLN A O 1
ATOM 2650 N N . LEU A 1 337 ? 8.421 -3.033 -8.033 1.00 83.69 337 LEU A N 1
ATOM 2651 C CA . LEU A 1 337 ? 8.035 -2.635 -9.392 1.00 83.69 337 LEU A CA 1
ATOM 2652 C C . LEU A 1 337 ? 7.313 -3.776 -10.116 1.00 83.69 337 LEU A C 1
ATOM 2654 O O . LEU A 1 337 ? 6.211 -3.584 -10.627 1.00 83.69 337 LEU A O 1
ATOM 2658 N N . ARG A 1 338 ? 7.882 -4.987 -10.084 1.00 83.94 338 ARG A N 1
ATOM 2659 C CA . ARG A 1 338 ? 7.259 -6.196 -10.638 1.00 83.94 338 ARG A CA 1
ATOM 2660 C C . ARG A 1 338 ? 5.884 -6.439 -10.018 1.00 83.94 338 ARG A C 1
ATOM 2662 O O . ARG A 1 338 ? 4.925 -6.682 -10.734 1.00 83.94 338 ARG A O 1
ATOM 2669 N N . GLY A 1 339 ? 5.755 -6.313 -8.700 1.00 78.19 339 GLY A N 1
ATOM 2670 C CA . GLY A 1 339 ? 4.492 -6.497 -7.981 1.00 78.19 339 GLY A CA 1
ATOM 2671 C C . GLY A 1 339 ? 3.386 -5.488 -8.320 1.00 78.19 339 GLY A C 1
ATOM 2672 O O . GLY A 1 339 ? 2.261 -5.666 -7.849 1.00 78.19 339 GLY A O 1
ATOM 2673 N N . ARG A 1 340 ? 3.665 -4.442 -9.117 1.00 80.88 340 ARG A N 1
ATOM 2674 C CA . ARG A 1 340 ? 2.656 -3.469 -9.568 1.00 80.88 340 ARG A CA 1
ATOM 2675 C C . ARG A 1 340 ? 1.801 -3.963 -10.733 1.00 80.88 340 ARG A C 1
ATOM 2677 O O . ARG A 1 340 ? 0.708 -3.425 -10.891 1.00 80.88 340 ARG A O 1
ATOM 2684 N N . VAL A 1 341 ? 2.239 -4.980 -11.478 1.00 84.06 341 VAL A N 1
ATOM 2685 C CA . VAL A 1 341 ? 1.483 -5.564 -12.601 1.00 84.06 341 VAL A CA 1
ATOM 2686 C C . VAL A 1 341 ? 0.771 -6.867 -12.230 1.00 84.06 341 VAL A C 1
ATOM 2688 O O . VAL A 1 341 ? 1.157 -7.558 -11.285 1.00 84.06 341 VAL A O 1
ATOM 2691 N N . GLY A 1 342 ? -0.253 -7.233 -13.008 1.00 77.94 342 GLY A N 1
ATOM 2692 C CA . GLY A 1 342 ? -0.872 -8.567 -12.951 1.00 77.94 342 GLY A CA 1
ATOM 2693 C C . GLY A 1 342 ? -1.919 -8.733 -11.863 1.00 77.94 342 GLY A C 1
ATOM 2694 O O . GLY A 1 342 ? -1.923 -9.729 -11.137 1.00 77.94 342 GLY A O 1
ATOM 2695 N N . ARG A 1 343 ? -2.801 -7.739 -11.740 1.00 75.00 343 ARG A N 1
ATOM 2696 C CA . ARG A 1 343 ? -3.860 -7.707 -10.722 1.00 75.00 343 ARG A CA 1
ATOM 2697 C C . ARG A 1 343 ? -5.231 -8.159 -11.240 1.00 75.00 343 ARG A C 1
ATOM 2699 O O . ARG A 1 343 ? -6.081 -8.523 -10.441 1.00 75.00 343 ARG A O 1
ATOM 2706 N N . SER A 1 344 ? -5.434 -8.212 -12.558 1.00 69.06 344 SER A N 1
ATOM 2707 C CA . SER A 1 344 ? -6.717 -8.541 -13.210 1.00 69.06 344 SER A CA 1
ATOM 2708 C C . SER A 1 344 ? -6.899 -10.027 -13.566 1.00 69.06 344 SER A C 1
ATOM 2710 O O . SER A 1 344 ? -7.743 -10.374 -14.386 1.00 69.06 344 SER A O 1
ATOM 2712 N N . GLY A 1 345 ? -6.081 -10.927 -13.009 1.00 72.94 345 GLY A N 1
ATOM 2713 C CA . GLY A 1 345 ? -6.085 -12.355 -13.370 1.00 72.94 345 GLY A CA 1
ATOM 2714 C C . GLY A 1 345 ? -5.623 -12.657 -14.805 1.00 72.94 345 GLY A C 1
ATOM 2715 O O . GLY A 1 345 ? -5.565 -13.820 -15.212 1.00 72.94 345 GLY A O 1
ATOM 2716 N N . VAL A 1 346 ? -5.245 -11.623 -15.560 1.00 83.50 346 VAL A N 1
ATOM 2717 C CA . VAL A 1 346 ? -4.577 -11.702 -16.860 1.00 83.50 346 VAL A CA 1
ATOM 2718 C C . VAL A 1 346 ? -3.096 -12.022 -16.650 1.00 83.50 346 VAL A C 1
ATOM 2720 O O . VAL A 1 346 ? -2.489 -11.633 -15.651 1.00 83.50 346 VAL A O 1
ATOM 2723 N N . GLN A 1 347 ? -2.494 -12.752 -17.593 1.00 88.50 347 GLN A N 1
ATOM 2724 C CA . GLN A 1 347 ? -1.059 -13.026 -17.562 1.00 88.50 347 GLN A CA 1
ATOM 2725 C C . GLN A 1 347 ? -0.267 -11.717 -17.679 1.00 88.50 347 GLN A C 1
ATOM 2727 O O . GLN A 1 347 ? -0.342 -11.028 -18.700 1.00 88.50 347 GLN A O 1
ATOM 2732 N N . ALA A 1 348 ? 0.502 -11.399 -16.639 1.00 91.06 348 ALA A N 1
ATOM 2733 C CA . ALA A 1 348 ? 1.374 -10.236 -16.614 1.00 91.06 348 ALA A CA 1
ATOM 2734 C C . ALA A 1 348 ? 2.805 -10.564 -17.037 1.00 91.06 348 ALA A C 1
ATOM 2736 O O . ALA A 1 348 ? 3.286 -11.683 -16.818 1.00 91.06 348 ALA A O 1
ATOM 2737 N N . HIS A 1 349 ? 3.472 -9.558 -17.599 1.00 92.44 349 HIS A N 1
ATOM 2738 C CA . HIS A 1 349 ? 4.833 -9.641 -18.114 1.00 92.44 349 HIS A CA 1
ATOM 2739 C C . HIS A 1 349 ? 5.706 -8.537 -17.512 1.00 92.44 349 HIS A C 1
ATOM 2741 O O . HIS A 1 349 ? 5.324 -7.368 -17.470 1.00 92.44 349 HIS A O 1
ATOM 2747 N N . ALA A 1 350 ? 6.899 -8.909 -17.060 1.00 93.31 350 ALA A N 1
ATOM 2748 C CA . ALA A 1 350 ? 7.925 -7.990 -16.594 1.00 93.31 350 ALA A CA 1
ATOM 2749 C C . ALA A 1 350 ? 9.173 -8.139 -17.464 1.00 93.31 350 ALA A C 1
ATOM 2751 O O . ALA A 1 350 ? 9.850 -9.164 -17.415 1.00 93.31 350 ALA A O 1
ATOM 2752 N N . TRP A 1 351 ? 9.478 -7.117 -18.258 1.00 94.31 351 TRP A N 1
ATOM 2753 C CA . TRP A 1 351 ? 10.655 -7.060 -19.117 1.00 94.31 351 TRP A CA 1
ATOM 2754 C C . TRP A 1 351 ? 11.745 -6.250 -18.427 1.00 94.31 351 TRP A C 1
ATOM 2756 O O . TRP A 1 351 ? 11.609 -5.045 -18.232 1.00 94.31 351 TRP A O 1
ATOM 2766 N N . LEU A 1 352 ? 12.823 -6.918 -18.033 1.00 93.06 352 LEU A N 1
ATOM 2767 C CA . LEU A 1 352 ? 13.962 -6.320 -17.351 1.00 93.06 352 LEU A CA 1
ATOM 2768 C C . LEU A 1 352 ? 15.121 -6.201 -18.343 1.00 93.06 352 LEU A C 1
ATOM 2770 O O . LEU A 1 352 ? 15.741 -7.202 -18.718 1.00 93.06 352 LEU A O 1
ATOM 2774 N N . PHE A 1 353 ? 15.402 -4.972 -18.776 1.00 92.75 353 PHE A N 1
ATOM 2775 C CA . PHE A 1 353 ? 16.445 -4.695 -19.756 1.00 92.75 353 PHE A CA 1
ATOM 2776 C C . PHE A 1 353 ? 17.778 -4.377 -19.089 1.00 92.75 353 PHE A C 1
ATOM 2778 O O . PHE A 1 353 ? 17.824 -3.756 -18.024 1.00 92.75 353 PHE A O 1
ATOM 2785 N N . TYR A 1 354 ? 18.877 -4.788 -19.710 1.00 89.06 354 TYR A N 1
ATOM 2786 C CA . TYR A 1 354 ? 20.231 -4.452 -19.273 1.00 89.06 354 TYR A CA 1
ATOM 2787 C C . TYR A 1 354 ? 21.101 -4.000 -20.453 1.00 89.06 354 TYR A C 1
ATOM 2789 O O . TYR A 1 354 ? 20.854 -4.408 -21.593 1.00 89.06 354 TYR A O 1
ATOM 2797 N N . PRO A 1 355 ? 22.120 -3.161 -20.202 1.00 84.19 355 PRO A N 1
ATOM 2798 C CA . PRO A 1 355 ? 22.997 -2.677 -21.251 1.00 84.19 355 PRO A CA 1
ATOM 2799 C C . PRO A 1 355 ? 23.953 -3.776 -21.721 1.00 84.19 355 PRO A C 1
ATOM 2801 O O . PRO A 1 355 ? 24.468 -4.587 -20.942 1.00 84.19 355 PRO A O 1
ATOM 2804 N N . THR A 1 356 ? 24.241 -3.753 -23.015 1.00 79.62 356 THR A N 1
ATOM 2805 C CA . THR A 1 356 ? 25.320 -4.518 -23.642 1.00 79.62 356 THR A CA 1
ATOM 2806 C C . THR A 1 356 ? 26.385 -3.561 -24.159 1.00 79.62 356 THR A C 1
ATOM 2808 O O . THR A 1 356 ? 26.087 -2.418 -24.504 1.00 79.62 356 THR A O 1
ATOM 2811 N N . THR A 1 357 ? 27.641 -4.001 -24.204 1.00 72.12 357 THR A N 1
ATOM 2812 C CA . THR A 1 357 ? 28.701 -3.261 -24.898 1.00 72.12 357 THR A CA 1
ATOM 2813 C C . THR A 1 357 ? 28.447 -3.258 -26.409 1.00 72.12 357 THR A C 1
ATOM 2815 O O . THR A 1 357 ? 27.654 -4.057 -26.910 1.00 72.12 357 THR A O 1
ATOM 2818 N N . ALA A 1 358 ? 29.143 -2.383 -27.143 1.00 62.69 358 ALA A N 1
ATOM 2819 C CA . ALA A 1 358 ? 29.077 -2.319 -28.608 1.00 62.69 358 ALA A CA 1
ATOM 2820 C C . ALA A 1 358 ? 29.378 -3.676 -29.282 1.00 62.69 358 ALA A C 1
ATOM 2822 O O . ALA A 1 358 ? 28.811 -3.987 -30.323 1.00 62.69 358 ALA A O 1
ATOM 2823 N N . ASP A 1 359 ? 30.185 -4.518 -28.627 1.00 63.47 359 ASP A N 1
ATOM 2824 C CA . ASP A 1 359 ? 30.552 -5.864 -29.086 1.00 63.47 359 ASP A CA 1
ATOM 2825 C C . ASP A 1 359 ? 29.549 -6.956 -28.652 1.00 63.47 359 ASP A C 1
ATOM 2827 O O . ASP A 1 359 ? 29.850 -8.149 -28.710 1.00 63.47 359 ASP A O 1
ATOM 2831 N N . GLY A 1 360 ? 28.379 -6.573 -28.127 1.00 62.62 360 GLY A N 1
ATOM 2832 C CA . GLY A 1 360 ? 27.330 -7.495 -27.680 1.00 62.62 360 GLY A CA 1
ATOM 2833 C C . GLY A 1 360 ? 27.616 -8.214 -26.356 1.00 62.62 360 GLY A C 1
ATOM 2834 O O . GLY A 1 360 ? 26.863 -9.110 -25.971 1.00 62.62 360 GLY A O 1
ATOM 2835 N N . ARG A 1 361 ? 28.679 -7.845 -25.625 1.00 68.31 361 ARG A N 1
ATOM 2836 C CA . ARG A 1 361 ? 28.981 -8.441 -24.313 1.00 68.31 361 ARG A CA 1
ATOM 2837 C C . ARG A 1 361 ? 28.122 -7.812 -23.224 1.00 68.31 361 ARG A C 1
ATOM 2839 O O . ARG A 1 361 ? 27.836 -6.619 -23.231 1.00 68.31 361 ARG A O 1
ATOM 2846 N N . VAL A 1 362 ? 27.731 -8.626 -22.251 1.00 74.19 362 VAL A N 1
ATOM 2847 C CA . VAL A 1 362 ? 26.937 -8.184 -21.102 1.00 74.19 362 VAL A CA 1
ATOM 2848 C C . VAL A 1 362 ? 27.767 -7.227 -20.241 1.00 74.19 362 VAL A C 1
ATOM 2850 O O . VAL A 1 362 ? 28.767 -7.642 -19.656 1.00 74.19 362 VAL A O 1
ATOM 2853 N N . ASN A 1 363 ? 27.342 -5.966 -20.137 1.00 77.12 363 ASN A N 1
ATOM 2854 C CA . ASN A 1 363 ? 28.010 -4.954 -19.319 1.00 77.12 363 ASN A CA 1
ATOM 2855 C C . ASN A 1 363 ? 27.400 -4.917 -17.908 1.00 77.12 363 ASN A C 1
ATOM 2857 O O . ASN A 1 363 ? 26.657 -4.001 -17.563 1.00 77.12 363 ASN A O 1
ATOM 2861 N N . LEU A 1 364 ? 27.651 -5.965 -17.118 1.00 80.56 364 LEU A N 1
ATOM 2862 C CA . LEU A 1 364 ? 27.118 -6.109 -15.760 1.00 80.56 364 LEU A CA 1
ATOM 2863 C C . LEU A 1 364 ? 28.217 -6.506 -14.781 1.00 80.56 364 LEU A C 1
ATOM 2865 O O . LEU A 1 364 ? 29.007 -7.407 -15.069 1.00 80.56 364 LEU A O 1
ATOM 2869 N N . THR A 1 365 ? 28.194 -5.898 -13.595 1.00 82.50 365 THR A N 1
ATOM 2870 C CA . THR A 1 365 ? 28.955 -6.387 -12.441 1.00 82.50 365 THR A CA 1
ATOM 2871 C C . THR A 1 365 ? 28.422 -7.749 -11.992 1.00 82.50 365 THR A C 1
ATOM 2873 O O . THR A 1 365 ? 27.260 -8.095 -12.241 1.00 82.50 365 THR A O 1
ATOM 2876 N N . ASP A 1 366 ? 29.254 -8.533 -11.308 1.00 80.00 366 ASP A N 1
ATOM 2877 C CA . ASP A 1 366 ? 28.847 -9.853 -10.818 1.00 80.00 366 ASP A CA 1
ATOM 2878 C C . ASP A 1 366 ? 27.680 -9.768 -9.825 1.00 80.00 366 ASP A C 1
ATOM 2880 O O . ASP A 1 366 ? 26.751 -10.575 -9.904 1.00 80.00 366 ASP A O 1
ATOM 2884 N N . ASP A 1 367 ? 27.657 -8.742 -8.971 1.00 76.75 367 ASP A N 1
ATOM 2885 C CA . ASP A 1 367 ? 26.550 -8.499 -8.041 1.00 76.75 367 ASP A CA 1
ATOM 2886 C C . ASP A 1 367 ? 25.250 -8.149 -8.766 1.00 76.75 367 ASP A C 1
ATOM 2888 O O . ASP A 1 367 ? 24.187 -8.669 -8.420 1.00 76.75 367 ASP A O 1
ATOM 2892 N N . ALA A 1 368 ? 25.311 -7.322 -9.817 1.00 82.25 368 ALA A N 1
ATOM 2893 C CA . ALA A 1 368 ? 24.139 -7.022 -10.637 1.00 82.25 368 ALA A CA 1
ATOM 2894 C C . ALA A 1 368 ? 23.627 -8.279 -11.358 1.00 82.25 368 ALA A C 1
ATOM 2896 O O . ALA A 1 368 ? 22.419 -8.508 -11.420 1.00 82.25 368 ALA A O 1
ATOM 2897 N N . ARG A 1 369 ? 24.529 -9.140 -11.846 1.00 82.56 369 ARG A N 1
ATOM 2898 C CA . ARG A 1 369 ? 24.158 -10.411 -12.485 1.00 82.56 369 ARG A CA 1
ATOM 2899 C C . ARG A 1 369 ? 23.485 -11.367 -11.499 1.00 82.56 369 ARG A C 1
ATOM 2901 O O . ARG A 1 369 ? 22.449 -11.938 -11.837 1.00 82.56 369 ARG A O 1
ATOM 2908 N N . LYS A 1 370 ? 24.038 -11.530 -10.291 1.00 79.44 370 LYS A N 1
ATOM 2909 C CA . LYS A 1 370 ? 23.434 -12.344 -9.220 1.00 79.44 370 LYS A CA 1
ATOM 2910 C C . LYS A 1 370 ? 22.044 -11.824 -8.853 1.00 79.44 370 LYS A C 1
ATOM 2912 O O . LYS A 1 370 ? 21.099 -12.603 -8.794 1.00 79.44 370 LYS A O 1
ATOM 2917 N N . ARG A 1 371 ? 21.900 -10.505 -8.700 1.00 82.25 371 ARG A N 1
ATOM 2918 C CA . ARG A 1 371 ? 20.628 -9.841 -8.377 1.00 82.25 371 ARG A CA 1
ATOM 2919 C C . ARG A 1 371 ? 19.551 -10.066 -9.439 1.00 82.25 371 ARG A C 1
ATOM 2921 O O . ARG A 1 371 ? 18.420 -10.408 -9.103 1.00 82.25 371 ARG A O 1
ATOM 2928 N N . LEU A 1 372 ? 19.900 -9.894 -10.715 1.00 83.88 372 LEU A N 1
ATOM 2929 C CA . LEU A 1 372 ? 18.967 -10.103 -11.825 1.00 83.88 372 LEU A CA 1
ATOM 2930 C C . LEU A 1 372 ? 18.577 -11.582 -11.978 1.00 83.88 372 LEU A C 1
ATOM 2932 O O . LEU A 1 372 ? 17.426 -11.882 -12.273 1.00 83.88 372 LEU A O 1
ATOM 2936 N N . ARG A 1 373 ? 19.490 -12.525 -11.717 1.00 81.38 373 ARG A N 1
ATOM 2937 C CA . ARG A 1 373 ? 19.135 -13.956 -11.680 1.00 81.38 373 ARG A CA 1
ATOM 2938 C C . ARG A 1 373 ? 18.200 -14.284 -10.521 1.00 81.38 373 ARG A C 1
ATOM 2940 O O . ARG A 1 373 ? 17.184 -14.935 -10.738 1.00 81.38 373 ARG A O 1
ATOM 2947 N N . ALA A 1 374 ? 18.483 -13.753 -9.332 1.00 76.31 374 ALA A N 1
ATOM 2948 C CA . ALA A 1 3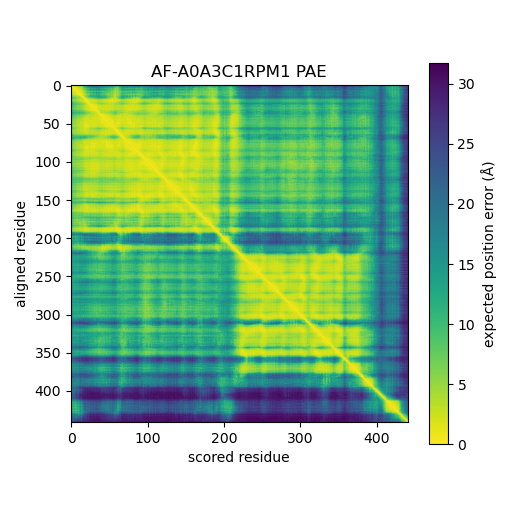74 ? 17.646 -13.962 -8.156 1.00 76.31 374 ALA A CA 1
ATOM 2949 C C . ALA A 1 374 ? 16.190 -13.534 -8.409 1.00 76.31 374 ALA A C 1
ATOM 2951 O O . ALA A 1 374 ? 15.268 -14.273 -8.081 1.00 76.31 374 ALA A O 1
ATOM 2952 N N . ILE A 1 375 ? 15.941 -12.389 -9.060 1.00 79.31 375 ILE A N 1
ATOM 2953 C CA . ILE A 1 375 ? 14.554 -11.971 -9.334 1.00 79.31 375 ILE A CA 1
ATOM 2954 C C . ILE A 1 375 ? 13.812 -12.897 -10.314 1.00 79.31 375 ILE A C 1
ATOM 2956 O O . ILE A 1 375 ? 12.587 -13.019 -10.221 1.00 79.31 375 ILE A O 1
ATOM 2960 N N . GLN A 1 376 ? 14.531 -13.569 -11.218 1.00 75.69 376 GLN A N 1
ATOM 2961 C CA . GLN A 1 376 ? 13.961 -14.584 -12.105 1.00 75.69 376 GLN A CA 1
ATOM 2962 C C . GLN A 1 376 ? 13.653 -15.885 -11.345 1.00 75.69 376 GLN A C 1
ATOM 2964 O O . GLN A 1 376 ? 12.619 -16.502 -11.592 1.00 75.69 376 GLN A O 1
ATOM 2969 N N . GLU A 1 377 ? 14.505 -16.277 -10.395 1.00 70.12 377 GLU A N 1
ATOM 2970 C CA . GLU A 1 377 ? 14.292 -17.444 -9.524 1.00 70.12 377 GLU A CA 1
ATOM 2971 C C . GLU A 1 377 ? 13.098 -17.231 -8.576 1.00 70.12 377 GLU A C 1
ATOM 2973 O O . GLU A 1 377 ? 12.252 -18.112 -8.424 1.00 70.12 377 GLU A O 1
ATOM 2978 N N . PHE A 1 378 ? 12.934 -16.019 -8.036 1.00 65.44 378 PHE A N 1
ATOM 2979 C CA . PHE A 1 378 ? 11.786 -15.619 -7.209 1.00 65.44 378 PHE A CA 1
ATOM 2980 C C . PHE A 1 378 ? 10.548 -15.215 -8.033 1.00 65.44 378 PHE A C 1
ATOM 2982 O O . PHE A 1 378 ? 9.758 -14.364 -7.618 1.00 65.44 378 PHE A O 1
ATOM 2989 N N . ALA A 1 379 ? 10.357 -15.770 -9.234 1.00 58.19 379 ALA A N 1
ATOM 2990 C CA . ALA A 1 379 ? 9.179 -15.508 -10.073 1.00 58.19 379 ALA A CA 1
ATOM 2991 C C . ALA A 1 379 ? 7.875 -16.128 -9.526 1.00 58.19 379 ALA A C 1
ATOM 2993 O O . ALA A 1 379 ? 6.785 -15.762 -9.973 1.00 58.19 379 ALA A O 1
ATOM 2994 N N . GLN A 1 380 ? 7.963 -17.039 -8.551 1.00 60.19 380 GLN A N 1
ATOM 2995 C CA . GLN A 1 380 ? 6.794 -17.630 -7.899 1.00 60.19 380 GLN A CA 1
ATOM 2996 C C . GLN A 1 380 ? 6.165 -16.667 -6.875 1.00 60.19 380 GLN A C 1
ATOM 2998 O O . GLN A 1 380 ? 6.858 -15.946 -6.150 1.00 60.19 380 GLN A O 1
ATOM 3003 N N . LEU A 1 381 ? 4.829 -16.641 -6.844 1.00 56.09 381 LEU A N 1
ATOM 3004 C CA . LEU A 1 381 ? 4.027 -15.845 -5.908 1.00 56.09 381 LEU A CA 1
ATOM 3005 C C . LEU A 1 381 ? 4.292 -16.291 -4.458 1.00 56.09 381 LEU A C 1
ATOM 3007 O O . LEU A 1 381 ? 4.385 -17.489 -4.209 1.00 56.09 381 LEU A O 1
ATOM 3011 N N . GLY A 1 382 ? 4.393 -15.348 -3.512 1.00 54.25 382 GLY A N 1
ATOM 3012 C CA . GLY A 1 382 ? 4.649 -15.641 -2.092 1.00 54.25 382 GLY A CA 1
ATOM 3013 C C . GLY A 1 382 ? 6.129 -15.597 -1.699 1.00 54.25 382 GLY A C 1
ATOM 3014 O O . GLY A 1 382 ? 6.478 -15.836 -0.544 1.00 54.25 382 GLY A O 1
ATOM 3015 N N . SER A 1 383 ? 7.010 -15.248 -2.638 1.00 57.66 383 SER A N 1
ATOM 3016 C CA . SER A 1 383 ? 8.453 -15.129 -2.414 1.00 57.66 383 SER A CA 1
ATOM 3017 C C . SER A 1 383 ? 8.876 -13.818 -1.744 1.00 57.66 383 SER A C 1
ATOM 3019 O O . SER A 1 383 ? 10.049 -13.681 -1.412 1.00 57.66 383 SER A O 1
ATOM 3021 N N . GLY A 1 384 ? 7.970 -12.866 -1.481 1.00 56.28 384 GLY A N 1
ATOM 3022 C CA . GLY A 1 384 ? 8.324 -11.554 -0.913 1.00 56.28 384 GLY A CA 1
ATOM 3023 C C . GLY A 1 384 ? 9.018 -11.637 0.447 1.00 56.28 384 GLY A C 1
ATOM 3024 O O . GLY A 1 384 ? 9.956 -10.888 0.715 1.00 56.28 384 GLY A O 1
ATOM 3025 N N . TYR A 1 385 ? 8.622 -12.611 1.272 1.00 54.81 385 TYR A N 1
ATOM 3026 C CA . TYR A 1 385 ? 9.301 -12.937 2.527 1.00 54.81 385 TYR A CA 1
ATOM 3027 C C . TYR A 1 385 ? 10.719 -13.483 2.293 1.00 54.81 385 TYR A C 1
ATOM 3029 O O . TYR A 1 385 ? 11.683 -12.987 2.871 1.00 54.81 385 TYR A O 1
ATOM 3037 N N . GLN A 1 386 ? 10.860 -14.472 1.404 1.00 59.12 386 GLN A N 1
ATOM 3038 C CA . GLN A 1 386 ? 12.155 -15.079 1.068 1.00 59.12 386 GLN A CA 1
ATOM 3039 C C . GLN A 1 386 ? 13.107 -14.063 0.426 1.00 59.12 386 GLN A C 1
ATOM 3041 O O . GLN A 1 386 ? 14.309 -14.086 0.678 1.00 59.12 386 GLN A O 1
ATOM 3046 N N . LEU A 1 387 ? 12.564 -13.131 -0.354 1.00 61.16 387 LEU A N 1
ATOM 3047 C CA . LEU A 1 387 ? 13.303 -12.033 -0.951 1.00 61.16 387 LEU A CA 1
ATOM 3048 C C . LEU A 1 387 ? 13.802 -11.047 0.105 1.00 61.16 387 LEU A C 1
ATOM 3050 O O . LEU A 1 387 ? 14.951 -10.632 0.030 1.00 61.16 387 LEU A O 1
ATOM 3054 N N . ALA A 1 388 ? 12.971 -10.681 1.087 1.00 58.53 388 ALA A N 1
ATOM 3055 C CA . ALA A 1 388 ? 13.394 -9.816 2.187 1.00 58.53 388 ALA A CA 1
ATOM 3056 C C . ALA A 1 388 ? 14.519 -10.465 3.012 1.00 58.53 388 ALA A C 1
ATOM 3058 O O . ALA A 1 388 ? 15.475 -9.785 3.380 1.00 58.53 388 ALA A O 1
ATOM 3059 N N . MET A 1 389 ? 14.448 -11.783 3.234 1.00 55.28 389 MET A N 1
ATOM 3060 C CA . MET A 1 389 ? 15.525 -12.549 3.875 1.00 55.28 389 MET A CA 1
ATOM 3061 C C . MET A 1 389 ? 16.802 -12.557 3.029 1.00 55.28 389 MET A C 1
ATOM 3063 O O . MET A 1 389 ? 17.881 -12.296 3.550 1.00 55.28 389 MET A O 1
ATOM 3067 N N . ARG A 1 390 ? 16.697 -12.758 1.710 1.00 58.28 390 ARG A N 1
ATOM 3068 C CA . ARG A 1 390 ? 17.863 -12.702 0.816 1.00 58.28 390 ARG A CA 1
ATOM 3069 C C . ARG A 1 390 ? 18.449 -11.306 0.661 1.00 58.28 390 ARG A C 1
ATOM 3071 O O . ARG A 1 390 ? 19.662 -11.189 0.582 1.00 58.28 390 ARG A O 1
ATOM 3078 N N . ASP A 1 391 ? 17.637 -10.252 0.628 1.00 56.75 391 ASP A N 1
ATOM 3079 C CA . ASP A 1 391 ? 18.131 -8.868 0.587 1.00 56.75 391 ASP A CA 1
ATOM 3080 C C . ASP A 1 391 ? 18.894 -8.532 1.879 1.00 56.75 391 ASP A C 1
ATOM 3082 O O . ASP A 1 391 ? 19.941 -7.894 1.815 1.00 56.75 391 ASP A O 1
ATOM 3086 N N . LEU A 1 392 ? 18.427 -9.035 3.029 1.00 50.88 392 LEU A N 1
ATOM 3087 C CA . LEU A 1 392 ? 19.134 -8.938 4.308 1.00 50.88 392 LEU A CA 1
ATOM 3088 C C . LEU A 1 392 ? 20.477 -9.690 4.289 1.00 50.88 392 LEU A C 1
ATOM 3090 O O . LEU A 1 392 ? 21.492 -9.131 4.698 1.00 50.88 392 LEU A O 1
ATOM 3094 N N . GLU A 1 393 ? 20.504 -10.922 3.777 1.00 53.66 393 GLU A N 1
ATOM 3095 C CA . GLU A 1 393 ? 21.740 -11.706 3.637 1.00 53.66 393 GLU A CA 1
ATOM 3096 C C . GLU A 1 393 ? 22.739 -11.070 2.657 1.00 53.66 393 GLU A C 1
ATOM 3098 O O . GLU A 1 393 ? 23.939 -11.065 2.914 1.00 53.66 393 GLU A O 1
ATOM 3103 N N . ILE A 1 394 ? 22.257 -10.526 1.532 1.00 51.47 394 ILE A N 1
ATOM 3104 C CA . ILE A 1 394 ? 23.098 -9.949 0.471 1.00 51.47 394 ILE A CA 1
ATOM 3105 C C . ILE A 1 394 ? 23.700 -8.607 0.895 1.00 51.47 394 ILE A C 1
ATOM 3107 O O . ILE A 1 394 ? 24.841 -8.322 0.540 1.00 51.47 394 ILE A O 1
ATOM 3111 N N . ARG A 1 395 ? 22.948 -7.767 1.617 1.00 52.41 395 ARG A N 1
ATOM 3112 C CA . ARG A 1 395 ? 23.444 -6.458 2.076 1.00 52.41 395 ARG A CA 1
ATOM 3113 C C . ARG A 1 395 ? 24.323 -6.547 3.322 1.00 52.41 395 ARG A C 1
ATOM 3115 O O . ARG A 1 395 ? 25.061 -5.607 3.588 1.00 52.41 395 ARG A O 1
ATOM 3122 N N . GLY A 1 396 ? 24.250 -7.652 4.066 1.00 46.88 396 GLY A N 1
ATOM 3123 C CA . GLY A 1 396 ? 24.836 -7.749 5.398 1.00 46.88 396 GLY A CA 1
ATOM 3124 C C . GLY A 1 396 ? 24.045 -6.922 6.419 1.00 46.88 396 GLY A C 1
ATOM 3125 O O . GLY A 1 396 ? 23.449 -5.890 6.113 1.00 46.88 396 GLY A O 1
ATOM 3126 N N . ALA A 1 397 ? 24.017 -7.373 7.671 1.00 39.66 397 ALA A N 1
ATOM 3127 C CA . ALA A 1 397 ? 23.231 -6.742 8.732 1.00 39.66 397 ALA A CA 1
ATOM 3128 C C . ALA A 1 397 ? 23.740 -5.346 9.177 1.00 39.66 397 ALA A C 1
ATOM 3130 O O . ALA A 1 397 ? 23.094 -4.694 10.000 1.00 39.66 397 ALA A O 1
ATOM 3131 N N . GLY A 1 398 ? 24.873 -4.877 8.639 1.00 39.66 398 GLY A N 1
ATOM 3132 C CA . GLY A 1 398 ? 25.551 -3.639 9.044 1.00 39.66 398 GLY A CA 1
ATOM 3133 C C . GLY A 1 398 ? 24.804 -2.345 8.699 1.00 39.66 398 GLY A C 1
ATOM 3134 O O . GLY A 1 398 ? 24.870 -1.379 9.455 1.00 39.66 398 GLY A O 1
ATOM 3135 N N . ASP A 1 399 ? 24.011 -2.327 7.624 1.00 39.06 399 ASP A N 1
ATOM 3136 C CA . ASP A 1 399 ? 23.394 -1.091 7.103 1.00 39.06 399 ASP A CA 1
ATOM 3137 C C . ASP A 1 399 ? 22.049 -0.726 7.783 1.00 39.06 399 ASP A C 1
ATOM 3139 O O . ASP A 1 399 ? 21.418 0.294 7.499 1.00 39.06 399 ASP A O 1
ATOM 3143 N N . ILE A 1 400 ? 21.579 -1.557 8.723 1.00 38.41 400 ILE A N 1
ATOM 3144 C CA . ILE A 1 400 ? 20.283 -1.399 9.417 1.00 38.41 400 ILE A CA 1
ATOM 3145 C C . ILE A 1 400 ? 20.301 -0.236 10.427 1.00 38.41 400 ILE A C 1
ATOM 3147 O O . ILE A 1 400 ? 19.241 0.249 10.845 1.00 38.41 400 ILE A O 1
ATOM 3151 N N . LEU A 1 401 ? 21.490 0.229 10.824 1.00 35.25 401 LEU A N 1
ATOM 3152 C CA . LEU A 1 401 ? 21.664 1.199 11.908 1.00 35.25 401 LEU A CA 1
ATOM 3153 C C . LEU A 1 401 ? 21.776 2.661 11.467 1.00 35.25 401 LEU A C 1
ATOM 3155 O O . LEU A 1 401 ? 21.699 3.530 12.331 1.00 35.25 401 LEU A O 1
ATOM 3159 N N . GLY A 1 402 ? 21.832 2.952 10.165 1.00 35.19 402 GLY A N 1
ATOM 3160 C CA . GLY A 1 402 ? 21.705 4.316 9.651 1.00 35.19 402 GLY A CA 1
ATOM 3161 C C . GLY A 1 402 ? 22.744 5.293 10.207 1.00 35.19 402 GLY A C 1
ATOM 3162 O O . GLY A 1 402 ? 22.426 6.134 11.044 1.00 35.19 402 GLY A O 1
ATOM 3163 N N . ALA A 1 403 ? 23.958 5.230 9.672 1.00 31.19 403 ALA A N 1
ATOM 3164 C CA . ALA A 1 403 ? 24.840 6.378 9.503 1.00 31.19 403 ALA A CA 1
ATOM 3165 C C . ALA A 1 403 ? 25.826 6.029 8.383 1.00 31.19 403 ALA A C 1
ATOM 3167 O O . ALA A 1 403 ? 26.560 5.052 8.500 1.00 31.19 403 ALA A O 1
ATOM 3168 N N . GLU A 1 404 ? 25.828 6.802 7.295 1.00 37.12 404 GLU A N 1
ATOM 3169 C CA . GLU A 1 404 ? 26.887 6.726 6.288 1.00 37.12 404 GLU A CA 1
ATOM 3170 C C . GLU A 1 404 ? 28.228 7.032 6.962 1.00 37.12 404 GLU A C 1
ATOM 3172 O O . GLU A 1 404 ? 28.541 8.194 7.213 1.00 37.12 404 GLU A O 1
ATOM 3177 N N . GLN A 1 405 ? 29.033 6.009 7.246 1.00 29.72 405 GLN A N 1
ATOM 3178 C CA . GLN A 1 405 ? 30.481 6.155 7.328 1.00 29.72 405 GLN A CA 1
ATOM 3179 C C . GLN A 1 405 ? 31.155 4.923 6.733 1.00 29.72 405 GLN A C 1
ATOM 3181 O O . GLN A 1 405 ? 31.129 3.823 7.273 1.00 29.72 405 GLN A O 1
ATOM 3186 N N . SER A 1 406 ? 31.780 5.150 5.581 1.00 30.78 406 SER A N 1
ATOM 3187 C CA . SER A 1 406 ? 32.778 4.285 4.972 1.00 30.78 406 SER A CA 1
ATOM 3188 C C . SER A 1 406 ? 33.897 3.974 5.973 1.00 30.78 406 SER A C 1
ATOM 3190 O O . SER A 1 406 ? 34.665 4.871 6.323 1.00 30.78 406 SER A O 1
ATOM 3192 N N . GLY A 1 407 ? 34.018 2.720 6.406 1.00 28.11 407 GLY A N 1
ATOM 3193 C CA . GLY A 1 407 ? 35.144 2.290 7.233 1.00 28.11 407 GLY A CA 1
ATOM 3194 C C . GLY A 1 407 ? 34.931 0.938 7.900 1.00 28.11 407 GLY A C 1
ATOM 3195 O O . GLY A 1 407 ? 34.449 0.885 9.019 1.00 28.11 407 GLY A O 1
ATOM 3196 N N . GLN A 1 408 ? 35.301 -0.133 7.195 1.00 32.56 408 GLN A N 1
ATOM 3197 C CA . GLN A 1 408 ? 35.774 -1.429 7.706 1.00 32.56 408 GLN A CA 1
ATOM 3198 C C . GLN A 1 408 ? 35.442 -1.755 9.184 1.00 32.56 408 GLN A C 1
ATOM 3200 O O . GLN A 1 408 ? 36.326 -1.793 10.036 1.00 32.56 408 GLN A O 1
ATOM 3205 N N . MET A 1 409 ? 34.167 -2.022 9.475 1.00 28.59 409 MET A N 1
ATOM 3206 C CA . MET A 1 409 ? 33.689 -2.621 10.729 1.00 28.59 409 MET A CA 1
ATOM 3207 C C . MET A 1 409 ? 32.492 -3.532 10.429 1.00 28.59 409 MET A C 1
ATOM 3209 O O . MET A 1 409 ? 31.389 -3.336 10.928 1.00 28.59 409 MET A O 1
ATOM 3213 N N . ASP A 1 410 ? 32.707 -4.524 9.570 1.00 44.88 410 ASP A N 1
ATOM 3214 C CA . ASP A 1 410 ? 31.716 -5.564 9.314 1.00 44.88 410 ASP A CA 1
ATOM 3215 C C . ASP A 1 410 ? 31.953 -6.759 10.244 1.00 44.88 410 ASP A C 1
ATOM 3217 O O . ASP A 1 410 ? 33.095 -7.166 10.457 1.00 44.88 410 ASP A O 1
ATOM 3221 N N . VAL A 1 411 ? 30.842 -7.320 10.741 1.00 41.31 411 VAL A N 1
ATOM 3222 C CA . VAL A 1 411 ? 30.628 -8.639 11.383 1.00 41.31 411 VAL A CA 1
ATOM 3223 C C . VAL A 1 411 ? 30.122 -8.613 12.842 1.00 41.31 411 VAL A C 1
ATOM 3225 O O . VAL A 1 411 ? 29.297 -9.453 13.171 1.00 41.31 411 VAL A O 1
ATOM 3228 N N . VAL A 1 412 ? 30.455 -7.641 13.704 1.00 41.62 412 VAL A N 1
ATOM 3229 C CA . VAL A 1 412 ? 30.137 -7.755 15.162 1.00 41.62 412 VAL A CA 1
ATOM 3230 C C . VAL A 1 412 ? 28.848 -7.025 15.615 1.00 41.62 412 VAL A C 1
ATOM 3232 O O . VAL A 1 412 ? 28.394 -7.176 16.744 1.00 41.62 412 VAL A O 1
ATOM 3235 N N . GLY A 1 413 ? 28.203 -6.233 14.752 1.00 44.47 413 GLY A N 1
ATOM 3236 C CA . GLY A 1 413 ? 27.124 -5.323 15.181 1.00 44.47 413 GLY A CA 1
ATOM 3237 C C . GLY A 1 413 ? 25.733 -5.941 15.405 1.00 44.47 413 GLY A C 1
ATOM 3238 O O . GLY A 1 413 ? 24.964 -5.423 16.214 1.00 44.47 413 GLY A O 1
ATOM 3239 N N . PHE A 1 414 ? 25.374 -7.009 14.685 1.00 42.41 414 PHE A N 1
ATOM 3240 C CA . PHE A 1 414 ? 23.996 -7.529 14.675 1.00 42.41 414 PHE A CA 1
ATOM 3241 C C . PHE A 1 414 ? 23.713 -8.541 15.786 1.00 42.41 414 PHE A C 1
ATOM 3243 O O . PHE A 1 414 ? 22.652 -8.476 16.410 1.00 42.41 414 PHE A O 1
ATOM 3250 N N . ASP A 1 415 ? 24.663 -9.432 16.055 1.00 45.56 415 ASP A N 1
ATOM 3251 C CA . ASP A 1 415 ? 24.531 -10.436 17.112 1.00 45.56 415 ASP A CA 1
ATOM 3252 C C . ASP A 1 415 ? 24.512 -9.753 18.486 1.00 45.56 415 ASP A C 1
ATOM 3254 O O . ASP A 1 415 ? 23.579 -9.959 19.258 1.00 45.56 415 ASP A O 1
ATOM 3258 N N . LEU A 1 416 ? 25.416 -8.790 18.712 1.00 48.06 416 LEU A N 1
ATOM 3259 C CA . LEU A 1 416 ? 25.429 -7.971 19.928 1.00 48.06 416 LEU A CA 1
ATOM 3260 C C . LEU A 1 416 ? 24.133 -7.156 20.098 1.00 48.06 416 LEU A C 1
ATOM 3262 O O . LEU A 1 416 ? 23.601 -7.042 21.197 1.00 48.06 416 LEU A O 1
ATOM 3266 N N . TYR A 1 417 ? 23.574 -6.600 19.014 1.00 47.34 417 TYR A N 1
ATOM 3267 C CA . TYR A 1 417 ? 22.281 -5.906 19.077 1.00 47.34 417 TYR A CA 1
ATOM 3268 C C . TYR A 1 417 ? 21.135 -6.849 19.464 1.00 47.34 417 TYR A C 1
ATOM 3270 O O . TYR A 1 417 ? 20.229 -6.453 20.199 1.00 47.34 417 TYR A O 1
ATOM 3278 N N . SER A 1 418 ? 21.168 -8.076 18.950 1.00 47.22 418 SER A N 1
ATOM 3279 C CA . SER A 1 418 ? 20.171 -9.109 19.214 1.00 47.22 418 SER A CA 1
ATOM 3280 C C . SER A 1 418 ? 20.214 -9.574 20.665 1.00 47.22 418 SER A C 1
ATOM 3282 O O . SER A 1 418 ? 19.159 -9.642 21.294 1.00 47.22 418 SER A O 1
ATOM 3284 N N . GLU A 1 419 ? 21.414 -9.787 21.204 1.00 53.59 419 GLU A N 1
ATOM 3285 C CA . GLU A 1 419 ? 21.647 -10.087 22.620 1.00 53.59 419 GLU A CA 1
ATOM 3286 C C . GLU A 1 419 ? 21.158 -8.942 23.514 1.00 53.59 419 GLU A C 1
ATOM 3288 O O . GLU A 1 419 ? 20.291 -9.159 24.357 1.00 53.59 419 GLU A O 1
ATOM 3293 N N . MET A 1 420 ? 21.577 -7.698 23.248 1.00 53.62 420 MET A N 1
ATOM 3294 C CA . MET A 1 420 ? 21.135 -6.526 24.021 1.00 53.62 420 MET A CA 1
ATOM 3295 C C . MET A 1 420 ? 19.612 -6.317 23.982 1.00 53.62 420 MET A C 1
ATOM 3297 O O . MET A 1 420 ? 19.008 -5.849 24.950 1.00 53.62 420 MET A O 1
ATOM 3301 N N . LEU A 1 421 ? 18.968 -6.610 22.847 1.00 50.66 421 LEU A N 1
ATOM 3302 C CA . LEU A 1 421 ? 17.513 -6.526 22.723 1.00 50.66 421 LEU A CA 1
ATOM 3303 C C . LEU A 1 421 ? 16.840 -7.626 23.552 1.00 50.66 421 LEU A C 1
ATOM 3305 O O . LEU A 1 421 ? 15.843 -7.355 24.215 1.00 50.66 421 LEU A O 1
ATOM 3309 N N . GLN A 1 422 ? 17.378 -8.843 23.520 1.00 55.19 422 GLN A N 1
ATOM 3310 C CA . GLN A 1 422 ? 16.858 -9.990 24.255 1.00 55.19 422 GLN A CA 1
ATOM 3311 C C . GLN A 1 422 ? 17.005 -9.814 25.773 1.00 55.19 422 GLN A C 1
ATOM 3313 O O . GLN A 1 422 ? 16.031 -10.041 26.492 1.00 55.19 422 GLN A O 1
ATOM 3318 N N . GLU A 1 423 ? 18.152 -9.323 26.244 1.00 57.84 423 GLU A N 1
ATOM 3319 C CA . GLU A 1 423 ? 18.393 -8.964 27.650 1.00 57.84 423 GLU A CA 1
ATOM 3320 C C . GLU A 1 423 ? 17.386 -7.922 28.141 1.00 57.84 423 GLU A C 1
ATOM 3322 O O . GLU A 1 423 ? 16.694 -8.126 29.138 1.00 57.84 423 GLU A O 1
ATOM 3327 N N . ALA A 1 424 ? 17.200 -6.839 27.385 1.00 52.84 424 ALA A N 1
ATOM 3328 C CA . ALA A 1 424 ? 16.272 -5.787 27.780 1.00 52.84 424 ALA A CA 1
ATOM 3329 C C . ALA A 1 424 ? 14.793 -6.233 27.731 1.00 52.84 424 ALA A C 1
ATOM 3331 O O . ALA A 1 424 ? 13.955 -5.709 28.467 1.00 52.84 424 ALA A O 1
ATOM 3332 N N . ILE A 1 425 ? 14.438 -7.214 26.889 1.00 51.44 425 ILE A N 1
ATOM 3333 C CA . ILE A 1 425 ? 13.108 -7.852 26.915 1.00 51.44 425 ILE A CA 1
ATOM 3334 C C . ILE A 1 425 ? 12.939 -8.698 28.181 1.00 51.44 425 ILE A C 1
ATOM 3336 O O . ILE A 1 425 ? 11.854 -8.683 28.768 1.00 51.44 425 ILE A O 1
ATOM 3340 N N . GLN A 1 426 ? 13.972 -9.438 28.593 1.00 59.06 426 GLN A N 1
ATOM 3341 C CA . GLN A 1 426 ? 13.945 -10.250 29.814 1.00 59.06 426 GLN A CA 1
ATOM 3342 C C . GLN A 1 426 ? 13.794 -9.372 31.062 1.00 59.06 426 GLN A C 1
ATOM 3344 O O . GLN A 1 426 ? 12.929 -9.661 31.891 1.00 59.06 426 GLN A O 1
ATOM 3349 N N . GLU A 1 427 ? 14.510 -8.242 31.122 1.00 58.25 427 GLU A N 1
ATOM 3350 C CA . GLU A 1 427 ? 14.355 -7.229 32.177 1.00 58.25 427 GLU A CA 1
ATOM 3351 C C . GLU A 1 427 ? 12.914 -6.710 32.273 1.00 58.25 427 GLU A C 1
ATOM 3353 O O . GLU A 1 427 ? 12.327 -6.668 33.354 1.00 58.25 427 GLU A O 1
ATOM 3358 N N . VAL A 1 428 ? 12.306 -6.348 31.137 1.00 50.91 428 VAL A N 1
ATOM 3359 C CA . VAL A 1 428 ? 10.931 -5.818 31.095 1.00 50.91 428 VAL A CA 1
ATOM 3360 C C . VAL A 1 428 ? 9.888 -6.885 31.449 1.00 50.91 428 VAL A C 1
ATOM 3362 O O . VAL A 1 428 ? 8.846 -6.559 32.019 1.00 50.91 428 VAL A O 1
ATOM 3365 N N . ARG A 1 429 ? 10.143 -8.160 31.131 1.00 49.12 429 ARG A N 1
ATOM 3366 C CA . ARG A 1 429 ? 9.256 -9.289 31.464 1.00 49.12 429 ARG A CA 1
ATOM 3367 C C . ARG A 1 429 ? 9.437 -9.808 32.896 1.00 49.12 429 ARG A C 1
ATOM 3369 O O . ARG A 1 429 ? 8.689 -10.702 33.290 1.00 49.12 429 ARG A O 1
ATOM 3376 N N . GLY A 1 430 ? 10.378 -9.257 33.667 1.00 50.06 430 GLY A N 1
ATOM 3377 C CA . GLY A 1 430 ? 10.647 -9.667 35.048 1.00 50.06 430 GLY A CA 1
ATOM 3378 C C . GLY A 1 430 ? 11.223 -11.080 35.170 1.00 50.06 430 GLY A C 1
ATOM 3379 O O . GLY A 1 430 ? 11.035 -11.724 36.200 1.00 50.06 430 GLY A O 1
ATOM 3380 N N . GLN A 1 431 ? 11.871 -11.587 34.118 1.00 45.34 431 GLN A N 1
ATOM 3381 C CA . GLN A 1 431 ? 12.581 -12.865 34.159 1.00 45.34 431 GLN A CA 1
ATOM 3382 C C . GLN A 1 431 ? 14.027 -12.609 34.597 1.00 45.34 431 GLN A C 1
ATOM 3384 O O . GLN A 1 431 ? 14.662 -11.688 34.086 1.00 45.34 431 GLN A O 1
ATOM 3389 N N . GLU A 1 432 ? 14.533 -13.392 35.556 1.00 36.94 432 GLU A N 1
ATOM 3390 C CA . GLU A 1 432 ? 15.934 -13.307 35.984 1.00 36.94 432 GLU A CA 1
ATOM 3391 C C . GLU A 1 432 ? 16.855 -13.567 34.788 1.00 36.94 432 GLU A C 1
ATOM 3393 O O . GLU A 1 432 ? 16.767 -14.611 34.138 1.00 36.94 432 GLU A O 1
ATOM 3398 N N . ILE A 1 433 ? 17.725 -12.598 34.501 1.00 43.19 433 ILE A N 1
ATOM 3399 C CA . ILE A 1 433 ? 18.794 -12.738 33.515 1.00 43.19 433 ILE A CA 1
ATOM 3400 C C . ILE A 1 433 ? 19.762 -13.784 34.083 1.00 43.19 433 ILE A C 1
ATOM 3402 O O . ILE A 1 433 ? 20.306 -13.555 35.170 1.00 43.19 433 ILE A O 1
ATOM 3406 N N . PRO A 1 434 ? 19.991 -14.930 33.419 1.00 41.94 434 PRO A N 1
ATOM 3407 C CA . PRO A 1 434 ? 21.050 -15.827 33.845 1.00 41.94 434 PRO A CA 1
ATOM 3408 C C . PRO A 1 434 ? 22.376 -15.073 33.721 1.00 41.94 434 PRO A C 1
ATOM 3410 O O . PRO A 1 434 ? 22.740 -14.629 32.634 1.00 41.94 434 PRO A O 1
ATOM 3413 N N . GLN A 1 435 ? 23.073 -14.892 34.847 1.00 34.81 435 GLN A N 1
ATOM 3414 C CA . GLN A 1 435 ? 24.425 -14.343 34.848 1.00 34.81 435 GLN A CA 1
ATOM 3415 C C . GLN A 1 435 ? 25.294 -15.228 33.956 1.00 34.81 435 GLN A C 1
ATOM 3417 O O . GLN A 1 435 ? 25.478 -16.414 34.230 1.00 34.81 435 GLN A O 1
ATOM 3422 N N . VAL A 1 436 ? 25.787 -14.654 32.863 1.00 39.59 436 VAL A N 1
ATOM 3423 C CA . VAL A 1 436 ? 26.850 -15.269 32.079 1.00 39.59 436 VAL A CA 1
ATOM 3424 C C . VAL A 1 436 ? 28.109 -15.114 32.923 1.00 39.59 436 VAL A C 1
ATOM 3426 O O . VAL A 1 436 ? 28.575 -13.996 33.127 1.00 39.59 436 VAL A O 1
ATOM 3429 N N . ASP A 1 437 ? 28.606 -16.220 33.478 1.00 35.97 437 ASP A N 1
ATOM 3430 C CA . ASP A 1 437 ? 29.909 -16.233 34.138 1.00 35.97 437 ASP A CA 1
ATOM 3431 C C . ASP A 1 437 ? 30.960 -15.780 33.121 1.00 35.97 437 ASP A C 1
ATOM 3433 O O . ASP A 1 437 ? 31.111 -16.393 32.059 1.00 35.97 437 ASP A O 1
ATOM 3437 N N . ASP A 1 438 ? 31.668 -14.697 33.453 1.00 36.09 438 ASP A N 1
ATOM 3438 C CA . ASP A 1 438 ? 32.800 -14.189 32.688 1.00 36.09 438 ASP A CA 1
ATOM 3439 C C . ASP A 1 438 ? 33.755 -15.348 32.373 1.00 36.09 438 ASP A C 1
ATOM 3441 O O . ASP A 1 438 ? 34.422 -15.899 33.256 1.00 36.09 438 ASP A O 1
ATOM 3445 N N . THR A 1 439 ? 33.839 -15.729 31.097 1.00 37.12 439 THR A N 1
ATOM 3446 C CA . THR A 1 439 ? 34.898 -16.619 30.621 1.00 37.12 439 THR A CA 1
ATOM 3447 C C . THR A 1 439 ? 36.239 -15.963 30.923 1.00 37.12 439 THR A C 1
ATOM 3449 O O . THR A 1 439 ? 36.589 -14.935 30.342 1.00 37.12 439 THR A O 1
ATOM 3452 N N . GLN A 1 440 ? 36.970 -16.560 31.865 1.00 36.09 440 GLN A N 1
ATOM 3453 C CA . GLN A 1 440 ? 38.341 -16.196 32.188 1.00 36.09 440 GLN A CA 1
ATOM 3454 C C . GLN A 1 440 ? 39.215 -16.283 30.928 1.00 36.09 440 GLN A C 1
ATOM 3456 O O . GLN A 1 440 ? 39.111 -17.240 30.161 1.00 36.09 440 GLN A O 1
ATOM 3461 N N . ILE A 1 441 ? 40.027 -15.234 30.761 1.00 37.53 441 ILE A N 1
ATOM 3462 C CA . ILE A 1 441 ? 40.970 -14.945 29.665 1.00 37.53 441 ILE A CA 1
ATOM 3463 C C . ILE A 1 441 ? 41.825 -16.151 29.273 1.00 37.53 441 ILE A C 1
ATOM 3465 O O . ILE A 1 441 ? 42.382 -16.799 30.191 1.00 37.53 441 ILE A O 1
#

Foldseek 3Di:
DVLVVLLVLLLLQVPAFADQFDPDDPVLVVLVVPPPADQDPLLVVLLVVLNVCSNDRTAAFEEEEFAQQNCLLVSVLSNLVSQLVSLAAEEEEAAAPVVLVVSQVVSCVSCVVDPAAEEEDEPPDDPVRVVVVQVCQQVSVHRYYGYYLVCLDPSRHHVGHAEYEYEAVVSDDPVSVVSVSVVSSHHHYYYYDHFQQVVNVVCCVLVSHPYRYRQDHGPLFDFAAEAEDADDVVVVLVLLVVLVVVVFAEEEEEADPPCLVVVVVVNCVSPPPAFEAEAEDPPDSVVNVVSVVCVLVSVGRYYRYYLCLLRRDARQRYQEYEHEQLLVDALLSLSSSSSNHGNNSDHHYYYYHHHADPVRHGPHDPLSVVSSVVVNVCSDGSCSHVSSVVSCVSVDVVPSPDDDDDDDDPDDPPVVVVVVSSVSVCVSVVHDDPDDPPDDD

Nearest PDB structures (foldseek):
  6x50-assembly1_A  TM=8.751E-01  e=3.030E-47  Escherichia coli
  6ac8-assembly2_A  TM=8.682E-01  e=2.237E-46  Mycolicibacterium smegmatis MC2 155
  6acx-assembly3_B  TM=8.840E-01  e=3.344E-45  Mycolicibacterium smegmatis MC2 155
  6acx-assembly2_A  TM=8.876E-01  e=7.543E-44  Mycolicibacterium smegmatis MC2 155
  6ac6-assembly2_A  TM=8.623E-01  e=1.012E-43  Mycolicibacterium smegmatis MC2 155

Sequence (441 aa):
KLAVDLLKLYAQRAQQTGYAFPVDMPWQQELEDSFSYQPTPDQIKSTQDVKRDMESDRPMDRLVCGDVGFGKTEVAIRAIFKAVTAGKQVALLAPTTILTQQHYHTLKERFSPYPIEVALINRFRSNSEKQEILKRLATGEIDLIVGTQSLLGKGVHFKDLGLLVVDEEQRFGVNQKEKIKTLKTHVDVLTLTATPIPRTLYMALSGIREMSLITTPPPSRRPIQTHLSPLNLEIIRTAIRQELDRGGQVFYVVPRIEGIEEKSAQIREMIPGVRLAIAHGQIDASELESIMLTFSSGEADVLVCTTIIESGLDIPRVNTILVEDSHRFGLGQLYQLRGRVGRSGVQAHAWLFYPTTADGRVNLTDDARKRLRAIQEFAQLGSGYQLAMRDLEIRGAGDILGAEQSGQMDVVGFDLYSEMLQEAIQEVRGQEIPQVDDTQI

pLDDT: mean 79.18, std 17.54, range [28.11, 97.81]

Radius of gyration: 23.52 Å; Cα contacts (8 Å, |Δi|>4): 715; chains: 1; bounding box: 66×44×70 Å